Protein AF-B7KMG5-F1 (afdb_monomer_lite)

Secondary structure (DSSP, 8-state):
-HHHHHHHHHHHHHHHHHHHHHH--SHHHHHHHHHHHHHHHHHHHHHHSS---------------------PPPEEEEETTEEEEE----SPPPHHHHHHHHHHHHHHHHHHHHHH-SS--GGGGBPPEESS-TTSS---EE--GGGS-TTPBPPSEEEEEEEEEEE-SSSEEE-TT--EEEEE--STTHHHHHHHHHHHTTS---HHHHHHHHHHHHTT--GGGS-HHHHHHHHHH-GGGGGGGSS-HHHHHHHHHHHHHTSS-PPPHHHHHHTTTHHHHHHHHHHHHHHHHHHTTT-HHHHHHHHEEE-----TTTGGGPPEEE-SSSEEEEEE-TT-TTSEEEEEEEE--HHHHHHHHHHHHHHS-S-TTSSTT-PPPSS-------BHHHHHHHHHTEEEEESSS---EEEEEPPPHHHHHHHHHHHHHHHHHT-GGGGGGSPPPPSBHHHHHHHHS--EEETTEEPPHHHHTT-------SS----S--EEE--SEEEEE-TTTGGGTTSTTSTT-SEEEEEEETT---EE-TTS-EE--EEEEEE-TTSBB--SSTT---EESS-GGGGSSS----HHHHHIIIIIHHHHHHTS-SSS-GGG--THHHHHHHSPPP-TTT-SS-----TT--

Radius of gyration: 38.74 Å; chains: 1; bounding box: 99×100×115 Å

Organism: Gloeothece citriformis (strain PCC 7424) (NCBI:txid65393)

pLDDT: mean 71.04, std 21.21, range [26.69, 98.31]

Structure (mmCIF, N/CA/C/O backbone):
data_AF-B7KMG5-F1
#
_entry.id   AF-B7KMG5-F1
#
loop_
_atom_site.group_PDB
_atom_site.id
_atom_site.type_symbol
_atom_site.label_atom_id
_atom_site.label_alt_id
_atom_site.label_comp_id
_atom_site.label_asym_id
_atom_site.label_entity_id
_atom_site.label_seq_id
_atom_site.pdbx_PDB_ins_code
_atom_site.Cartn_x
_atom_site.Cartn_y
_atom_site.Cartn_z
_atom_site.occupancy
_atom_site.B_iso_or_equiv
_atom_site.auth_seq_id
_atom_site.auth_comp_id
_atom_site.auth_asym_id
_atom_site.auth_atom_id
_atom_site.pdbx_PDB_model_num
ATOM 1 N N . MET A 1 1 ? -62.036 -27.873 27.043 1.00 44.75 1 MET A N 1
ATOM 2 C CA . MET A 1 1 ? -61.006 -27.221 26.193 1.00 44.75 1 MET A CA 1
ATOM 3 C C . MET A 1 1 ? -59.947 -26.422 26.970 1.00 44.75 1 MET A C 1
ATOM 5 O O . MET A 1 1 ? -58.773 -26.605 26.673 1.00 44.75 1 MET A O 1
ATOM 9 N N . LYS A 1 2 ? -60.281 -25.628 28.005 1.00 36.50 2 LYS A N 1
ATOM 10 C CA . LYS A 1 2 ? -59.281 -24.861 28.798 1.00 36.50 2 LYS A CA 1
ATOM 11 C C . LYS A 1 2 ? -58.192 -25.714 29.486 1.00 36.50 2 LYS A C 1
ATOM 13 O O . LYS A 1 2 ? -57.027 -25.328 29.493 1.00 36.50 2 LYS A O 1
ATOM 18 N N . ASN A 1 3 ? -58.525 -26.916 29.962 1.00 40.38 3 ASN A N 1
ATOM 19 C CA . ASN A 1 3 ? -57.542 -27.808 30.602 1.00 40.38 3 ASN A CA 1
ATOM 20 C C . ASN A 1 3 ? -56.588 -28.504 29.612 1.00 40.38 3 ASN A C 1
ATOM 22 O O . ASN A 1 3 ? -55.477 -28.873 29.987 1.00 40.38 3 ASN A O 1
ATOM 26 N N . PHE A 1 4 ? -56.970 -28.625 28.337 1.00 40.47 4 PHE A N 1
ATOM 27 C CA . PHE A 1 4 ? -56.125 -29.229 27.301 1.00 40.47 4 PHE A CA 1
ATOM 28 C C . PHE A 1 4 ? -55.037 -28.252 26.819 1.00 40.47 4 PHE A C 1
ATOM 30 O O . PHE A 1 4 ? -53.878 -28.636 26.660 1.00 40.47 4 PHE A O 1
ATOM 37 N N . ALA A 1 5 ? -55.382 -26.965 26.692 1.00 49.84 5 ALA A N 1
ATOM 38 C CA . ALA A 1 5 ? -54.435 -25.903 26.346 1.00 49.84 5 ALA A CA 1
ATOM 39 C C . ALA A 1 5 ? -53.387 -25.671 27.451 1.00 49.84 5 ALA A C 1
ATOM 41 O O . ALA A 1 5 ? -52.196 -25.570 27.160 1.00 49.84 5 ALA A O 1
ATOM 42 N N . LYS A 1 6 ? -53.801 -25.703 28.728 1.00 50.38 6 LYS A N 1
ATOM 43 C CA . LYS A 1 6 ? -52.894 -25.547 29.881 1.00 50.38 6 LYS A CA 1
ATOM 44 C C . LYS A 1 6 ? -51.836 -26.656 29.947 1.00 50.38 6 LYS A C 1
ATOM 46 O O . LYS A 1 6 ? -50.677 -26.389 30.255 1.00 50.38 6 LYS A O 1
ATOM 51 N N . ASN A 1 7 ? -52.209 -27.889 29.594 1.00 58.06 7 ASN A N 1
ATOM 52 C CA . ASN A 1 7 ? -51.287 -29.027 29.619 1.00 58.06 7 ASN A CA 1
ATOM 53 C C . ASN A 1 7 ? -50.317 -29.044 28.423 1.00 58.06 7 ASN A C 1
ATOM 55 O O . ASN A 1 7 ? -49.159 -29.430 28.583 1.00 58.06 7 ASN A O 1
ATOM 59 N N . LYS A 1 8 ? -50.745 -28.575 27.240 1.00 62.81 8 LYS A N 1
ATOM 60 C CA . LYS A 1 8 ? -49.843 -28.377 26.090 1.00 62.81 8 LYS A CA 1
ATOM 61 C C . LYS A 1 8 ? -48.849 -27.239 26.329 1.00 62.81 8 LYS A C 1
ATOM 63 O O . LYS A 1 8 ? -47.671 -27.413 26.036 1.00 62.81 8 LYS A O 1
ATOM 68 N N . PHE A 1 9 ? -49.293 -26.130 26.922 1.00 58.91 9 PHE A N 1
ATOM 69 C CA . PHE A 1 9 ? -48.421 -25.002 27.255 1.00 58.91 9 PHE A CA 1
ATOM 70 C C . PHE A 1 9 ? -47.357 -25.392 28.289 1.00 58.91 9 PHE A C 1
ATOM 72 O O . PHE A 1 9 ? -46.173 -25.154 28.078 1.00 58.91 9 PHE A O 1
ATOM 79 N N . ARG A 1 10 ? -47.744 -26.114 29.350 1.00 66.19 10 ARG A N 1
ATOM 80 C CA . ARG A 1 10 ? -46.794 -26.600 30.362 1.00 66.19 10 ARG A CA 1
ATOM 81 C C . ARG A 1 10 ? -45.748 -27.555 29.770 1.00 66.19 10 ARG A C 1
ATOM 83 O O . ARG A 1 10 ? -44.574 -27.450 30.105 1.00 66.19 10 ARG A O 1
ATOM 90 N N . LYS A 1 11 ? -46.145 -28.441 28.847 1.00 67.62 11 LYS A N 1
ATOM 91 C CA . LYS A 1 11 ? -45.209 -29.334 28.135 1.00 67.62 11 LYS A CA 1
ATOM 92 C C . LYS A 1 11 ? -44.280 -28.585 27.172 1.00 67.62 11 LYS A C 1
ATOM 94 O O . LYS A 1 11 ? -43.137 -29.002 27.011 1.00 67.62 11 LYS A O 1
ATOM 99 N N . LEU A 1 12 ? -44.745 -27.499 26.555 1.00 66.81 12 LEU A N 1
ATOM 100 C CA . LEU A 1 12 ? -43.925 -26.652 25.686 1.00 66.81 12 LEU A CA 1
ATOM 101 C C . LEU A 1 12 ? -42.877 -25.878 26.495 1.00 66.81 12 LEU A C 1
ATOM 103 O O . LEU A 1 12 ? -41.705 -25.904 26.139 1.00 66.81 12 LEU A O 1
ATOM 107 N N . VAL A 1 13 ? -43.274 -25.287 27.626 1.00 64.94 13 VAL A N 1
ATOM 108 C CA . VAL A 1 13 ? -42.364 -24.569 28.536 1.00 64.94 13 VAL A CA 1
ATOM 109 C C . VAL A 1 13 ? -41.279 -25.498 29.081 1.00 64.94 13 VAL A C 1
ATOM 111 O O . VAL A 1 13 ? -40.109 -25.137 29.061 1.00 64.94 13 VAL A O 1
ATOM 114 N N . VAL A 1 14 ? -41.627 -26.727 29.479 1.00 74.81 14 VAL A N 1
ATOM 115 C CA . VAL A 1 14 ? -40.640 -27.715 29.956 1.00 74.81 14 VAL A CA 1
ATOM 116 C C . VAL A 1 14 ? -39.663 -28.132 28.848 1.00 74.81 14 VAL A C 1
ATOM 118 O O . VAL A 1 14 ? -38.475 -28.277 29.115 1.00 74.81 14 VAL A O 1
ATOM 121 N N . ARG A 1 15 ? -40.121 -28.275 27.596 1.00 64.50 15 ARG A N 1
ATOM 122 C CA . ARG A 1 15 ? -39.240 -28.599 26.458 1.00 64.50 15 ARG A CA 1
ATOM 123 C C . ARG A 1 15 ? -38.313 -27.451 26.076 1.00 64.50 15 ARG A C 1
ATOM 125 O O . ARG A 1 15 ? -37.167 -27.706 25.737 1.00 64.50 15 ARG A O 1
ATOM 132 N N . ILE A 1 16 ? -38.791 -26.211 26.160 1.00 55.12 16 ILE A N 1
ATOM 133 C CA . ILE A 1 16 ? -37.960 -25.017 25.969 1.00 55.12 16 ILE A CA 1
ATOM 134 C C . ILE A 1 16 ? -36.898 -24.949 27.076 1.00 55.12 16 ILE A C 1
ATOM 136 O O . ILE A 1 16 ? -35.727 -24.724 26.789 1.00 55.12 16 ILE A O 1
ATOM 140 N N . PHE A 1 17 ? -37.276 -25.238 28.323 1.00 60.53 17 PHE A N 1
ATOM 141 C CA . PHE A 1 17 ? -36.350 -25.249 29.457 1.00 60.53 17 PHE A CA 1
ATOM 142 C C . PHE A 1 17 ? -35.263 -26.328 29.323 1.00 60.53 17 PHE A C 1
ATOM 144 O O . PHE A 1 17 ? -34.087 -26.049 29.532 1.00 60.53 17 PHE A O 1
ATOM 151 N N . GLU A 1 18 ? -35.629 -27.545 28.912 1.00 58.47 18 GLU A N 1
ATOM 152 C CA . GLU A 1 18 ? -34.679 -28.635 28.639 1.00 58.47 18 GLU A CA 1
ATOM 153 C C . GLU A 1 18 ? -33.797 -28.355 27.405 1.00 58.47 18 GLU A C 1
ATOM 155 O O . GLU A 1 18 ? -32.617 -28.698 27.404 1.00 58.47 18 GLU A O 1
ATOM 160 N N . PHE A 1 19 ? -34.320 -27.667 26.382 1.00 56.25 19 PHE A N 1
ATOM 161 C CA . PHE A 1 19 ? -33.540 -27.230 25.219 1.00 56.25 19 PHE A CA 1
ATOM 162 C C . PHE A 1 19 ? -32.459 -26.211 25.611 1.00 56.25 19 PHE A C 1
ATOM 164 O O . PHE A 1 19 ? -31.295 -26.391 25.260 1.00 56.25 19 PHE A O 1
ATOM 171 N N . PHE A 1 20 ? -32.801 -25.196 26.412 1.00 50.31 20 PHE A N 1
ATOM 172 C CA . PHE A 1 20 ? -31.824 -24.214 26.899 1.00 50.31 20 PHE A CA 1
ATOM 173 C C . PHE A 1 20 ? -30.840 -24.802 27.915 1.00 50.31 20 PHE A C 1
ATOM 175 O O . PHE A 1 20 ? -29.663 -24.453 27.891 1.00 50.31 20 PHE A O 1
ATOM 182 N N . LYS A 1 21 ? -31.281 -25.743 28.753 1.00 51.09 21 LYS A N 1
ATOM 183 C CA . LYS A 1 21 ? -30.414 -26.481 29.683 1.00 51.09 21 LYS A CA 1
ATOM 184 C C . LYS A 1 21 ? -29.334 -27.292 28.953 1.00 51.09 21 LYS A C 1
ATOM 186 O O . LYS A 1 21 ? -28.211 -27.360 29.440 1.00 51.09 21 LYS A O 1
ATOM 191 N N . ASN A 1 22 ? -29.650 -27.851 27.783 1.00 49.62 22 ASN A N 1
ATOM 192 C CA . ASN A 1 22 ? -28.704 -28.639 26.985 1.00 49.62 22 ASN A CA 1
ATOM 193 C C . ASN A 1 22 ? -27.854 -27.791 26.016 1.00 49.62 22 ASN A C 1
ATOM 195 O O . ASN A 1 22 ? -26.765 -28.220 25.643 1.00 49.62 22 ASN A O 1
ATOM 199 N N . LEU A 1 23 ? -28.300 -26.585 25.640 1.00 42.12 23 LEU A N 1
ATOM 200 C CA . LEU A 1 23 ? -27.557 -25.667 24.760 1.00 42.12 23 LEU A CA 1
ATOM 201 C C . LEU A 1 23 ? -26.494 -24.828 25.510 1.00 42.12 23 LEU A C 1
ATOM 203 O O . LEU A 1 23 ? -25.620 -24.239 24.880 1.00 42.12 23 LEU A O 1
ATOM 207 N N . LEU A 1 24 ? -26.552 -24.754 26.847 1.00 47.97 24 LEU A N 1
ATOM 208 C CA . LEU A 1 24 ? -25.801 -23.777 27.653 1.00 47.97 24 LEU A CA 1
ATOM 209 C C . LEU A 1 24 ? -24.920 -24.417 28.740 1.00 47.97 24 LEU A C 1
ATOM 211 O O . LEU A 1 24 ? -24.998 -24.072 29.920 1.00 47.97 24 LEU A O 1
ATOM 215 N N . ILE A 1 25 ? -24.016 -25.315 28.344 1.00 45.50 25 ILE A N 1
ATOM 216 C CA . ILE A 1 25 ? -22.926 -25.787 29.213 1.00 45.50 25 ILE A CA 1
ATOM 217 C C . ILE A 1 25 ? -21.776 -24.770 29.137 1.00 45.50 25 ILE A C 1
ATOM 219 O O . ILE A 1 25 ? -20.818 -24.927 28.388 1.00 45.50 25 ILE A O 1
ATOM 223 N N . GLY A 1 26 ? -21.881 -23.680 29.897 1.00 44.59 26 GLY A N 1
ATOM 224 C CA . GLY A 1 26 ? -20.829 -22.669 29.987 1.00 44.59 26 GLY A CA 1
ATOM 225 C C . GLY A 1 26 ? -20.966 -21.797 31.231 1.00 44.59 26 GLY A C 1
ATOM 226 O O . GLY A 1 26 ? -22.057 -21.335 31.562 1.00 44.59 26 GLY A O 1
ATOM 227 N N . LYS A 1 27 ? -19.836 -21.532 31.905 1.00 44.84 27 LYS A N 1
ATOM 228 C CA . LYS A 1 27 ? -19.691 -20.756 33.161 1.00 44.84 27 LYS A CA 1
ATOM 229 C C . LYS A 1 27 ? -20.367 -19.366 33.157 1.00 44.84 27 LYS A C 1
ATOM 231 O O . LYS A 1 27 ? -20.538 -18.771 34.219 1.00 44.84 27 LYS A O 1
ATOM 236 N N . PHE A 1 28 ? -20.768 -18.869 31.989 1.00 47.53 28 PHE A N 1
ATOM 237 C CA . PHE A 1 28 ? -21.506 -17.623 31.792 1.00 47.53 28 PHE A CA 1
ATOM 238 C C . PHE A 1 28 ? -22.921 -17.667 32.393 1.00 47.53 28 PHE A C 1
ATOM 240 O O . PHE A 1 28 ? -23.323 -16.729 33.076 1.00 47.53 28 PHE A O 1
ATOM 247 N N . ALA A 1 29 ? -23.644 -18.783 32.242 1.00 50.44 29 ALA A N 1
ATOM 248 C CA . ALA A 1 29 ? -25.024 -18.893 32.718 1.00 50.44 29 ALA A CA 1
ATOM 249 C C . ALA A 1 29 ? -25.117 -18.912 34.250 1.00 50.44 29 ALA A C 1
ATOM 251 O O . ALA A 1 29 ? -26.024 -18.311 34.806 1.00 50.44 29 ALA A O 1
ATOM 252 N N . LEU A 1 30 ? -24.157 -19.521 34.953 1.00 47.06 30 LEU A N 1
ATOM 253 C CA . LEU A 1 30 ? -24.172 -19.557 36.421 1.00 47.06 30 LEU A CA 1
ATOM 254 C C . LEU A 1 30 ? -23.950 -18.161 37.031 1.00 47.06 30 LEU A C 1
ATOM 256 O O . LEU A 1 30 ? -24.561 -17.820 38.040 1.00 47.06 30 LEU A O 1
ATOM 260 N N . ARG A 1 31 ? -23.112 -17.333 36.391 1.00 53.31 31 ARG A N 1
ATOM 261 C CA . ARG A 1 31 ? -22.866 -15.945 36.813 1.00 53.31 31 ARG A CA 1
ATOM 262 C C . ARG A 1 31 ? -24.015 -15.017 36.425 1.00 53.31 31 ARG A C 1
ATOM 264 O O . ARG A 1 31 ? -24.404 -14.180 37.230 1.00 53.31 31 ARG A O 1
ATOM 271 N N . PHE A 1 32 ? -24.590 -15.203 35.238 1.00 57.38 32 PHE A N 1
ATOM 272 C CA . PHE A 1 32 ? -25.720 -14.404 34.770 1.00 57.38 32 PHE A CA 1
ATOM 273 C C . PHE A 1 32 ? -27.010 -14.729 35.535 1.00 57.38 32 PHE A C 1
ATOM 275 O O . PHE A 1 32 ? -27.694 -13.822 35.992 1.00 57.38 32 PHE A O 1
ATOM 282 N N . LEU A 1 33 ? -27.307 -16.013 35.762 1.00 52.41 33 LEU A N 1
ATOM 283 C CA . LEU A 1 33 ? -28.458 -16.453 36.555 1.00 52.41 33 LEU A CA 1
ATOM 284 C C . LEU A 1 33 ? -28.279 -16.105 38.039 1.00 52.41 33 LEU A C 1
ATOM 286 O O . LEU A 1 33 ? -29.249 -15.732 38.687 1.00 52.41 33 LEU A O 1
ATOM 290 N N . GLY A 1 34 ? -27.047 -16.164 38.559 1.00 64.62 34 GLY A N 1
ATOM 291 C CA . GLY A 1 34 ? -26.714 -15.705 39.910 1.00 64.62 34 GLY A CA 1
ATOM 292 C C . GLY A 1 34 ? -26.924 -14.199 40.094 1.00 64.62 34 GLY A C 1
ATOM 293 O O . GLY A 1 34 ? -27.540 -13.793 41.075 1.00 64.62 34 GLY A O 1
ATOM 294 N N . GLY A 1 35 ? -26.494 -13.378 39.129 1.00 63.41 35 GLY A N 1
ATOM 295 C CA . GLY A 1 35 ? -26.752 -11.934 39.130 1.00 63.41 35 GLY A CA 1
ATOM 296 C C . GLY A 1 35 ? -28.238 -11.604 38.973 1.00 63.41 35 GLY A C 1
ATOM 297 O O . GLY A 1 35 ? -28.780 -10.800 39.724 1.00 63.41 35 GLY A O 1
ATOM 298 N N . PHE A 1 36 ? -28.930 -12.294 38.064 1.00 61.03 36 PHE A N 1
ATOM 299 C CA . PHE A 1 36 ? -30.363 -12.108 37.841 1.00 61.03 36 PHE A CA 1
ATOM 300 C C . PHE A 1 36 ? -31.196 -12.493 39.074 1.00 61.03 36 PHE A C 1
ATOM 302 O O . PHE A 1 36 ? -32.112 -11.757 39.439 1.00 61.03 36 PHE A O 1
ATOM 309 N N . LEU A 1 37 ? -30.850 -13.598 39.753 1.00 59.47 37 LEU A N 1
ATOM 310 C CA . LEU A 1 37 ? -31.475 -14.028 41.011 1.00 59.47 37 LEU A CA 1
ATOM 311 C C . LEU A 1 37 ? -31.171 -13.074 42.167 1.00 59.47 37 LEU A C 1
ATOM 313 O O . LEU A 1 37 ? -32.064 -12.812 42.961 1.00 59.47 37 LEU A O 1
ATOM 317 N N . ALA A 1 38 ? -29.960 -12.520 42.256 1.00 57.53 38 ALA A N 1
ATOM 318 C CA . ALA A 1 38 ? -29.628 -11.525 43.276 1.00 57.53 38 ALA A CA 1
ATOM 319 C C . ALA A 1 38 ? -30.455 -10.238 43.107 1.00 57.53 38 ALA A C 1
ATOM 321 O O . ALA A 1 38 ? -31.002 -9.730 44.083 1.00 57.53 38 ALA A O 1
ATOM 322 N N . ILE A 1 39 ? -30.623 -9.766 41.866 1.00 58.19 39 ILE A N 1
ATOM 323 C CA . ILE A 1 39 ? -31.425 -8.574 41.546 1.00 58.19 39 ILE A CA 1
ATOM 324 C C . ILE A 1 39 ? -32.916 -8.821 41.824 1.00 58.19 39 ILE A C 1
ATOM 326 O O . ILE A 1 39 ? -33.580 -7.979 42.426 1.00 58.19 39 ILE A O 1
ATOM 330 N N . THR A 1 40 ? -33.451 -9.992 41.454 1.00 54.12 40 THR A N 1
ATOM 331 C CA . THR A 1 40 ? -34.854 -10.333 41.763 1.00 54.12 40 THR A CA 1
ATOM 332 C C . THR A 1 40 ? -35.093 -10.566 43.256 1.00 54.12 40 THR A C 1
ATOM 334 O O . THR A 1 40 ? -36.167 -10.224 43.748 1.00 54.12 40 THR A O 1
ATOM 337 N N . LEU A 1 41 ? -34.114 -11.096 43.998 1.00 48.00 41 LEU A N 1
ATOM 338 C CA . LEU A 1 41 ? -34.223 -11.289 45.446 1.00 48.00 41 LEU A CA 1
ATOM 339 C C . LEU A 1 41 ? -34.174 -9.951 46.203 1.00 48.00 41 LEU A C 1
ATOM 341 O O . LEU A 1 41 ? -34.962 -9.758 47.123 1.00 48.00 41 LEU A O 1
ATOM 345 N N . LEU A 1 42 ? -33.318 -9.011 45.785 1.00 50.25 42 LEU A N 1
ATOM 346 C CA . LEU A 1 42 ? -33.261 -7.652 46.343 1.00 50.25 42 LEU A CA 1
ATOM 347 C C . LEU A 1 42 ? -34.570 -6.886 46.104 1.00 50.25 42 LEU A C 1
ATOM 349 O O . LEU A 1 42 ? -35.117 -6.312 47.044 1.00 50.25 42 LEU A O 1
ATOM 353 N N . ALA A 1 43 ? -35.136 -6.982 44.897 1.00 48.91 43 ALA A N 1
ATOM 354 C CA . ALA A 1 43 ? -36.435 -6.386 44.581 1.00 48.91 43 ALA A CA 1
ATOM 355 C C . ALA A 1 43 ? -37.594 -6.995 45.403 1.00 48.91 43 ALA A C 1
ATOM 357 O O . ALA A 1 43 ? -38.533 -6.289 45.769 1.00 48.91 43 ALA A O 1
ATOM 358 N N . LEU A 1 44 ? -37.541 -8.293 45.743 1.00 42.06 44 LEU A N 1
ATOM 359 C CA . LEU A 1 44 ? -38.549 -8.929 46.608 1.00 42.06 44 LEU A CA 1
ATOM 360 C C . LEU A 1 44 ? -38.417 -8.542 48.091 1.00 42.06 44 LEU A C 1
ATOM 362 O O . LEU A 1 44 ? -39.429 -8.481 48.796 1.00 42.06 44 LEU A O 1
ATOM 366 N N . ILE A 1 45 ? -37.195 -8.294 48.571 1.00 45.09 45 ILE A N 1
ATOM 367 C CA . ILE A 1 45 ? -36.927 -7.900 49.963 1.00 45.09 45 ILE A CA 1
ATOM 368 C C . ILE A 1 45 ? -37.429 -6.470 50.234 1.00 45.09 45 ILE A C 1
ATOM 370 O O . ILE A 1 45 ? -38.022 -6.225 51.284 1.00 45.09 45 ILE A O 1
ATOM 374 N N . GLU A 1 46 ? -37.304 -5.544 49.278 1.00 40.16 46 GLU A N 1
ATOM 375 C CA . GLU A 1 46 ? -37.862 -4.187 49.421 1.00 40.16 46 GLU A CA 1
ATOM 376 C C . GLU A 1 46 ? -39.396 -4.170 49.451 1.00 40.16 46 GLU A C 1
ATOM 378 O O . GLU A 1 46 ? -39.999 -3.431 50.230 1.00 40.16 46 GLU A O 1
ATOM 383 N N . VAL A 1 47 ? -40.047 -5.037 48.669 1.00 43.06 47 VAL A N 1
ATOM 384 C CA . VAL A 1 47 ? -41.517 -5.144 48.649 1.00 43.06 47 VAL A CA 1
ATOM 385 C C . VAL A 1 47 ? -42.072 -5.771 49.938 1.00 43.06 47 VAL A C 1
ATOM 387 O O . VAL A 1 47 ? -43.202 -5.476 50.325 1.00 43.06 47 VAL A O 1
ATOM 390 N N . THR A 1 48 ? -41.291 -6.589 50.651 1.00 38.66 48 THR A N 1
ATOM 391 C CA . THR A 1 48 ? -41.740 -7.253 51.892 1.00 38.66 48 THR A CA 1
ATOM 392 C C . THR A 1 48 ? -41.475 -6.458 53.177 1.00 38.66 48 THR A C 1
ATOM 394 O O . THR A 1 48 ? -42.122 -6.730 54.187 1.00 38.66 48 THR A O 1
ATOM 397 N N . LEU A 1 49 ? -40.618 -5.429 53.160 1.00 35.12 49 LEU A N 1
ATOM 398 C CA . LEU A 1 49 ? -40.306 -4.607 54.345 1.00 35.12 49 LEU A CA 1
ATOM 399 C C . LEU A 1 49 ? -41.179 -3.345 54.507 1.00 35.12 49 LEU A C 1
ATOM 401 O O . LEU A 1 49 ? -41.070 -2.656 55.519 1.00 35.12 49 LEU A O 1
ATOM 405 N N . SER A 1 50 ? -42.088 -3.054 53.568 1.00 34.72 50 SER A N 1
ATOM 406 C CA . SER A 1 50 ? -42.912 -1.829 53.574 1.00 34.72 50 SER A CA 1
ATOM 407 C C . SER A 1 50 ? -44.329 -1.977 54.166 1.00 34.72 50 SER A C 1
ATOM 409 O O . SER A 1 50 ? -45.136 -1.053 54.048 1.00 34.72 50 SER A O 1
ATOM 411 N N . THR A 1 51 ? -44.676 -3.085 54.826 1.00 36.53 51 THR A N 1
ATOM 412 C CA . THR A 1 51 ? -45.994 -3.234 55.477 1.00 36.53 51 THR A CA 1
ATOM 413 C C . THR A 1 51 ? -45.871 -3.368 56.994 1.00 36.53 51 THR A C 1
ATOM 415 O O . THR A 1 51 ? -45.923 -4.469 57.538 1.00 36.53 51 THR A O 1
ATOM 418 N N . ALA A 1 52 ? -45.739 -2.235 57.687 1.00 33.50 52 ALA A N 1
ATOM 419 C CA . ALA A 1 52 ? -46.009 -2.141 59.121 1.00 33.50 52 ALA A CA 1
ATOM 420 C C . ALA A 1 52 ? -47.460 -1.655 59.337 1.00 33.50 52 ALA A C 1
ATOM 422 O O . ALA A 1 52 ? -47.858 -0.664 58.720 1.00 33.50 52 ALA A O 1
ATOM 423 N N . PRO A 1 53 ? -48.271 -2.310 60.189 1.00 36.91 53 PRO A N 1
ATOM 424 C CA . PRO A 1 53 ? -49.626 -1.858 60.472 1.00 36.91 53 PRO A CA 1
ATOM 425 C C . PRO A 1 53 ? -49.597 -0.729 61.511 1.00 36.91 53 PRO A C 1
ATOM 427 O O . PRO A 1 53 ? -49.228 -0.938 62.664 1.00 36.91 53 PRO A O 1
ATOM 430 N N . VAL A 1 54 ? -50.017 0.473 61.114 1.00 32.72 54 VAL A N 1
ATOM 431 C CA . VAL A 1 54 ? -50.313 1.570 62.044 1.00 32.72 54 VAL A CA 1
ATOM 432 C C . VAL A 1 54 ? -51.767 1.430 62.494 1.00 32.72 54 VAL A C 1
ATOM 434 O O . VAL A 1 54 ? -52.693 1.733 61.746 1.00 32.72 54 VAL A O 1
ATOM 437 N N . THR A 1 55 ? -51.981 0.960 63.721 1.00 36.91 55 THR A N 1
ATOM 438 C CA . THR A 1 55 ? -53.278 1.044 64.406 1.00 36.91 55 THR A CA 1
ATOM 439 C C . THR A 1 55 ? -53.393 2.398 65.098 1.00 36.91 55 THR A C 1
ATOM 441 O O . THR A 1 55 ? -52.764 2.624 66.129 1.00 36.91 55 THR A O 1
ATOM 444 N N . GLY A 1 56 ? -54.208 3.291 64.539 1.00 32.44 56 GLY A N 1
ATOM 445 C CA . GLY A 1 56 ? -54.598 4.553 65.163 1.00 32.44 56 GLY A CA 1
ATOM 446 C C . GLY A 1 56 ? -56.081 4.814 64.934 1.00 32.44 56 GLY A C 1
ATOM 447 O O . GLY A 1 56 ? -56.493 5.164 63.833 1.00 32.44 56 GLY A O 1
ATOM 448 N N . THR A 1 57 ? -56.892 4.617 65.970 1.00 38.72 57 THR A N 1
ATOM 449 C CA . THR A 1 57 ? -58.301 5.020 66.021 1.00 38.72 57 THR A CA 1
ATOM 450 C C . THR A 1 57 ? -58.401 6.514 66.309 1.00 38.72 57 THR A C 1
ATOM 452 O O . THR A 1 57 ? -58.075 6.935 67.418 1.00 38.72 57 THR A O 1
ATOM 455 N N . VAL A 1 58 ? -58.900 7.301 65.352 1.00 33.16 58 VAL A N 1
ATOM 456 C CA . VAL A 1 58 ? -59.419 8.656 65.590 1.00 33.16 58 VAL A CA 1
ATOM 457 C C . VAL A 1 58 ? -60.695 8.847 64.767 1.00 33.16 58 VAL A C 1
ATOM 459 O O . VAL A 1 58 ? -60.738 8.580 63.570 1.00 33.16 58 VAL A O 1
ATOM 462 N N . THR A 1 59 ? -61.747 9.265 65.460 1.00 41.41 59 THR A N 1
ATOM 463 C CA . THR A 1 59 ? -63.064 9.678 64.970 1.00 41.41 59 THR A CA 1
ATOM 464 C C . THR A 1 59 ? -62.999 11.017 64.225 1.00 41.41 59 THR A C 1
ATOM 466 O O . THR A 1 59 ? -62.252 11.892 64.654 1.00 41.41 59 THR A O 1
ATOM 469 N N . ARG A 1 60 ? -63.822 11.211 63.174 1.00 29.80 60 ARG A N 1
ATOM 470 C CA . ARG A 1 60 ? -64.748 12.359 62.973 1.00 29.80 60 ARG A CA 1
ATOM 471 C C . ARG A 1 60 ? -65.293 12.447 61.532 1.00 29.80 60 ARG A C 1
ATOM 473 O O . ARG A 1 60 ? -64.700 11.957 60.581 1.00 29.80 60 ARG A O 1
ATOM 480 N N . GLU A 1 61 ? -66.478 13.044 61.476 1.00 35.00 61 GLU A N 1
ATOM 481 C CA . GLU A 1 61 ? -67.456 13.279 60.412 1.00 35.00 61 GLU A CA 1
ATOM 482 C C . GLU A 1 61 ? -66.994 13.937 59.099 1.00 35.00 61 GLU A C 1
ATOM 484 O O . GLU A 1 61 ? -66.143 14.817 59.081 1.00 35.00 61 GLU A O 1
ATOM 489 N N . GLN A 1 62 ? -67.710 13.516 58.047 1.00 37.03 62 GLN A N 1
ATOM 490 C CA . GLN A 1 62 ? -68.307 14.249 56.917 1.00 37.03 62 GLN A CA 1
ATOM 491 C C . GLN A 1 62 ? -67.559 15.382 56.185 1.00 37.03 62 GLN A C 1
ATOM 493 O O . GLN A 1 62 ? -67.267 16.438 56.731 1.00 37.03 62 GLN A O 1
ATOM 498 N N . ASN A 1 63 ? -67.542 15.166 54.862 1.00 34.69 63 ASN A N 1
ATOM 499 C CA . ASN A 1 63 ? -67.856 16.066 53.744 1.00 34.69 63 ASN A CA 1
ATOM 500 C C . ASN A 1 63 ? -66.753 16.304 52.697 1.00 34.69 63 ASN A C 1
ATOM 502 O O . ASN A 1 63 ? -65.652 16.752 52.982 1.00 34.69 63 ASN A O 1
ATOM 506 N N . GLU A 1 64 ? -67.202 16.060 51.459 1.00 36.00 64 GLU A N 1
ATOM 507 C CA . GLU A 1 64 ? -66.903 16.758 50.205 1.00 36.00 64 GLU A CA 1
ATOM 508 C C . GLU A 1 64 ? -65.939 16.185 49.147 1.00 36.00 64 GLU A C 1
ATOM 510 O O . GLU A 1 64 ? -64.728 16.073 49.295 1.00 36.00 64 GLU A O 1
ATOM 515 N N . THR A 1 65 ? -66.569 16.024 47.973 1.00 32.97 65 THR A N 1
ATOM 516 C CA . THR A 1 65 ? -66.093 16.240 46.596 1.00 32.97 65 THR A CA 1
ATOM 517 C C . THR A 1 65 ? -65.235 15.174 45.907 1.00 32.97 65 THR A C 1
ATOM 519 O O . THR A 1 65 ? -64.051 14.983 46.159 1.00 32.97 65 THR A O 1
ATOM 522 N N . MET A 1 66 ? -65.876 14.529 44.922 1.00 40.03 66 MET A N 1
ATOM 523 C CA . MET A 1 66 ? -65.241 13.821 43.813 1.00 40.03 66 MET A CA 1
ATOM 524 C C . MET A 1 66 ? -64.360 14.781 43.003 1.00 40.03 66 MET A C 1
ATOM 526 O O . MET A 1 66 ? -64.848 15.790 42.501 1.00 40.03 66 MET A O 1
ATOM 530 N N . ASN A 1 67 ? -63.099 14.403 42.799 1.00 35.22 67 ASN A N 1
ATOM 531 C CA . ASN A 1 67 ? -62.241 14.928 41.738 1.00 35.22 67 ASN A CA 1
ATOM 532 C C . ASN A 1 67 ? -61.627 13.731 40.977 1.00 35.22 67 ASN A C 1
ATOM 534 O O . ASN A 1 67 ? -61.452 12.659 41.568 1.00 35.22 67 ASN A O 1
ATOM 538 N N . PRO A 1 68 ? -61.382 13.847 39.661 1.00 41.19 68 PRO A N 1
ATOM 539 C CA . PRO A 1 68 ? -61.262 12.708 38.767 1.00 41.19 68 PRO A CA 1
ATOM 540 C C . PRO A 1 68 ? -59.960 11.938 38.984 1.00 41.19 68 PRO A C 1
ATOM 542 O O . PRO A 1 68 ? -58.886 12.495 39.200 1.00 41.19 68 PRO A O 1
ATOM 545 N N . LYS A 1 69 ? -60.088 10.615 38.889 1.00 33.97 69 LYS A N 1
ATOM 546 C CA . LYS A 1 69 ? -59.014 9.630 38.984 1.00 33.97 69 LYS A CA 1
ATOM 547 C C . LYS A 1 69 ? -57.984 9.899 37.879 1.00 33.97 69 LYS A C 1
ATOM 549 O O . LYS A 1 69 ? -58.232 9.588 36.717 1.00 33.97 69 LYS A O 1
ATOM 554 N N . VAL A 1 70 ? -56.842 10.483 38.239 1.00 40.47 70 VAL A N 1
ATOM 555 C CA . VAL A 1 70 ? -55.667 10.574 37.364 1.00 40.47 70 VAL A CA 1
ATOM 556 C C . VAL A 1 70 ? -55.167 9.149 37.130 1.00 40.47 70 VAL A C 1
ATOM 558 O O . VAL A 1 70 ? -54.683 8.489 38.048 1.00 40.47 70 VAL A O 1
ATOM 561 N N . ILE A 1 71 ? -55.359 8.644 35.912 1.00 37.69 71 ILE A N 1
ATOM 562 C CA . ILE A 1 71 ? -54.820 7.357 35.473 1.00 37.69 71 ILE A CA 1
ATOM 563 C C . ILE A 1 71 ? -53.374 7.623 35.048 1.00 37.69 71 ILE A C 1
ATOM 565 O O . ILE A 1 71 ? -53.138 8.215 33.997 1.00 37.69 71 ILE A O 1
ATOM 569 N N . ASN A 1 72 ? -52.411 7.229 35.882 1.00 39.56 72 ASN A N 1
ATOM 570 C CA . ASN A 1 72 ? -51.004 7.214 35.489 1.00 39.56 72 ASN A CA 1
ATOM 571 C C . ASN A 1 72 ? -50.807 6.124 34.420 1.00 39.56 72 ASN A C 1
ATOM 573 O O . ASN A 1 72 ? -51.218 4.988 34.666 1.00 39.56 72 ASN A O 1
ATOM 577 N N . PRO A 1 73 ? -50.215 6.427 33.251 1.00 40.81 73 PRO A N 1
ATOM 578 C CA . PRO A 1 73 ? -49.934 5.407 32.250 1.00 40.81 73 PRO A CA 1
ATOM 579 C C . PRO A 1 73 ? -48.851 4.452 32.770 1.00 40.81 73 PRO A C 1
ATOM 581 O O . PRO A 1 73 ? -47.756 4.880 33.136 1.00 40.81 73 PRO A O 1
ATOM 584 N N . GLU A 1 74 ? -49.167 3.159 32.814 1.00 37.41 74 GLU A N 1
ATOM 585 C CA . GLU A 1 74 ? -48.187 2.088 33.003 1.00 37.41 74 GLU A CA 1
ATOM 586 C C . GLU A 1 74 ? -47.238 2.070 31.795 1.00 37.41 74 GLU A C 1
ATOM 588 O O . GLU A 1 74 ? -47.678 2.104 30.643 1.00 37.41 74 GLU A O 1
ATOM 593 N N . VAL A 1 75 ? -45.927 2.063 32.048 1.00 43.22 75 VAL A N 1
ATOM 594 C CA . VAL A 1 75 ? -44.902 1.981 31.001 1.00 43.22 75 VAL A CA 1
ATOM 595 C C . VAL A 1 75 ? -44.355 0.559 30.996 1.00 43.22 75 VAL A C 1
ATOM 597 O O . VAL A 1 75 ? -43.675 0.139 31.930 1.00 43.22 75 VAL A O 1
ATOM 600 N N . ALA A 1 76 ? -44.647 -0.187 29.933 1.00 38.22 76 ALA A N 1
ATOM 601 C CA . ALA A 1 76 ? -44.094 -1.519 29.726 1.00 38.22 76 ALA A CA 1
ATOM 602 C C . ALA A 1 76 ? -42.668 -1.409 29.166 1.00 38.22 76 ALA A C 1
ATOM 604 O O . ALA A 1 76 ? -42.460 -0.883 28.070 1.00 38.22 76 ALA A O 1
ATOM 605 N N . ILE A 1 77 ? -41.681 -1.930 29.899 1.00 43.41 77 ILE A N 1
ATOM 606 C CA . ILE A 1 77 ? -40.317 -2.107 29.384 1.00 43.41 77 ILE A CA 1
ATOM 607 C C . ILE A 1 77 ? -40.205 -3.540 28.869 1.00 43.41 77 ILE A C 1
ATOM 609 O O . ILE A 1 77 ? -40.440 -4.497 29.609 1.00 43.41 77 ILE A O 1
ATOM 613 N N . CYS A 1 78 ? -39.844 -3.688 27.593 1.00 41.22 78 CYS A N 1
ATOM 614 C CA . CYS A 1 78 ? -39.686 -4.987 26.951 1.00 41.22 78 CYS A CA 1
ATOM 615 C C . CYS A 1 78 ? -38.212 -5.239 26.609 1.00 41.22 78 CYS A C 1
ATOM 617 O O . CYS A 1 78 ? -37.625 -4.528 25.795 1.00 41.22 78 CYS A O 1
ATOM 619 N N . LEU A 1 79 ? -37.626 -6.285 27.191 1.00 32.78 79 LEU A N 1
ATOM 620 C CA . LEU A 1 79 ? -36.282 -6.774 26.873 1.00 32.78 79 LEU A CA 1
ATOM 621 C C . LEU A 1 79 ? -36.394 -8.227 26.401 1.00 32.78 79 LEU A C 1
ATOM 623 O O . LEU A 1 79 ? -36.981 -9.068 27.079 1.00 32.78 79 LEU A O 1
ATOM 627 N N . LEU A 1 80 ? -35.851 -8.521 25.214 1.00 35.72 80 LEU A N 1
ATOM 628 C CA . LEU A 1 80 ? -35.831 -9.868 24.614 1.00 35.72 80 LEU A CA 1
ATOM 629 C C . LEU A 1 80 ? -37.220 -10.538 24.490 1.00 35.72 80 LEU A C 1
ATOM 631 O O . LEU A 1 80 ? -37.345 -11.753 24.617 1.00 35.72 80 LEU A O 1
ATOM 635 N N . GLY A 1 81 ? -38.272 -9.754 24.230 1.00 38.69 81 GLY A N 1
ATOM 636 C CA . GLY A 1 81 ? -39.634 -10.265 24.016 1.00 38.69 81 GLY A CA 1
ATOM 637 C C . GLY A 1 81 ? -40.433 -10.558 25.291 1.00 38.69 81 GLY A C 1
ATOM 638 O O . GLY A 1 81 ? -41.568 -11.021 25.195 1.00 38.69 81 GLY A O 1
ATOM 639 N N . PHE A 1 82 ? -39.882 -10.255 26.468 1.00 36.91 82 PHE A N 1
ATOM 640 C CA . PHE A 1 82 ? -40.605 -10.265 27.737 1.00 36.91 82 PHE A CA 1
ATOM 641 C C . PHE A 1 82 ? -40.874 -8.825 28.163 1.00 36.91 82 PHE A C 1
ATOM 643 O O . PHE A 1 82 ? -39.941 -8.031 28.279 1.00 36.91 82 PHE A O 1
ATOM 650 N N . CYS A 1 83 ? -42.145 -8.496 28.373 1.00 48.75 83 CYS A N 1
ATOM 651 C CA . CYS A 1 83 ? -42.567 -7.198 28.877 1.00 48.75 83 CYS A CA 1
ATOM 652 C C . CYS A 1 83 ? -42.938 -7.346 30.349 1.00 48.75 83 CYS A C 1
ATOM 654 O O . CYS A 1 83 ? -43.647 -8.285 30.720 1.00 48.75 83 CYS A O 1
ATOM 656 N N . VAL A 1 84 ? -42.433 -6.438 31.175 1.00 44.50 84 VAL A N 1
ATOM 657 C CA . VAL A 1 84 ? -42.804 -6.337 32.586 1.00 44.50 84 VAL A CA 1
ATOM 658 C C . VAL A 1 84 ? -43.447 -4.971 32.775 1.00 44.50 84 VAL A C 1
ATOM 660 O O . VAL A 1 84 ? -42.876 -3.964 32.348 1.00 44.50 84 VAL A O 1
ATOM 663 N N . ASP A 1 85 ? -44.631 -4.947 33.384 1.00 40.34 85 ASP A N 1
ATOM 664 C CA . ASP A 1 85 ? -45.278 -3.705 33.798 1.00 40.34 85 ASP A CA 1
ATOM 665 C C . ASP A 1 85 ? -44.479 -3.142 34.971 1.00 40.34 85 ASP A C 1
ATOM 667 O O . ASP A 1 85 ? -44.485 -3.694 36.075 1.00 40.34 85 ASP A O 1
ATOM 671 N N . VAL A 1 86 ? -43.711 -2.086 34.706 1.00 42.94 86 VAL A N 1
ATOM 672 C CA . VAL A 1 86 ? -42.909 -1.426 35.733 1.00 42.94 86 VAL A CA 1
ATOM 673 C C . VAL A 1 86 ? -43.704 -0.215 36.213 1.00 42.94 86 VAL A C 1
ATOM 675 O O . VAL A 1 86 ? -44.086 0.619 35.384 1.00 42.94 86 VAL A O 1
ATOM 678 N N . PRO A 1 87 ? -43.982 -0.077 37.524 1.00 44.34 87 PRO A N 1
ATOM 679 C CA . PRO A 1 87 ? -44.561 1.157 38.031 1.00 44.34 87 PRO A CA 1
ATOM 680 C C . PRO A 1 87 ? -43.650 2.334 37.643 1.00 44.34 87 PRO A C 1
ATOM 682 O O . PRO A 1 87 ? -42.428 2.162 37.604 1.00 44.34 87 PRO A O 1
ATOM 685 N N . PRO A 1 88 ? -44.209 3.522 37.338 1.00 45.19 88 PRO A N 1
ATOM 686 C CA . PRO A 1 88 ? -43.416 4.672 36.929 1.00 45.19 88 PRO A CA 1
ATOM 687 C C . PRO A 1 88 ? -42.343 4.947 37.984 1.00 45.19 88 PRO A C 1
ATOM 689 O O . PRO A 1 88 ? -42.645 5.252 39.140 1.00 45.19 88 PRO A O 1
ATOM 692 N N . ILE A 1 89 ? -41.083 4.791 37.576 1.00 44.91 89 ILE A N 1
ATOM 693 C CA . ILE A 1 89 ? -39.910 5.023 38.413 1.00 44.91 89 ILE A CA 1
ATOM 694 C C . ILE A 1 89 ? -39.844 6.535 38.666 1.00 44.91 89 ILE A C 1
ATOM 696 O O . ILE A 1 89 ? -39.281 7.300 37.891 1.00 44.91 89 ILE A O 1
ATOM 700 N N . LEU A 1 90 ? -40.500 6.981 39.738 1.00 39.50 90 LEU A N 1
ATOM 701 C CA . LEU A 1 90 ? -40.605 8.392 40.130 1.00 39.50 90 LEU A CA 1
ATOM 702 C C . LEU A 1 90 ? -39.366 8.903 40.886 1.00 39.50 90 LEU A C 1
ATOM 704 O O . LEU A 1 90 ? -39.358 10.040 41.353 1.00 39.50 90 LEU A O 1
ATOM 708 N N . LYS A 1 91 ? -38.315 8.087 41.022 1.00 47.69 91 LYS A N 1
ATOM 709 C CA . LYS A 1 91 ? -37.058 8.475 41.671 1.00 47.69 91 LYS A CA 1
ATOM 710 C C . LYS A 1 91 ? -35.864 8.077 40.801 1.00 47.69 91 LYS A C 1
ATOM 712 O O . LYS A 1 91 ? -35.889 6.982 40.249 1.00 47.69 91 LYS A O 1
ATOM 717 N N . PRO A 1 92 ? -34.825 8.924 40.686 1.00 53.22 92 PRO A N 1
ATOM 718 C CA . PRO A 1 92 ? -33.565 8.525 40.070 1.00 53.22 92 PRO A CA 1
ATOM 719 C C . PRO A 1 92 ? -33.090 7.207 40.687 1.00 53.22 92 PRO A C 1
ATOM 721 O O . PRO A 1 92 ? -33.181 7.046 41.907 1.00 53.22 92 PRO A O 1
ATOM 724 N N . LEU A 1 93 ? -32.618 6.281 39.850 1.00 53.59 93 LEU A N 1
ATOM 725 C CA . LEU A 1 93 ? -31.950 5.060 40.301 1.00 53.59 93 LEU A CA 1
ATOM 726 C C . LEU A 1 93 ? -30.915 5.413 41.374 1.00 53.59 93 LEU A C 1
ATOM 728 O O . LEU A 1 93 ? -30.197 6.408 41.252 1.00 53.59 93 LEU A O 1
ATOM 732 N N . GLU A 1 94 ? -30.844 4.615 42.438 1.00 58.62 94 GLU A N 1
ATOM 733 C CA . GLU A 1 94 ? -29.804 4.809 43.439 1.00 58.62 94 GLU A CA 1
ATOM 734 C C . GLU A 1 94 ? -28.425 4.710 42.766 1.00 58.62 94 GLU A C 1
ATOM 736 O O . GLU A 1 94 ? -28.169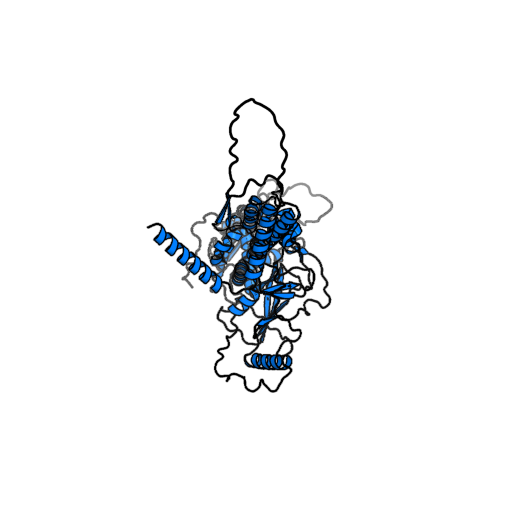 3.805 41.967 1.00 58.62 94 GLU A O 1
ATOM 741 N N . LYS A 1 95 ? -27.520 5.639 43.105 1.00 62.91 95 LYS A N 1
ATOM 742 C CA . LYS A 1 95 ? -26.173 5.765 42.511 1.00 62.91 95 LYS A CA 1
ATOM 743 C C . LYS A 1 95 ? -25.388 4.443 42.356 1.00 62.91 95 LYS A C 1
ATOM 745 O O . LYS A 1 95 ? -24.659 4.324 41.372 1.00 62.91 95 LYS A O 1
ATOM 750 N N . PRO A 1 96 ? -25.477 3.452 43.270 1.00 67.62 96 PRO A N 1
ATOM 751 C CA . PRO A 1 96 ? -24.794 2.169 43.092 1.00 67.62 96 PRO A CA 1
ATOM 752 C C . PRO A 1 96 ? -25.278 1.391 41.860 1.00 67.62 96 PRO A C 1
ATOM 754 O O . PRO A 1 96 ? -24.459 0.848 41.124 1.00 67.62 96 PRO A O 1
ATOM 757 N N . ILE A 1 97 ? -26.587 1.402 41.591 1.00 69.88 97 ILE A N 1
ATOM 758 C CA . ILE A 1 97 ? -27.194 0.687 40.460 1.00 69.88 97 ILE A CA 1
ATOM 759 C C . ILE A 1 97 ? -26.833 1.382 39.141 1.00 69.88 97 ILE A C 1
ATOM 761 O O . ILE A 1 97 ? -26.528 0.728 38.145 1.00 69.88 97 ILE A O 1
ATOM 765 N N . GLU A 1 98 ? -26.791 2.716 39.140 1.00 71.75 98 GLU A N 1
ATOM 766 C CA . GLU A 1 98 ? -26.353 3.507 37.986 1.00 71.75 98 GLU A CA 1
ATOM 767 C C . GLU A 1 98 ? -24.897 3.192 37.595 1.00 71.75 98 GLU A C 1
ATOM 769 O O . GLU A 1 98 ? -24.585 3.037 36.413 1.00 71.75 98 GLU A O 1
ATOM 774 N N . ASN A 1 99 ? -24.009 3.015 38.579 1.00 76.06 99 ASN A N 1
ATOM 775 C CA . ASN A 1 99 ? -22.613 2.644 38.335 1.00 76.06 99 ASN A CA 1
ATOM 776 C C . ASN A 1 99 ? -22.470 1.241 37.727 1.00 76.06 99 ASN A C 1
ATOM 778 O O . ASN A 1 99 ? -21.698 1.063 36.785 1.00 76.06 99 ASN A O 1
ATOM 782 N N . GLU A 1 100 ? -23.221 0.254 38.220 1.00 80.25 100 GLU A N 1
ATOM 783 C CA . GLU A 1 100 ? -23.192 -1.106 37.667 1.00 80.25 100 GLU A CA 1
ATOM 784 C C . GLU A 1 100 ? -23.726 -1.153 36.231 1.00 80.25 100 GLU A C 1
ATOM 786 O O . GLU A 1 100 ? -23.103 -1.756 35.352 1.00 80.25 100 GLU A O 1
ATOM 791 N N . ILE A 1 101 ? -24.836 -0.458 35.963 1.00 79.94 101 ILE A N 1
ATOM 792 C CA . ILE A 1 101 ? -25.407 -0.324 34.617 1.00 79.94 101 ILE A CA 1
ATOM 793 C C . ILE A 1 101 ? -24.397 0.336 33.668 1.00 79.94 101 ILE A C 1
ATOM 795 O O . ILE A 1 101 ? -24.180 -0.152 32.555 1.00 79.94 101 ILE A O 1
ATOM 799 N N . ASN A 1 102 ? -23.732 1.404 34.118 1.00 82.31 102 ASN A N 1
ATOM 800 C CA . ASN A 1 102 ? -22.709 2.095 33.337 1.00 82.31 102 ASN A CA 1
ATOM 801 C C . ASN A 1 102 ? -21.533 1.176 32.976 1.00 82.31 102 ASN A C 1
ATOM 803 O O . ASN A 1 102 ? -21.054 1.221 31.843 1.00 82.31 102 ASN A O 1
ATOM 807 N N . GLU A 1 103 ? -21.078 0.312 33.886 1.00 86.38 103 GLU A N 1
ATOM 808 C CA . GLU A 1 103 ? -19.997 -0.634 33.586 1.00 86.38 103 GLU A CA 1
ATOM 809 C C . GLU A 1 103 ? -20.424 -1.743 32.618 1.00 86.38 103 GLU A C 1
ATOM 811 O O . GLU A 1 103 ? -19.667 -2.091 31.706 1.00 86.38 103 GLU A O 1
ATOM 816 N N . VAL A 1 104 ? -21.650 -2.263 32.736 1.00 88.50 104 VAL A N 1
ATOM 817 C CA . VAL A 1 104 ? -22.195 -3.228 31.763 1.00 88.50 104 VAL A CA 1
ATOM 818 C C . VAL A 1 104 ? -22.247 -2.610 30.366 1.00 88.50 104 VAL A C 1
ATOM 820 O O . VAL A 1 104 ? -21.799 -3.229 29.399 1.00 88.50 104 VAL A O 1
ATOM 823 N N . ILE A 1 105 ? -22.723 -1.372 30.258 1.00 87.94 105 ILE A N 1
ATOM 824 C CA . ILE A 1 105 ? -22.838 -0.656 28.986 1.00 87.94 105 ILE A CA 1
ATOM 825 C C . ILE A 1 105 ? -21.464 -0.338 28.394 1.00 87.94 105 ILE A C 1
ATOM 827 O O . ILE A 1 105 ? -21.246 -0.555 27.201 1.00 87.94 105 ILE A O 1
ATOM 831 N N . LYS A 1 106 ? -20.495 0.093 29.211 1.00 89.19 106 LYS A N 1
ATOM 832 C CA . LYS A 1 106 ? -19.105 0.261 28.760 1.00 89.19 106 LYS A CA 1
ATOM 833 C C . LYS A 1 106 ? -18.527 -1.044 28.223 1.00 89.19 106 LYS A C 1
ATOM 835 O O . LYS A 1 106 ? -17.860 -1.025 27.193 1.00 89.19 106 LYS A O 1
ATOM 840 N N . ASN A 1 107 ? -18.792 -2.176 28.875 1.00 89.50 107 ASN A N 1
ATOM 841 C CA . ASN A 1 107 ? -18.323 -3.480 28.406 1.00 89.50 107 ASN A CA 1
ATOM 842 C C . ASN A 1 107 ? -18.996 -3.908 27.096 1.00 89.50 107 ASN A C 1
ATOM 844 O O . ASN A 1 107 ? -18.315 -4.417 26.207 1.00 89.50 107 ASN A O 1
ATOM 848 N N . GLN A 1 108 ? -20.294 -3.647 26.934 1.00 91.62 108 GLN A N 1
ATOM 849 C CA . GLN A 1 108 ? -20.990 -3.873 25.664 1.00 91.62 108 GLN A CA 1
ATOM 850 C C . GLN A 1 108 ? -20.427 -2.997 24.543 1.00 91.62 108 GLN A C 1
ATOM 852 O O . GLN A 1 108 ? -20.206 -3.490 23.440 1.00 91.62 108 GLN A O 1
ATOM 857 N N . LEU A 1 109 ? -20.147 -1.720 24.821 1.00 92.56 109 LEU A N 1
ATOM 858 C CA . LEU A 1 109 ? -19.512 -0.826 23.858 1.00 92.56 109 LEU A CA 1
ATOM 859 C C . LEU A 1 109 ? -18.095 -1.296 23.508 1.00 92.56 109 LEU A C 1
ATOM 861 O O . LEU A 1 109 ? -17.762 -1.342 22.331 1.00 92.56 109 LEU A O 1
ATOM 865 N N . ARG A 1 110 ? -17.273 -1.706 24.484 1.00 92.12 110 ARG A N 1
ATOM 866 C CA . ARG A 1 110 ? -15.941 -2.284 24.219 1.00 92.12 110 ARG A CA 1
ATOM 867 C C . ARG A 1 110 ? -16.024 -3.504 23.302 1.00 92.12 110 ARG A C 1
ATOM 869 O O . ARG A 1 110 ? -15.242 -3.586 22.362 1.00 92.12 110 ARG A O 1
ATOM 876 N N . SER A 1 111 ? -16.967 -4.414 23.559 1.00 91.94 111 SER A N 1
ATOM 877 C CA . SER A 1 111 ? -17.178 -5.600 22.720 1.00 91.94 111 SER A CA 1
ATOM 878 C C . SER A 1 111 ? -17.563 -5.209 21.297 1.00 91.94 111 SER A C 1
ATOM 880 O O . SER A 1 111 ? -16.921 -5.649 20.353 1.00 91.94 111 SER A O 1
ATOM 882 N N . PHE A 1 112 ? -18.550 -4.321 21.148 1.00 94.81 112 PHE A N 1
ATOM 883 C CA . PHE A 1 112 ? -18.963 -3.809 19.844 1.00 94.81 112 PHE A CA 1
ATOM 884 C C . PHE A 1 112 ? -17.789 -3.173 19.089 1.00 94.81 112 PHE A C 1
ATOM 886 O O . PHE A 1 112 ? -17.553 -3.493 17.930 1.00 94.81 112 PHE A O 1
ATOM 893 N N . LEU A 1 113 ? -17.019 -2.303 19.750 1.00 93.88 113 LEU A N 1
ATOM 894 C CA . LEU A 1 113 ? -15.867 -1.640 19.144 1.00 93.88 113 LEU A CA 1
ATOM 895 C C . LEU A 1 113 ? -14.803 -2.653 18.707 1.00 93.88 113 LEU A C 1
ATOM 897 O O . LEU A 1 113 ? -14.268 -2.517 17.613 1.00 93.88 113 LEU A O 1
ATOM 901 N N . ALA A 1 114 ? -14.515 -3.674 19.517 1.00 89.25 114 ALA A N 1
ATOM 902 C CA . ALA A 1 114 ? -13.550 -4.714 19.163 1.00 89.25 114 ALA A CA 1
ATOM 903 C C . ALA A 1 114 ? -13.938 -5.470 17.877 1.00 89.25 114 ALA A C 1
ATOM 905 O O . ALA A 1 114 ? -13.059 -5.771 17.071 1.00 89.25 114 ALA A O 1
ATOM 906 N N . ASP A 1 115 ? -15.235 -5.709 17.663 1.00 90.88 115 ASP A N 1
ATOM 907 C CA . ASP A 1 115 ? -15.760 -6.409 16.482 1.00 90.88 115 ASP A CA 1
ATOM 908 C C . ASP A 1 115 ? -15.844 -5.507 15.235 1.00 90.88 115 ASP A C 1
ATOM 910 O O . ASP A 1 115 ? -15.795 -5.978 14.096 1.00 90.88 115 ASP A O 1
ATOM 914 N N . GLU A 1 116 ? -15.986 -4.197 15.438 1.00 93.50 116 GLU A N 1
ATOM 915 C CA . GLU A 1 116 ? -16.318 -3.236 14.383 1.00 93.50 116 GLU A CA 1
ATOM 916 C C . GLU A 1 116 ? -15.141 -2.386 13.905 1.00 93.50 116 GLU A C 1
ATOM 918 O O . GLU A 1 116 ? -15.183 -1.835 12.800 1.00 93.50 116 GLU A O 1
ATOM 923 N N . ILE A 1 117 ? -14.080 -2.290 14.706 1.00 92.31 117 ILE A N 1
ATOM 924 C CA . ILE A 1 117 ? -12.875 -1.534 14.373 1.00 92.31 117 ILE A CA 1
ATOM 925 C C . ILE A 1 117 ? -12.277 -2.035 13.033 1.00 92.31 117 ILE A C 1
ATOM 927 O O . ILE A 1 117 ? -11.998 -3.231 12.888 1.00 92.31 117 ILE A O 1
ATOM 931 N N . PRO A 1 118 ? -12.023 -1.138 12.052 1.00 92.44 118 PRO A N 1
ATOM 932 C CA . PRO A 1 118 ? -11.464 -1.509 10.749 1.00 92.44 118 PRO A CA 1
ATOM 933 C C . PRO A 1 118 ? -10.133 -2.265 10.823 1.00 92.44 118 PRO A C 1
ATOM 935 O O . PRO A 1 118 ? -10.007 -3.338 10.234 1.00 92.44 118 PRO A O 1
ATOM 938 N N . ILE A 1 119 ? -9.169 -1.721 11.574 1.00 88.81 119 ILE A N 1
ATOM 939 C CA . ILE A 1 119 ? -7.917 -2.385 11.952 1.00 88.81 119 ILE A CA 1
ATOM 940 C C . ILE A 1 119 ? -7.763 -2.289 13.467 1.00 88.81 119 ILE A C 1
ATOM 942 O O . ILE A 1 119 ? -7.748 -1.192 14.019 1.00 88.81 119 ILE A O 1
ATOM 946 N N . SER A 1 120 ? -7.620 -3.427 14.137 1.00 81.69 120 SER A N 1
ATOM 947 C CA . SER A 1 120 ? -7.323 -3.496 15.574 1.00 81.69 120 SER A CA 1
ATOM 948 C C . SER A 1 120 ? -5.816 -3.419 15.842 1.00 81.69 120 SER A C 1
ATOM 950 O O . SER A 1 120 ? -5.027 -3.760 14.963 1.00 81.69 120 SER A O 1
ATOM 952 N N . GLY A 1 121 ? -5.400 -3.073 17.065 1.00 67.12 121 GLY A N 1
ATOM 953 C CA . GLY A 1 121 ? -3.999 -3.207 17.480 1.00 67.12 121 GLY A CA 1
ATOM 954 C C . GLY A 1 121 ? -3.509 -4.650 17.311 1.00 67.12 121 GLY A C 1
ATOM 955 O O . GLY A 1 121 ? -3.927 -5.550 18.036 1.00 67.12 121 GLY A O 1
ATOM 956 N N . THR A 1 122 ? -2.637 -4.885 16.332 1.00 63.22 122 THR A N 1
ATOM 957 C CA . THR A 1 122 ? -2.142 -6.220 15.948 1.00 63.22 122 THR A CA 1
ATOM 958 C C . THR A 1 122 ? -1.038 -6.739 16.871 1.00 63.22 122 THR A C 1
ATOM 960 O O . THR A 1 122 ? -0.547 -7.850 16.690 1.00 63.22 122 THR A O 1
ATOM 963 N N . GLU A 1 123 ? -0.682 -5.973 17.904 1.00 62.19 123 GLU A N 1
ATOM 964 C CA . GLU A 1 123 ? 0.359 -6.298 18.886 1.00 62.19 123 GLU A CA 1
ATOM 965 C C . GLU A 1 123 ? 0.079 -7.617 19.631 1.00 62.19 123 GLU A C 1
ATOM 967 O O . GLU A 1 123 ? 0.997 -8.277 20.110 1.00 62.19 123 GLU A O 1
ATOM 972 N N . HIS A 1 124 ? -1.180 -8.061 19.669 1.00 64.94 124 HIS A N 1
ATOM 973 C CA . HIS A 1 124 ? -1.578 -9.345 20.255 1.00 64.94 124 HIS A CA 1
ATOM 974 C C . HIS A 1 124 ? -1.459 -10.545 19.296 1.00 64.94 124 HIS A C 1
ATOM 976 O O . HIS A 1 124 ? -1.678 -11.678 19.714 1.00 64.94 124 HIS A O 1
ATOM 982 N N . GLN A 1 125 ? -1.114 -10.320 18.025 1.00 81.50 125 GLN A N 1
ATOM 983 C CA . GLN A 1 125 ? -0.945 -11.352 16.992 1.00 81.50 125 GLN A CA 1
ATOM 984 C C . GLN A 1 125 ? 0.461 -11.320 16.379 1.00 81.50 125 GLN A C 1
ATOM 986 O O . GLN A 1 125 ? 0.642 -11.529 15.177 1.00 81.50 125 GLN A O 1
ATOM 991 N N . LEU A 1 126 ? 1.463 -11.029 17.209 1.00 92.00 126 LEU A N 1
ATOM 992 C CA . LEU A 1 126 ? 2.862 -11.064 16.805 1.00 92.00 126 LEU A CA 1
ATOM 993 C C . LEU A 1 126 ? 3.269 -12.484 16.408 1.00 92.00 126 LEU A C 1
ATOM 995 O O . LEU A 1 126 ? 3.039 -13.445 17.147 1.00 92.00 126 LEU A O 1
ATOM 999 N N . TYR A 1 127 ? 3.921 -12.602 15.256 1.00 95.06 127 TYR A N 1
ATOM 1000 C CA . TYR A 1 127 ? 4.554 -13.845 14.851 1.00 95.06 127 TYR A CA 1
ATOM 1001 C C . TYR A 1 127 ? 5.705 -14.186 15.815 1.00 95.06 127 TYR A C 1
ATOM 1003 O O . TYR A 1 127 ? 6.381 -13.280 16.323 1.00 95.06 127 TYR A O 1
ATOM 1011 N N . PRO A 1 128 ? 5.974 -15.481 16.067 1.00 95.00 128 PRO A N 1
ATOM 1012 C CA . PRO A 1 128 ? 7.147 -15.898 16.825 1.00 95.00 128 PRO A CA 1
ATOM 1013 C C . PRO A 1 128 ? 8.430 -15.366 16.183 1.00 95.00 128 PRO A C 1
ATOM 1015 O O . PRO A 1 128 ? 8.581 -15.423 14.963 1.00 95.00 128 PRO A O 1
ATOM 1018 N N . THR A 1 129 ? 9.367 -14.875 16.992 1.00 94.50 129 THR A N 1
ATOM 1019 C CA . THR A 1 129 ? 10.624 -14.299 16.497 1.00 94.50 129 THR A CA 1
ATOM 1020 C C . THR A 1 129 ? 11.835 -15.172 16.806 1.00 94.50 129 THR A C 1
ATOM 1022 O O . THR A 1 129 ? 11.881 -15.811 17.854 1.00 94.50 129 THR A O 1
ATOM 1025 N N . THR A 1 130 ? 12.850 -15.141 15.943 1.00 92.19 130 THR A N 1
ATOM 1026 C CA . THR A 1 130 ? 14.174 -15.727 16.193 1.00 92.19 130 THR A CA 1
ATOM 1027 C C . THR A 1 130 ? 15.289 -14.735 15.856 1.00 92.19 130 THR A C 1
ATOM 1029 O O . THR A 1 130 ? 15.167 -13.924 14.936 1.00 92.19 130 THR A O 1
ATOM 1032 N N . SER A 1 131 ? 16.391 -14.798 16.604 1.00 84.62 131 SER A N 1
ATOM 1033 C CA . SER A 1 131 ? 17.633 -14.075 16.304 1.00 84.62 131 SER A CA 1
ATOM 1034 C C . SER A 1 131 ? 18.571 -14.874 15.394 1.00 84.62 131 SER A C 1
ATOM 1036 O O . SER A 1 131 ? 19.409 -14.285 14.716 1.00 84.62 131 SER A O 1
ATOM 1038 N N . GLN A 1 132 ? 18.420 -16.202 15.347 1.00 86.50 132 GLN A N 1
ATOM 1039 C CA . GLN A 1 132 ? 19.209 -17.102 14.508 1.00 86.50 132 GLN A CA 1
ATOM 1040 C C . GLN A 1 132 ? 18.294 -17.830 13.528 1.00 86.50 132 GLN A C 1
ATOM 1042 O O . GLN A 1 132 ? 17.334 -18.497 13.924 1.00 86.50 132 GLN A O 1
ATOM 1047 N N . LEU A 1 133 ? 18.579 -17.691 12.236 1.00 91.12 133 LEU A N 1
ATOM 1048 C CA . LEU A 1 133 ? 17.812 -18.370 11.205 1.00 91.12 133 LEU A CA 1
ATOM 1049 C C . LEU A 1 133 ? 18.258 -19.835 11.041 1.00 91.12 133 LEU A C 1
ATOM 1051 O O . LEU A 1 133 ? 19.460 -20.115 11.047 1.00 91.12 133 LEU A O 1
ATOM 1055 N N . PRO A 1 134 ? 17.322 -20.771 10.802 1.00 89.88 134 PRO A N 1
ATOM 1056 C CA . PRO A 1 134 ? 17.669 -22.142 10.433 1.00 89.88 134 PRO A CA 1
ATOM 1057 C C . PRO A 1 134 ? 18.457 -22.172 9.119 1.00 89.88 134 PRO A C 1
ATOM 1059 O O . PRO A 1 134 ? 18.106 -21.452 8.189 1.00 89.88 134 PRO A O 1
ATOM 1062 N N . GLY A 1 135 ? 19.502 -22.997 9.024 1.00 86.69 135 GLY A N 1
ATOM 1063 C CA . GLY A 1 135 ? 20.304 -23.132 7.799 1.00 86.69 135 GLY A CA 1
ATOM 1064 C C . GLY A 1 135 ? 21.473 -22.147 7.645 1.00 86.69 135 GLY A C 1
ATOM 1065 O O . GLY A 1 135 ? 22.077 -22.111 6.581 1.00 86.69 135 GLY A O 1
ATOM 1066 N N . GLY A 1 136 ? 21.827 -21.379 8.686 1.00 89.94 136 GLY A N 1
ATOM 1067 C CA . GLY A 1 136 ? 23.050 -20.558 8.716 1.00 89.94 136 GLY A CA 1
ATOM 1068 C C . GLY A 1 136 ? 22.819 -19.058 8.500 1.00 89.94 136 GLY A C 1
ATOM 1069 O O . GLY A 1 136 ? 21.724 -18.551 8.735 1.00 89.94 136 GLY A O 1
ATOM 1070 N N . GLN A 1 137 ? 23.858 -18.325 8.090 1.00 92.88 137 GLN A N 1
ATOM 1071 C CA . GLN A 1 137 ? 23.772 -16.877 7.840 1.00 92.88 137 GLN A CA 1
ATOM 1072 C C . GLN A 1 137 ? 22.886 -16.554 6.627 1.00 92.88 137 GLN A C 1
ATOM 1074 O O . GLN A 1 137 ? 22.747 -17.379 5.727 1.00 92.88 137 GLN A O 1
ATOM 1079 N N . PHE A 1 138 ? 22.259 -15.375 6.627 1.00 95.25 138 PHE A N 1
ATOM 1080 C CA . PHE A 1 138 ? 21.420 -14.902 5.522 1.00 95.25 138 PHE A CA 1
ATOM 1081 C C . PHE A 1 138 ? 22.274 -14.456 4.335 1.00 95.25 138 PHE A C 1
ATOM 1083 O O . PHE A 1 138 ? 23.140 -13.601 4.502 1.00 95.25 138 PHE A O 1
ATOM 1090 N N . THR A 1 139 ? 22.027 -15.031 3.157 1.00 94.62 139 THR A N 1
ATOM 1091 C CA . THR A 1 139 ? 22.762 -14.737 1.918 1.00 94.62 139 THR A CA 1
ATOM 1092 C C . THR A 1 139 ? 21.788 -14.268 0.843 1.00 94.62 139 THR A C 1
ATOM 1094 O O . THR A 1 139 ? 21.164 -15.085 0.176 1.00 94.62 139 THR A O 1
ATOM 1097 N N . SER A 1 140 ? 21.620 -12.956 0.689 1.00 92.25 140 SER A N 1
ATOM 1098 C CA . SER A 1 140 ? 20.551 -12.402 -0.143 1.00 92.25 140 SER A CA 1
ATOM 1099 C C . SER A 1 140 ? 20.731 -12.646 -1.645 1.00 92.25 140 SER A C 1
ATOM 1101 O O . SER A 1 140 ? 21.811 -12.485 -2.210 1.00 92.25 140 SER A O 1
ATOM 1103 N N . GLN A 1 141 ? 19.614 -12.950 -2.306 1.00 92.62 141 GLN A N 1
ATOM 1104 C CA . GLN A 1 141 ? 19.413 -12.770 -3.745 1.00 92.62 141 GLN A CA 1
ATOM 1105 C C . GLN A 1 141 ? 18.146 -11.944 -3.981 1.00 92.62 141 GLN A C 1
ATOM 1107 O O . GLN A 1 141 ? 17.116 -12.164 -3.341 1.00 92.62 141 GLN A O 1
ATOM 1112 N N . THR A 1 142 ? 18.199 -10.987 -4.902 1.00 92.56 142 THR A N 1
ATOM 1113 C CA . THR A 1 142 ? 17.033 -10.152 -5.206 1.00 92.56 142 THR A CA 1
ATOM 1114 C C . THR A 1 142 ? 15.949 -10.970 -5.906 1.00 92.56 142 THR A C 1
ATOM 1116 O O . THR A 1 142 ? 16.220 -11.657 -6.889 1.00 92.56 142 THR A O 1
ATOM 1119 N N . LEU A 1 143 ? 14.707 -10.859 -5.433 1.00 92.50 143 LEU A N 1
ATOM 1120 C CA . LEU A 1 143 ? 13.537 -11.505 -6.021 1.00 92.50 143 LEU A CA 1
ATOM 1121 C C . LEU A 1 143 ? 12.458 -10.474 -6.351 1.00 92.50 143 LEU A C 1
ATOM 1123 O O . LEU A 1 143 ? 11.814 -9.914 -5.464 1.00 92.50 143 LEU A O 1
ATOM 1127 N N . TYR A 1 144 ? 12.205 -10.277 -7.642 1.00 90.69 144 TYR A N 1
ATOM 1128 C CA . TYR A 1 144 ? 11.100 -9.449 -8.121 1.00 90.69 144 TYR A CA 1
ATOM 1129 C C . TYR A 1 144 ? 9.819 -10.273 -8.173 1.00 90.69 144 TYR A C 1
ATOM 1131 O O . TYR A 1 144 ? 9.487 -10.887 -9.184 1.00 90.69 144 TYR A O 1
ATOM 1139 N N . LEU A 1 145 ? 9.113 -10.320 -7.044 1.00 89.50 145 LEU A N 1
ATOM 1140 C CA . LEU A 1 145 ? 7.980 -11.225 -6.857 1.00 89.50 145 LEU A CA 1
ATOM 1141 C C . LEU A 1 145 ? 6.840 -10.997 -7.864 1.00 89.50 145 LEU A C 1
ATOM 1143 O O . LEU A 1 145 ? 6.174 -11.948 -8.256 1.00 89.50 145 LEU A O 1
ATOM 1147 N N . ASN A 1 146 ? 6.639 -9.759 -8.319 1.00 85.12 146 ASN A N 1
ATOM 1148 C CA . ASN A 1 146 ? 5.618 -9.425 -9.314 1.00 85.12 146 ASN A CA 1
ATOM 1149 C C . ASN A 1 146 ? 6.005 -9.754 -10.765 1.00 85.12 146 ASN A C 1
ATOM 1151 O O . ASN A 1 146 ? 5.150 -9.664 -11.640 1.00 85.12 146 ASN A O 1
ATOM 1155 N N . ALA A 1 147 ? 7.252 -10.155 -11.026 1.00 82.75 147 ALA A N 1
ATOM 1156 C CA . ALA A 1 147 ? 7.665 -10.691 -12.322 1.00 82.75 147 ALA A CA 1
ATOM 1157 C C . ALA A 1 147 ? 7.366 -12.196 -12.459 1.00 82.75 147 ALA A C 1
ATOM 1159 O O . ALA A 1 147 ? 7.571 -12.773 -13.526 1.00 82.75 147 ALA A O 1
ATOM 1160 N N . LEU A 1 148 ? 6.911 -12.847 -11.382 1.00 84.69 148 LEU A N 1
ATOM 1161 C CA . LEU A 1 148 ? 6.613 -14.274 -11.363 1.00 84.69 148 LEU A CA 1
ATOM 1162 C C . LEU A 1 148 ? 5.128 -14.541 -11.604 1.00 84.69 148 LEU A C 1
ATOM 1164 O O . LEU A 1 148 ? 4.257 -13.786 -11.171 1.00 84.69 148 LEU A O 1
ATOM 1168 N N . ASN A 1 149 ? 4.830 -15.688 -12.214 1.00 86.44 149 ASN A N 1
ATOM 1169 C CA . ASN A 1 149 ? 3.459 -16.188 -12.258 1.00 86.44 149 ASN A CA 1
ATOM 1170 C C . ASN A 1 149 ? 2.984 -16.542 -10.841 1.00 86.44 149 ASN A C 1
ATOM 1172 O O . ASN A 1 149 ? 3.739 -17.119 -10.063 1.00 86.44 149 ASN A O 1
ATOM 1176 N N . ALA A 1 150 ? 1.712 -16.282 -10.525 1.00 89.12 150 ALA A N 1
ATOM 1177 C CA . ALA A 1 150 ? 1.125 -16.532 -9.202 1.00 89.12 150 ALA A CA 1
ATOM 1178 C C . ALA A 1 150 ? 1.381 -17.961 -8.668 1.00 89.12 150 ALA A C 1
ATOM 1180 O O . ALA A 1 150 ? 1.737 -18.151 -7.503 1.00 89.12 150 ALA A O 1
ATOM 1181 N N . SER A 1 151 ? 1.271 -18.964 -9.544 1.00 92.06 151 SER A N 1
ATOM 1182 C CA . SER A 1 151 ? 1.485 -20.382 -9.231 1.00 92.06 151 SER A CA 1
ATOM 1183 C C . SER A 1 151 ? 2.951 -20.824 -9.250 1.00 92.06 151 SER A C 1
ATOM 1185 O O . SER A 1 151 ? 3.240 -21.973 -8.914 1.00 92.06 151 SER A O 1
ATOM 1187 N N . GLN A 1 152 ? 3.883 -19.950 -9.641 1.00 90.31 152 GLN A N 1
ATOM 1188 C CA . GLN A 1 152 ? 5.297 -20.291 -9.712 1.00 90.31 152 GLN A CA 1
ATOM 1189 C C . GLN A 1 152 ? 5.825 -20.617 -8.318 1.00 90.31 152 GLN A C 1
ATOM 1191 O O . GLN A 1 152 ? 5.713 -19.818 -7.390 1.00 90.31 152 GLN A O 1
ATOM 1196 N N . VAL A 1 153 ? 6.414 -21.802 -8.184 1.00 92.50 153 VAL A N 1
ATOM 1197 C CA . VAL A 1 153 ? 7.073 -22.234 -6.953 1.00 92.50 153 VAL A CA 1
ATOM 1198 C C . VAL A 1 153 ? 8.384 -21.477 -6.789 1.00 92.50 153 VAL A C 1
ATOM 1200 O O . VAL A 1 153 ? 9.202 -21.437 -7.708 1.00 92.50 153 VAL A O 1
ATOM 1203 N N . ILE A 1 154 ? 8.588 -20.908 -5.605 1.00 92.88 154 ILE A N 1
ATOM 1204 C CA . ILE A 1 154 ? 9.837 -20.260 -5.224 1.00 92.88 154 ILE A CA 1
ATOM 1205 C C . ILE A 1 154 ? 10.730 -21.313 -4.555 1.00 92.88 154 ILE A C 1
ATOM 1207 O O . ILE A 1 154 ? 10.306 -21.933 -3.573 1.00 92.88 154 ILE A O 1
ATOM 1211 N N . PRO A 1 155 ? 11.955 -21.545 -5.060 1.00 92.19 155 PRO A N 1
ATOM 1212 C CA . PRO A 1 155 ? 12.894 -22.471 -4.437 1.00 92.19 155 PRO A CA 1
ATOM 1213 C C . PRO A 1 155 ? 13.243 -22.073 -2.999 1.00 92.19 155 PRO A C 1
ATOM 1215 O O . PRO A 1 155 ? 13.174 -20.900 -2.626 1.00 92.19 155 PRO A O 1
ATOM 1218 N N . SER A 1 156 ? 13.691 -23.037 -2.195 1.00 94.12 156 SER A N 1
ATOM 1219 C CA . SER A 1 156 ? 14.299 -22.728 -0.898 1.00 94.12 156 SER A CA 1
ATOM 1220 C C . SER A 1 156 ? 15.516 -21.822 -1.077 1.00 94.12 156 SER A C 1
ATOM 1222 O O . SER A 1 156 ? 16.309 -22.035 -1.994 1.00 94.12 156 SER A O 1
ATOM 1224 N N . GLY A 1 157 ? 15.682 -20.849 -0.191 1.00 94.62 157 GLY A N 1
ATOM 1225 C CA . GLY A 1 157 ? 16.749 -19.864 -0.279 1.00 94.62 157 GLY A CA 1
ATOM 1226 C C . GLY A 1 157 ? 16.421 -18.582 0.472 1.00 94.62 157 GLY A C 1
ATOM 1227 O O . GLY A 1 157 ? 15.405 -18.485 1.164 1.00 94.62 157 GLY A O 1
ATOM 1228 N N . ASP A 1 158 ? 17.299 -17.606 0.302 1.00 97.75 158 ASP A N 1
ATOM 1229 C CA . ASP A 1 158 ? 17.288 -16.319 0.985 1.00 97.75 158 ASP A CA 1
ATOM 1230 C C . ASP A 1 158 ? 17.042 -15.202 -0.017 1.00 97.75 158 ASP A C 1
ATOM 1232 O O . ASP A 1 158 ? 17.820 -15.026 -0.943 1.00 97.75 158 ASP A O 1
ATOM 1236 N N . TYR A 1 159 ? 15.974 -14.437 0.151 1.00 97.69 159 TYR A N 1
ATOM 1237 C CA . TYR A 1 159 ? 15.527 -13.472 -0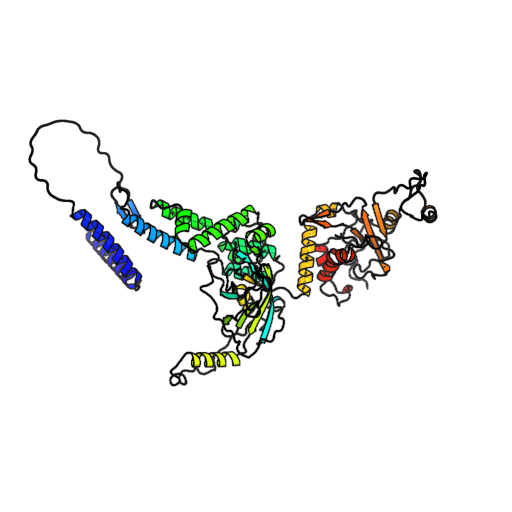.841 1.00 97.69 159 TYR A CA 1
ATOM 1238 C C . TYR A 1 159 ? 15.391 -12.073 -0.260 1.00 97.69 159 TYR A C 1
ATOM 1240 O O . TYR A 1 159 ? 14.854 -11.892 0.832 1.00 97.69 159 TYR A O 1
ATOM 1248 N N . GLU A 1 160 ? 15.816 -11.079 -1.030 1.00 97.81 160 GLU A N 1
ATOM 1249 C CA . GLU A 1 160 ? 15.470 -9.676 -0.831 1.00 97.81 160 GLU A CA 1
ATOM 1250 C C . GLU A 1 160 ? 14.413 -9.275 -1.850 1.00 97.81 160 GLU A C 1
ATOM 1252 O O . GLU A 1 160 ? 14.646 -9.303 -3.056 1.00 97.81 160 GLU A O 1
ATOM 1257 N N . ILE A 1 161 ? 13.231 -8.918 -1.363 1.00 97.50 161 ILE A N 1
ATOM 1258 C CA . ILE A 1 161 ? 12.102 -8.507 -2.191 1.00 97.50 161 ILE A CA 1
ATOM 1259 C C . ILE A 1 161 ? 11.955 -6.996 -2.045 1.00 97.50 161 ILE A C 1
ATOM 1261 O O . ILE A 1 161 ? 11.640 -6.526 -0.947 1.00 97.50 161 ILE A O 1
ATOM 1265 N N . PRO A 1 162 ? 12.183 -6.219 -3.114 1.00 95.81 162 PRO A N 1
ATOM 1266 C CA . PRO A 1 162 ? 11.937 -4.786 -3.105 1.00 95.81 162 PRO A CA 1
ATOM 1267 C C . PRO A 1 162 ? 10.464 -4.488 -2.815 1.00 95.81 162 PRO A C 1
ATOM 1269 O O . PRO A 1 162 ? 9.564 -5.119 -3.376 1.00 95.81 162 PRO A O 1
ATOM 1272 N N . VAL A 1 163 ? 10.214 -3.538 -1.915 1.00 96.81 163 VAL A N 1
ATOM 1273 C CA . VAL A 1 163 ? 8.859 -3.146 -1.518 1.00 96.81 163 VAL A CA 1
ATOM 1274 C C . VAL A 1 163 ? 8.725 -1.641 -1.327 1.00 96.81 163 VAL A C 1
ATOM 1276 O O . VAL A 1 163 ? 9.705 -0.940 -1.074 1.00 96.81 163 VAL A O 1
ATOM 1279 N N . HIS A 1 164 ? 7.483 -1.169 -1.372 1.00 95.50 164 HIS A N 1
ATOM 1280 C CA . HIS A 1 164 ? 7.082 0.122 -0.839 1.00 95.50 164 HIS A CA 1
ATOM 1281 C C . HIS A 1 164 ? 6.329 -0.086 0.475 1.00 95.50 164 HIS A C 1
ATOM 1283 O O . HIS A 1 164 ? 5.393 -0.891 0.533 1.00 95.50 164 HIS A O 1
ATOM 1289 N N . PHE A 1 165 ? 6.719 0.640 1.524 1.00 95.50 165 PHE A N 1
ATOM 1290 C CA . PHE A 1 165 ? 6.078 0.537 2.829 1.00 95.50 165 PHE A CA 1
ATOM 1291 C C . PHE A 1 165 ? 4.957 1.560 3.011 1.00 95.50 165 PHE A C 1
ATOM 1293 O O . PHE A 1 165 ? 5.177 2.763 2.914 1.00 95.50 165 PHE A O 1
ATOM 1300 N N . TYR A 1 166 ? 3.772 1.091 3.390 1.00 94.56 166 TYR A N 1
ATOM 1301 C CA . TYR A 1 166 ? 2.602 1.917 3.677 1.00 94.56 166 TYR A CA 1
ATOM 1302 C C . TYR A 1 166 ? 2.423 2.119 5.171 1.00 94.56 166 TYR A C 1
ATOM 1304 O O . TYR A 1 166 ? 2.641 1.218 5.977 1.00 94.56 166 TYR A O 1
ATOM 1312 N N . CYS A 1 167 ? 1.941 3.298 5.526 1.00 91.81 167 CYS A N 1
ATOM 1313 C CA . CYS A 1 167 ? 1.532 3.671 6.867 1.00 91.81 167 CYS A CA 1
ATOM 1314 C C . CYS A 1 167 ? 0.197 2.983 7.228 1.00 91.81 167 CYS A C 1
ATOM 1316 O O . CYS A 1 167 ? -0.818 3.178 6.551 1.00 91.81 167 CYS A O 1
ATOM 1318 N N . THR A 1 168 ? 0.192 2.199 8.313 1.00 87.94 168 THR A N 1
ATOM 1319 C CA . THR A 1 168 ? -0.999 1.488 8.845 1.00 87.94 168 THR A CA 1
ATOM 1320 C C . THR A 1 168 ? -1.480 2.039 10.192 1.00 87.94 168 THR A C 1
ATOM 1322 O O . THR A 1 168 ? -2.257 1.405 10.903 1.00 87.94 168 THR A O 1
ATOM 1325 N N . LYS A 1 169 ? -0.991 3.226 10.569 1.00 86.44 169 LYS A N 1
ATOM 1326 C CA . LYS A 1 169 ? -1.377 3.929 11.796 1.00 86.44 169 LYS A CA 1
ATOM 1327 C C . LYS A 1 169 ? -1.299 5.435 11.581 1.00 86.44 169 LYS A C 1
ATOM 1329 O O . LYS A 1 169 ? -0.264 5.939 11.168 1.00 86.44 169 LYS A O 1
ATOM 1334 N N . VAL A 1 170 ? -2.378 6.147 11.872 1.00 85.81 170 VAL A N 1
ATOM 1335 C CA . VAL A 1 170 ? -2.462 7.613 11.763 1.00 85.81 170 VAL A CA 1
ATOM 1336 C C . VAL A 1 170 ? -1.931 8.305 13.023 1.00 85.81 170 VAL A C 1
ATOM 1338 O O . VAL A 1 170 ? -1.934 7.713 14.103 1.00 85.81 170 VAL A O 1
ATOM 1341 N N . TYR A 1 171 ? -1.509 9.565 12.888 1.00 85.25 171 TYR A N 1
ATOM 1342 C CA . TYR A 1 171 ? -0.967 10.408 13.968 1.00 85.25 171 TYR A CA 1
ATOM 1343 C C . TYR A 1 171 ? 0.207 9.774 14.715 1.00 85.25 171 TYR A C 1
ATOM 1345 O O . TYR A 1 171 ? 0.191 9.646 15.939 1.00 85.25 171 TYR A O 1
ATOM 1353 N N . THR A 1 172 ? 1.229 9.356 13.977 1.00 80.56 172 THR A N 1
ATOM 1354 C CA . THR A 1 172 ? 2.393 8.702 14.571 1.00 80.56 172 THR A CA 1
ATOM 1355 C C . THR A 1 172 ? 3.699 9.237 14.005 1.00 80.56 172 THR A C 1
ATOM 1357 O O . THR A 1 172 ? 3.739 9.958 13.007 1.00 80.56 172 THR A O 1
ATOM 1360 N N . LEU A 1 173 ? 4.771 8.898 14.709 1.00 80.81 173 LEU A N 1
ATOM 1361 C CA . LEU A 1 173 ? 6.130 9.298 14.398 1.00 80.81 173 LEU A CA 1
ATOM 1362 C C . LEU A 1 173 ? 6.706 8.333 13.369 1.00 80.81 173 LEU A C 1
ATOM 1364 O O . LEU A 1 173 ? 6.654 7.115 13.559 1.00 80.81 173 LEU A O 1
ATOM 1368 N N . ASN A 1 174 ? 7.252 8.877 12.289 1.00 78.31 174 ASN A N 1
ATOM 1369 C CA . ASN A 1 174 ? 7.945 8.115 11.265 1.00 78.31 174 ASN A CA 1
ATOM 1370 C C . ASN A 1 174 ? 9.422 8.461 11.296 1.00 78.31 174 ASN A C 1
ATOM 1372 O O . ASN A 1 174 ? 9.796 9.608 11.055 1.00 78.31 174 ASN A O 1
ATOM 1376 N N . GLY A 1 175 ? 10.235 7.457 11.592 1.00 69.12 175 GLY A N 1
ATOM 1377 C CA . GLY A 1 175 ? 11.672 7.608 11.684 1.00 69.12 175 GLY A CA 1
ATOM 1378 C C . GLY A 1 175 ? 12.414 6.505 10.973 1.00 69.12 175 GLY A C 1
ATOM 1379 O O . GLY A 1 175 ? 11.946 5.364 10.889 1.00 69.12 175 GLY A O 1
ATOM 1380 N N . GLY A 1 176 ? 13.584 6.870 10.455 1.00 72.81 176 GLY A N 1
ATOM 1381 C CA . GLY A 1 176 ? 14.556 5.892 10.003 1.00 72.81 176 GLY A CA 1
ATOM 1382 C C . GLY A 1 176 ? 15.093 5.072 11.175 1.00 72.81 176 GLY A C 1
ATOM 1383 O O . GLY A 1 176 ? 15.004 5.493 12.321 1.00 72.81 176 GLY A O 1
ATOM 1384 N N . GLY A 1 177 ? 15.620 3.879 10.903 1.00 73.94 177 GLY A N 1
ATOM 1385 C CA . GLY A 1 177 ? 16.247 3.049 11.943 1.00 73.94 177 GLY A CA 1
ATOM 1386 C C . GLY A 1 177 ? 15.304 2.161 12.765 1.00 73.94 177 GLY A C 1
ATOM 1387 O O . GLY A 1 177 ? 15.787 1.389 13.591 1.00 73.94 177 GLY A O 1
ATOM 1388 N N . ASN A 1 178 ? 13.988 2.217 12.534 1.00 82.62 178 ASN A N 1
ATOM 1389 C CA . ASN A 1 178 ? 13.017 1.385 13.246 1.00 82.62 178 ASN A CA 1
ATOM 1390 C C . ASN A 1 178 ? 13.237 -0.121 13.018 1.00 82.62 178 ASN A C 1
ATOM 1392 O O . ASN A 1 178 ? 13.458 -0.569 11.892 1.00 82.62 178 ASN A O 1
ATOM 1396 N N . ARG A 1 179 ? 13.107 -0.901 14.098 1.00 89.19 179 ARG A N 1
ATOM 1397 C CA . ARG A 1 179 ? 13.083 -2.370 14.067 1.00 89.19 179 ARG A CA 1
ATOM 1398 C C . ARG A 1 179 ? 11.650 -2.852 14.173 1.00 89.19 179 ARG A C 1
ATOM 1400 O O . ARG A 1 179 ? 10.925 -2.404 15.062 1.00 89.19 179 ARG A O 1
ATOM 1407 N N . TYR A 1 180 ? 11.264 -3.768 13.295 1.00 90.56 180 TYR A N 1
ATOM 1408 C CA . TYR A 1 180 ? 9.883 -4.222 13.174 1.00 90.56 180 TYR A CA 1
ATOM 1409 C C . TYR A 1 180 ? 9.725 -5.687 13.552 1.00 90.56 180 TYR A C 1
ATOM 1411 O O . TYR A 1 180 ? 10.301 -6.575 12.925 1.00 90.56 180 TYR A O 1
ATOM 1419 N N . ARG A 1 181 ? 8.864 -5.948 14.532 1.00 93.38 181 ARG A N 1
ATOM 1420 C CA . ARG A 1 181 ? 8.315 -7.285 14.755 1.00 93.38 181 ARG A CA 1
ATOM 1421 C C . ARG A 1 181 ? 7.076 -7.433 13.894 1.00 93.38 181 ARG A C 1
ATOM 1423 O O . ARG A 1 181 ? 6.275 -6.507 13.814 1.00 93.38 181 ARG A O 1
ATOM 1430 N N . LEU A 1 182 ? 6.912 -8.572 13.238 1.00 95.25 182 LEU A N 1
ATOM 1431 C CA . LEU A 1 182 ? 5.765 -8.750 12.361 1.00 95.25 182 LEU A CA 1
ATOM 1432 C C . LEU A 1 182 ? 4.581 -9.312 13.138 1.00 95.25 182 LEU A C 1
ATOM 1434 O O . LEU A 1 182 ? 4.736 -10.192 13.982 1.00 95.25 182 LEU A O 1
ATOM 1438 N N . ALA A 1 183 ? 3.397 -8.827 12.805 1.00 94.81 183 ALA A N 1
ATOM 1439 C CA . ALA A 1 183 ? 2.121 -9.382 13.219 1.00 94.81 183 ALA A CA 1
ATOM 1440 C C . ALA A 1 183 ? 1.235 -9.605 11.995 1.00 94.81 183 ALA A C 1
ATOM 1442 O O . ALA A 1 183 ? 1.484 -9.047 10.921 1.00 94.81 183 ALA A O 1
ATOM 1443 N N . ARG A 1 184 ? 0.175 -10.396 12.157 1.00 92.62 184 ARG A N 1
ATOM 1444 C CA . ARG A 1 184 ? -0.873 -10.487 11.139 1.00 92.62 184 ARG A CA 1
ATOM 1445 C C . ARG A 1 184 ? -1.778 -9.257 11.202 1.00 92.62 184 ARG A C 1
ATOM 1447 O O . ARG A 1 184 ? -2.132 -8.795 12.286 1.00 92.62 184 ARG A O 1
ATOM 1454 N N . LEU A 1 185 ? -2.161 -8.731 10.042 1.00 91.06 185 LEU A N 1
ATOM 1455 C CA . LEU A 1 185 ? -3.166 -7.680 9.938 1.00 91.06 185 LEU A CA 1
ATOM 1456 C C . LEU A 1 185 ? -4.500 -8.192 10.500 1.00 91.06 185 LEU A C 1
ATOM 1458 O O . LEU A 1 185 ? -4.959 -9.270 10.125 1.00 91.06 185 LEU A O 1
ATOM 1462 N N . ASN A 1 186 ? -5.126 -7.421 11.389 1.00 90.81 186 ASN A N 1
ATOM 1463 C CA . ASN A 1 186 ? -6.319 -7.849 12.121 1.00 90.81 186 ASN A CA 1
ATOM 1464 C C . ASN A 1 186 ? -7.346 -6.719 12.250 1.00 90.81 186 ASN A C 1
ATOM 1466 O O . ASN A 1 186 ? -6.979 -5.545 12.251 1.00 90.81 186 ASN A O 1
ATOM 1470 N N . GLY A 1 187 ? -8.619 -7.075 12.402 1.00 91.81 187 GLY A N 1
ATOM 1471 C CA . GLY A 1 187 ? -9.755 -6.151 12.459 1.00 91.81 187 GLY A CA 1
ATOM 1472 C C . GLY A 1 187 ? -10.806 -6.473 11.398 1.00 91.81 187 GLY A C 1
ATOM 1473 O O . GLY A 1 187 ? -10.615 -7.352 10.560 1.00 91.81 187 GLY A O 1
ATOM 1474 N N . ARG A 1 188 ? -11.928 -5.750 11.410 1.00 94.25 188 ARG A N 1
ATOM 1475 C CA . ARG A 1 188 ? -13.071 -6.026 10.525 1.00 94.25 188 ARG A CA 1
ATOM 1476 C C . ARG A 1 188 ? -12.726 -5.921 9.033 1.00 94.25 188 ARG A C 1
ATOM 1478 O O . ARG A 1 188 ? -13.316 -6.622 8.208 1.00 94.25 188 ARG A O 1
ATOM 1485 N N . LEU A 1 189 ? -11.811 -5.017 8.678 1.00 95.44 189 LEU A N 1
ATOM 1486 C CA . LEU A 1 189 ? -11.434 -4.701 7.298 1.00 95.44 189 LEU A CA 1
ATOM 1487 C C . LEU A 1 189 ? -9.991 -5.116 6.965 1.00 95.44 189 LEU A C 1
ATOM 1489 O O . LEU A 1 189 ? -9.465 -4.687 5.937 1.00 95.44 189 LEU A O 1
ATOM 1493 N N . SER A 1 190 ? -9.360 -5.972 7.779 1.00 93.88 190 SER A N 1
ATOM 1494 C CA . SER A 1 190 ? -7.999 -6.457 7.513 1.00 93.88 190 SER A CA 1
ATOM 1495 C C . SER A 1 190 ? -7.902 -7.188 6.174 1.00 93.88 190 SER A C 1
ATOM 1497 O O . SER A 1 190 ? -7.040 -6.852 5.371 1.00 93.88 190 SER A O 1
ATOM 1499 N N . ASP A 1 191 ? -8.831 -8.096 5.867 1.00 95.12 191 ASP A N 1
ATOM 1500 C CA . ASP A 1 191 ? -8.833 -8.820 4.588 1.00 95.12 191 ASP A CA 1
ATOM 1501 C C . ASP A 1 191 ? -8.946 -7.875 3.381 1.00 95.12 191 ASP A C 1
ATOM 1503 O O . ASP A 1 191 ? -8.294 -8.086 2.359 1.00 95.12 191 ASP A O 1
ATOM 1507 N N . ALA A 1 192 ? -9.740 -6.802 3.503 1.00 97.06 192 ALA A N 1
ATOM 1508 C CA . ALA A 1 192 ? -9.900 -5.809 2.440 1.00 97.06 192 ALA A CA 1
ATOM 1509 C C . ALA A 1 192 ? -8.588 -5.061 2.176 1.00 97.06 192 ALA A C 1
ATOM 1511 O O . ALA A 1 192 ? -8.219 -4.831 1.027 1.00 97.06 192 ALA A O 1
ATOM 1512 N N . LEU A 1 193 ? -7.868 -4.707 3.240 1.00 96.69 193 LEU A N 1
ATOM 1513 C CA . LEU A 1 193 ? -6.570 -4.046 3.148 1.00 96.69 193 LEU A CA 1
ATOM 1514 C C . LEU A 1 193 ? -5.479 -4.985 2.644 1.00 96.69 193 LEU A C 1
ATOM 1516 O O . LEU A 1 193 ? -4.719 -4.604 1.761 1.00 96.69 193 LEU A O 1
ATOM 1520 N N . SER A 1 194 ? -5.422 -6.220 3.139 1.00 96.06 194 SER A N 1
ATOM 1521 C CA . SER A 1 194 ? -4.485 -7.220 2.630 1.00 96.06 194 SER A CA 1
ATOM 1522 C C . SER A 1 194 ? -4.708 -7.489 1.146 1.00 96.06 194 SER A C 1
ATOM 1524 O O . SER A 1 194 ? -3.741 -7.515 0.390 1.00 96.06 194 SER A O 1
ATOM 1526 N N . ALA A 1 195 ? -5.966 -7.597 0.706 1.00 97.69 195 ALA A N 1
ATOM 1527 C CA . ALA A 1 195 ? -6.300 -7.711 -0.710 1.00 97.69 195 ALA A CA 1
ATOM 1528 C C . ALA A 1 195 ? -5.918 -6.448 -1.500 1.00 97.69 195 ALA A C 1
ATOM 1530 O O . ALA A 1 195 ? -5.394 -6.570 -2.606 1.00 97.69 195 ALA A O 1
ATOM 1531 N N . LEU A 1 196 ? -6.131 -5.249 -0.940 1.00 98.12 196 LEU A N 1
ATOM 1532 C CA . LEU A 1 196 ? -5.712 -3.988 -1.558 1.00 98.12 196 LEU A CA 1
ATOM 1533 C C . LEU A 1 196 ? -4.202 -3.980 -1.802 1.00 98.12 196 LEU A C 1
ATOM 1535 O O . LEU A 1 196 ? -3.785 -3.744 -2.928 1.00 98.12 196 LEU A O 1
ATOM 1539 N N . TYR A 1 197 ? -3.389 -4.279 -0.788 1.00 97.38 197 TYR A N 1
ATOM 1540 C CA . TYR A 1 197 ? -1.931 -4.293 -0.921 1.00 97.38 197 TYR A CA 1
ATOM 1541 C C . TYR A 1 197 ? -1.440 -5.408 -1.851 1.00 97.38 197 TYR A C 1
ATOM 1543 O O . TYR A 1 197 ? -0.598 -5.177 -2.722 1.00 97.38 197 TYR A O 1
ATOM 1551 N N . GLN A 1 198 ? -2.004 -6.608 -1.733 1.00 95.75 198 GLN A N 1
ATOM 1552 C CA . GLN A 1 198 ? -1.648 -7.729 -2.600 1.00 95.75 198 GLN A CA 1
ATOM 1553 C C . GLN A 1 198 ? -1.919 -7.397 -4.070 1.00 95.75 198 GLN A C 1
ATOM 1555 O O . GLN A 1 198 ? -1.056 -7.592 -4.920 1.00 95.75 198 GLN A O 1
ATOM 1560 N N . ARG A 1 199 ? -3.102 -6.862 -4.381 1.00 95.62 199 ARG A N 1
ATOM 1561 C CA . ARG A 1 199 ? -3.497 -6.555 -5.761 1.00 95.62 199 ARG A CA 1
ATOM 1562 C C . ARG A 1 199 ? -2.831 -5.271 -6.270 1.00 95.62 199 ARG A C 1
ATOM 1564 O O . ARG A 1 199 ? -2.494 -5.204 -7.446 1.00 95.62 199 ARG A O 1
ATOM 1571 N N . ALA A 1 200 ? -2.545 -4.305 -5.393 1.00 95.00 200 ALA A N 1
ATOM 1572 C CA . ALA A 1 200 ? -1.743 -3.128 -5.728 1.00 95.00 200 ALA A CA 1
ATOM 1573 C C . ALA A 1 200 ? -0.317 -3.505 -6.170 1.00 95.00 200 ALA A C 1
ATOM 1575 O O . ALA A 1 200 ? 0.186 -2.929 -7.128 1.00 95.00 200 ALA A O 1
ATOM 1576 N N . SER A 1 201 ? 0.287 -4.520 -5.536 1.00 92.75 201 SER A N 1
ATOM 1577 C CA . SER A 1 201 ? 1.643 -5.032 -5.826 1.00 92.75 201 SER A CA 1
ATOM 1578 C C . SER A 1 201 ? 1.857 -5.515 -7.270 1.00 92.75 201 SER A C 1
ATOM 1580 O O . SER A 1 201 ? 2.992 -5.604 -7.738 1.00 92.75 201 SER A O 1
ATOM 1582 N N . VAL A 1 202 ? 0.772 -5.857 -7.967 1.00 87.50 202 VAL A N 1
ATOM 1583 C CA . VAL A 1 202 ? 0.776 -6.358 -9.353 1.00 87.50 202 VAL A CA 1
ATOM 1584 C C . VAL A 1 202 ? -0.010 -5.443 -10.299 1.00 87.50 202 VAL A C 1
ATOM 1586 O O . VAL A 1 202 ? -0.388 -5.851 -11.392 1.00 87.50 202 VAL A O 1
ATOM 1589 N N . SER A 1 203 ? -0.285 -4.210 -9.874 1.00 87.38 203 SER A N 1
ATOM 1590 C CA . SER A 1 203 ? -1.021 -3.211 -10.650 1.00 87.38 203 SER A CA 1
ATOM 1591 C C . SER A 1 203 ? -0.186 -1.950 -10.867 1.00 87.38 203 SER A C 1
ATOM 1593 O O . SER A 1 203 ? 0.811 -1.733 -10.184 1.00 87.38 203 SER A O 1
ATOM 1595 N N . ASP A 1 204 ? -0.657 -1.073 -11.749 1.00 81.00 204 ASP A N 1
ATOM 1596 C CA . ASP A 1 204 ? -0.095 0.268 -11.949 1.00 81.00 204 ASP A CA 1
ATOM 1597 C C . ASP A 1 204 ? -0.771 1.335 -11.062 1.00 81.00 204 ASP A C 1
ATOM 1599 O O . ASP A 1 204 ? -0.805 2.517 -11.405 1.00 81.00 204 ASP A O 1
ATOM 1603 N N . ALA A 1 205 ? -1.379 0.934 -9.939 1.00 86.69 205 ALA A N 1
ATOM 1604 C CA . ALA A 1 205 ? -2.026 1.874 -9.031 1.00 86.69 205 ALA A CA 1
ATOM 1605 C C . ALA A 1 205 ? -0.988 2.823 -8.397 1.00 86.69 205 ALA A C 1
ATOM 1607 O O . ALA A 1 205 ? -0.018 2.344 -7.802 1.00 86.69 205 ALA A O 1
ATOM 1608 N N . PRO A 1 206 ? -1.188 4.156 -8.454 1.00 86.38 206 PRO A N 1
ATOM 1609 C CA . PRO A 1 206 ? -0.269 5.098 -7.828 1.00 86.38 206 PRO A CA 1
ATOM 1610 C C . PRO A 1 206 ? -0.154 4.848 -6.323 1.00 86.38 206 PRO A C 1
ATOM 1612 O O . PRO A 1 206 ? -1.161 4.784 -5.613 1.00 86.38 206 PRO A O 1
ATOM 1615 N N . ILE A 1 207 ? 1.080 4.762 -5.824 1.00 88.62 207 ILE A N 1
ATOM 1616 C CA . ILE A 1 207 ? 1.392 4.511 -4.407 1.00 88.62 207 ILE A CA 1
ATOM 1617 C C . ILE A 1 207 ? 0.645 5.487 -3.486 1.00 88.62 207 ILE A C 1
ATOM 1619 O O . ILE A 1 207 ? 0.095 5.097 -2.455 1.00 88.62 207 ILE A O 1
ATOM 1623 N N . GLN A 1 208 ? 0.590 6.765 -3.866 1.00 90.06 208 GLN A N 1
ATOM 1624 C CA . GLN A 1 208 ? -0.069 7.810 -3.085 1.00 90.06 208 GLN A CA 1
ATOM 1625 C C . GLN A 1 208 ? -1.575 7.555 -2.972 1.00 90.06 208 GLN A C 1
ATOM 1627 O O . GLN A 1 208 ? -2.144 7.691 -1.888 1.00 90.06 208 GLN A O 1
ATOM 1632 N N . ASP A 1 209 ? -2.209 7.130 -4.064 1.00 93.62 209 ASP A N 1
ATOM 1633 C CA . ASP A 1 209 ? -3.642 6.850 -4.098 1.00 93.62 209 ASP A CA 1
ATOM 1634 C C . ASP A 1 209 ? -3.969 5.578 -3.296 1.00 93.62 209 ASP A C 1
ATOM 1636 O O . ASP A 1 209 ? -4.952 5.557 -2.549 1.00 93.62 209 ASP A O 1
ATOM 1640 N N . VAL A 1 210 ? -3.104 4.554 -3.352 1.00 96.69 210 VAL A N 1
ATOM 1641 C CA . VAL A 1 210 ? -3.207 3.352 -2.503 1.00 96.69 210 VAL A CA 1
ATOM 1642 C C . VAL A 1 210 ? -3.077 3.716 -1.020 1.00 96.69 210 VAL A C 1
ATOM 1644 O O . VAL A 1 210 ? -3.860 3.234 -0.199 1.00 96.69 210 VAL A O 1
ATOM 1647 N N . GLN A 1 211 ? -2.147 4.606 -0.656 1.00 96.50 211 GLN A N 1
ATOM 1648 C CA . GLN A 1 211 ? -1.984 5.063 0.727 1.00 96.50 211 GLN A CA 1
ATOM 1649 C C . GLN A 1 211 ? -3.202 5.852 1.229 1.00 96.50 211 GLN A C 1
ATOM 1651 O O . GLN A 1 211 ? -3.655 5.622 2.354 1.00 96.50 211 GLN A O 1
ATOM 1656 N N . VAL A 1 212 ? -3.756 6.757 0.413 1.00 96.75 212 VAL A N 1
ATOM 16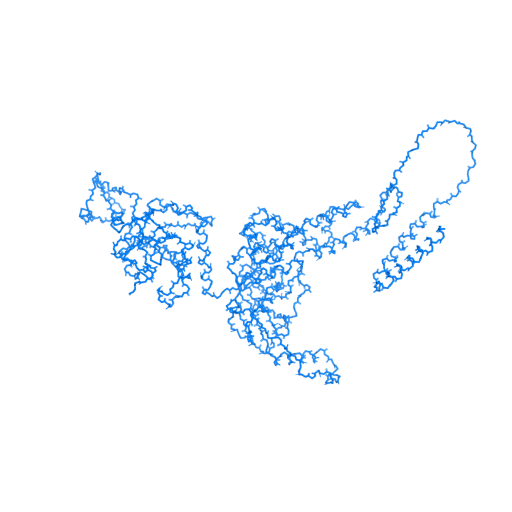57 C CA . VAL A 1 212 ? -4.963 7.522 0.773 1.00 96.75 212 VAL A CA 1
ATOM 1658 C C . VAL A 1 212 ? -6.171 6.601 0.935 1.00 96.75 212 VAL A C 1
ATOM 1660 O O . VAL A 1 212 ? -6.902 6.725 1.923 1.00 96.75 212 VAL A O 1
ATOM 1663 N N . LEU A 1 213 ? -6.371 5.648 0.018 1.00 98.19 213 LEU A N 1
ATOM 1664 C CA . LEU A 1 213 ? -7.439 4.658 0.150 1.00 98.19 213 LEU A CA 1
ATOM 1665 C C . LEU A 1 213 ? -7.244 3.811 1.413 1.00 98.19 213 LEU A C 1
ATOM 1667 O O . LEU A 1 213 ? -8.196 3.605 2.163 1.00 98.19 213 LEU A O 1
ATOM 1671 N N . SER A 1 214 ? -6.016 3.376 1.694 1.00 97.31 214 SER A N 1
ATOM 1672 C CA . SER A 1 214 ? -5.724 2.604 2.898 1.00 97.31 214 SER A CA 1
ATOM 1673 C C . SER A 1 214 ? -6.070 3.372 4.180 1.00 97.31 214 SER A C 1
ATOM 1675 O O . SER A 1 214 ? -6.777 2.836 5.034 1.00 97.31 214 SER A O 1
ATOM 1677 N N . TRP A 1 215 ? -5.672 4.644 4.309 1.00 96.81 215 TRP A N 1
ATOM 1678 C CA . TRP A 1 215 ? -6.074 5.479 5.452 1.00 96.81 215 TRP A CA 1
ATOM 1679 C C . TRP A 1 215 ? -7.589 5.690 5.533 1.00 96.81 215 TRP A C 1
ATOM 1681 O O . TRP A 1 215 ? -8.156 5.732 6.627 1.00 96.81 215 TRP A O 1
ATOM 1691 N N . SER A 1 216 ? -8.260 5.789 4.386 1.00 97.19 216 SER A N 1
ATOM 1692 C CA . SER A 1 216 ? -9.718 5.926 4.320 1.00 97.19 216 SER A CA 1
ATOM 1693 C C . SER A 1 216 ? -10.422 4.674 4.852 1.00 97.19 216 SER A C 1
ATOM 1695 O O . SER A 1 216 ? -11.328 4.784 5.674 1.00 97.19 216 SER A O 1
ATOM 1697 N N . ILE A 1 217 ? -9.958 3.481 4.468 1.00 96.56 217 ILE A N 1
ATOM 1698 C CA . ILE A 1 217 ? -10.471 2.206 4.991 1.00 96.56 217 ILE A CA 1
ATOM 1699 C C . ILE A 1 217 ? -10.184 2.084 6.497 1.00 96.56 217 ILE A C 1
ATOM 1701 O O . ILE A 1 217 ? -11.084 1.773 7.273 1.00 96.56 217 ILE A O 1
ATOM 1705 N N . GLN A 1 218 ? -8.955 2.394 6.923 1.00 94.00 218 GLN A N 1
ATOM 1706 C CA . GLN A 1 218 ? -8.516 2.353 8.326 1.00 94.00 218 GLN A CA 1
ATOM 1707 C C . GLN A 1 218 ? -9.351 3.233 9.258 1.00 94.00 218 GLN A C 1
ATOM 1709 O O . GLN A 1 218 ? -9.698 2.825 10.362 1.00 94.00 218 GLN A O 1
ATOM 1714 N N . SER A 1 219 ? -9.681 4.441 8.806 1.00 94.12 219 SER A N 1
ATOM 1715 C CA . SER A 1 219 ? -10.498 5.406 9.550 1.00 94.12 219 SER A CA 1
ATOM 1716 C C . SER A 1 219 ? -12.008 5.182 9.386 1.00 94.12 219 SER A C 1
ATOM 1718 O O . SER A 1 219 ? -12.815 5.890 9.988 1.00 94.12 219 SER A O 1
ATOM 1720 N N . GLY A 1 220 ? -12.412 4.183 8.595 1.00 94.44 220 GLY A N 1
ATOM 1721 C CA . GLY A 1 220 ? -13.809 3.814 8.405 1.00 94.44 220 GLY A CA 1
ATOM 1722 C C . GLY A 1 220 ? -14.607 4.791 7.543 1.00 94.44 220 GLY A C 1
ATOM 1723 O O . GLY A 1 220 ? -15.805 4.965 7.779 1.00 94.44 220 GLY A O 1
ATOM 1724 N N . VAL A 1 221 ? -13.983 5.447 6.561 1.00 96.00 221 VAL A N 1
ATOM 1725 C CA . VAL A 1 221 ? -14.698 6.188 5.510 1.00 96.00 221 VAL A CA 1
ATOM 1726 C C . VAL A 1 221 ? -15.530 5.196 4.694 1.00 96.00 221 VAL A C 1
ATOM 1728 O O . VAL A 1 221 ? -15.010 4.194 4.208 1.00 96.00 221 VAL A O 1
ATOM 1731 N N . SER A 1 222 ? -16.830 5.461 4.555 1.00 95.88 222 SER A N 1
ATOM 1732 C CA . SER A 1 222 ? -17.715 4.606 3.760 1.00 95.88 222 SER A CA 1
ATOM 1733 C C . SER A 1 222 ? -17.453 4.761 2.264 1.00 95.88 222 SER A C 1
ATOM 1735 O O . SER A 1 222 ? -17.022 5.827 1.821 1.00 95.88 222 SER A O 1
ATOM 1737 N N . TYR A 1 223 ? -17.791 3.735 1.478 1.00 96.94 223 TYR A N 1
ATOM 1738 C CA . TYR A 1 223 ? -17.623 3.755 0.022 1.00 96.94 223 TYR A CA 1
ATOM 1739 C C . TYR A 1 223 ? -18.211 5.018 -0.628 1.00 96.94 223 TYR A C 1
ATOM 1741 O O . TYR A 1 223 ? -17.541 5.670 -1.428 1.00 96.94 223 TYR A O 1
ATOM 1749 N N . ASP A 1 224 ? -19.426 5.416 -0.245 1.00 96.00 224 ASP A N 1
ATOM 1750 C CA . ASP A 1 224 ? -20.107 6.584 -0.819 1.00 96.00 224 ASP A CA 1
ATOM 1751 C C . ASP A 1 224 ? -19.375 7.904 -0.572 1.00 96.00 224 ASP A C 1
ATOM 1753 O O . ASP A 1 224 ? -19.440 8.806 -1.411 1.00 96.00 224 ASP A O 1
ATOM 1757 N N . ASN A 1 225 ? -18.620 7.988 0.522 1.00 96.19 225 ASN A N 1
ATOM 1758 C CA . ASN A 1 225 ? -17.864 9.173 0.906 1.00 96.19 225 ASN A CA 1
ATOM 1759 C C . ASN A 1 225 ? -16.423 9.171 0.380 1.00 96.19 225 ASN A C 1
ATOM 1761 O O . ASN A 1 225 ? -15.729 10.164 0.560 1.00 96.19 225 ASN A O 1
ATOM 1765 N N . LEU A 1 226 ? -15.959 8.099 -0.272 1.00 96.69 226 LEU A N 1
ATOM 1766 C CA . LEU A 1 226 ? -14.635 8.063 -0.899 1.00 96.69 226 LEU A CA 1
ATOM 1767 C C . LEU A 1 226 ? -14.533 9.047 -2.079 1.00 96.69 226 LEU A C 1
ATOM 1769 O O . LEU A 1 226 ? -15.510 9.285 -2.801 1.00 96.69 226 LEU A O 1
ATOM 1773 N N . SER A 1 227 ? -13.319 9.549 -2.331 1.00 95.19 227 SER A N 1
ATOM 1774 C CA . SER A 1 227 ? -13.000 10.307 -3.548 1.00 95.19 227 SER A CA 1
ATOM 1775 C C . SER A 1 227 ? -13.186 9.463 -4.813 1.00 95.19 227 SER A C 1
ATOM 1777 O O . SER A 1 227 ? -13.173 8.231 -4.766 1.00 95.19 227 SER A O 1
ATOM 1779 N N . SER A 1 228 ? -13.307 10.111 -5.975 1.00 91.69 228 SER A N 1
ATOM 1780 C CA . SER A 1 228 ? -13.447 9.406 -7.257 1.00 91.69 228 SER A CA 1
ATOM 1781 C C . SER A 1 228 ? -12.274 8.459 -7.548 1.00 91.69 228 SER A C 1
ATOM 1783 O O . SER A 1 228 ? -12.520 7.325 -7.955 1.00 91.69 228 SER A O 1
ATOM 1785 N N . SER A 1 229 ? -11.025 8.871 -7.271 1.00 88.81 229 SER A N 1
ATOM 1786 C CA . SER A 1 229 ? -9.845 7.995 -7.425 1.00 88.81 229 SER A CA 1
ATOM 1787 C C . SER A 1 229 ? -9.915 6.795 -6.470 1.00 88.81 229 SER A C 1
ATOM 1789 O O . SER A 1 229 ? -9.774 5.648 -6.887 1.00 88.81 229 SER A O 1
ATOM 1791 N N . SER A 1 230 ? -10.260 7.019 -5.197 1.00 97.50 230 SER A N 1
ATOM 1792 C CA . SER A 1 230 ? -10.416 5.928 -4.226 1.00 97.50 230 SER A CA 1
ATOM 1793 C C . SER A 1 230 ? -11.542 4.954 -4.601 1.00 97.50 230 SER A C 1
ATOM 1795 O O . SER A 1 230 ? -11.365 3.745 -4.477 1.00 97.50 230 SER A O 1
ATOM 1797 N N . LYS A 1 231 ? -12.676 5.442 -5.124 1.00 97.69 231 LYS A N 1
ATOM 1798 C CA . LYS A 1 231 ? -13.754 4.586 -5.654 1.00 97.69 231 LYS A CA 1
ATOM 1799 C C . LYS A 1 231 ? -13.281 3.765 -6.851 1.00 97.69 231 LYS A C 1
ATOM 1801 O O . LYS A 1 231 ? -13.606 2.582 -6.930 1.00 97.69 231 LYS A O 1
ATOM 1806 N N . GLN A 1 232 ? -12.517 4.367 -7.763 1.00 95.25 232 GLN A N 1
ATOM 1807 C CA . GLN A 1 232 ? -11.928 3.658 -8.899 1.00 95.25 232 GLN A CA 1
ATOM 1808 C C . GLN A 1 232 ? -11.007 2.532 -8.422 1.00 95.25 232 GLN A C 1
ATOM 1810 O O . GLN A 1 232 ? -11.186 1.396 -8.855 1.00 95.25 232 GLN A O 1
ATOM 1815 N N . LEU A 1 233 ? -10.106 2.811 -7.476 1.00 97.25 233 LEU A N 1
ATOM 1816 C CA . LEU A 1 233 ? -9.230 1.796 -6.891 1.00 97.25 233 LEU A CA 1
ATOM 1817 C C . LEU A 1 233 ? -10.008 0.686 -6.179 1.00 97.25 233 LEU A C 1
ATOM 1819 O O . LEU A 1 233 ? -9.662 -0.479 -6.340 1.00 97.25 233 LEU A O 1
ATOM 1823 N N . VAL A 1 234 ? -11.081 0.997 -5.444 1.00 98.31 234 VAL A N 1
ATOM 1824 C CA . VAL A 1 234 ? -11.936 -0.042 -4.842 1.00 98.31 234 VAL A CA 1
ATOM 1825 C C . VAL A 1 234 ? -12.552 -0.930 -5.917 1.00 98.31 234 VAL A C 1
ATOM 1827 O O . VAL A 1 234 ? -12.463 -2.148 -5.816 1.00 98.31 234 VAL A O 1
ATOM 1830 N N . ASN A 1 235 ? -13.150 -0.345 -6.956 1.00 97.25 235 ASN A N 1
ATOM 1831 C CA . ASN A 1 235 ? -13.805 -1.121 -8.010 1.00 97.25 235 ASN A CA 1
ATOM 1832 C C . ASN A 1 235 ? -12.803 -1.934 -8.847 1.00 97.25 235 ASN A C 1
ATOM 1834 O O . ASN A 1 235 ? -13.154 -3.001 -9.340 1.00 97.25 235 ASN A O 1
ATOM 1838 N N . GLN A 1 236 ? -11.575 -1.439 -9.009 1.00 95.62 236 GLN A N 1
ATOM 1839 C CA . GLN A 1 236 ? -10.524 -2.106 -9.773 1.00 95.62 236 GLN A CA 1
ATOM 1840 C C . GLN A 1 236 ? -9.821 -3.193 -8.959 1.00 95.62 236 GLN A C 1
ATOM 1842 O O . GLN A 1 236 ? -9.660 -4.315 -9.430 1.00 95.62 236 GLN A O 1
ATOM 1847 N N . LEU A 1 237 ? -9.366 -2.854 -7.753 1.00 97.44 237 LEU A N 1
ATOM 1848 C CA . LEU A 1 237 ? -8.496 -3.714 -6.961 1.00 97.44 237 LEU A CA 1
ATOM 1849 C C . LEU A 1 237 ? -9.285 -4.561 -5.977 1.00 97.44 237 LEU A C 1
ATOM 1851 O O . LEU A 1 237 ? -8.960 -5.722 -5.820 1.00 97.44 237 LEU A O 1
ATOM 1855 N N . ILE A 1 238 ? -10.326 -4.059 -5.319 1.00 98.25 238 ILE A N 1
ATOM 1856 C CA . ILE A 1 238 ? -11.040 -4.810 -4.269 1.00 98.25 238 ILE A CA 1
ATOM 1857 C C . ILE A 1 238 ? -12.570 -4.794 -4.436 1.00 98.25 238 ILE A C 1
ATOM 1859 O O . ILE A 1 238 ? -13.284 -4.542 -3.460 1.00 98.25 238 ILE A O 1
ATOM 1863 N N . PRO A 1 239 ? -13.110 -5.105 -5.635 1.00 97.75 239 PRO A N 1
ATOM 1864 C CA . PRO A 1 239 ? -14.552 -5.028 -5.885 1.00 97.75 239 PRO A CA 1
ATOM 1865 C C . PRO A 1 239 ? -15.356 -5.935 -4.945 1.00 97.75 239 PRO A C 1
ATOM 1867 O O . PRO A 1 239 ? -16.411 -5.535 -4.454 1.00 97.75 239 PRO A O 1
ATOM 1870 N N . ASP A 1 240 ? -14.808 -7.105 -4.610 1.00 97.81 240 ASP A N 1
ATOM 1871 C CA . ASP A 1 240 ? -15.418 -8.095 -3.711 1.00 97.81 240 ASP A CA 1
ATOM 1872 C C . ASP A 1 240 ? -15.604 -7.568 -2.276 1.00 97.81 240 ASP A C 1
ATOM 1874 O O . ASP A 1 240 ? -16.431 -8.069 -1.516 1.00 97.81 240 ASP A O 1
ATOM 1878 N N . TYR A 1 241 ? -14.843 -6.538 -1.892 1.00 97.44 241 TYR A N 1
ATOM 1879 C CA . TYR A 1 241 ? -14.879 -5.936 -0.559 1.00 97.44 241 TYR A CA 1
ATOM 1880 C C . TYR A 1 241 ? -15.727 -4.668 -0.496 1.00 97.44 241 TYR A C 1
ATOM 1882 O O . TYR A 1 241 ? -15.937 -4.142 0.596 1.00 97.44 241 TYR A O 1
ATOM 1890 N N . LYS A 1 242 ? -16.256 -4.191 -1.627 1.00 96.56 242 LYS A N 1
ATOM 1891 C CA . LYS A 1 242 ? -17.028 -2.947 -1.706 1.00 96.56 242 LYS A CA 1
ATOM 1892 C C . LYS A 1 242 ? -18.166 -2.891 -0.687 1.00 96.56 242 LYS A C 1
ATOM 1894 O O . LYS A 1 242 ? -18.248 -1.929 0.062 1.00 96.56 242 LYS A O 1
ATOM 1899 N N . GLN A 1 243 ? -18.960 -3.957 -0.580 1.00 94.94 243 GLN A N 1
ATOM 1900 C CA . GLN A 1 243 ? -20.072 -4.023 0.379 1.00 94.94 243 GLN A CA 1
ATOM 1901 C C . GLN A 1 243 ? -19.615 -3.942 1.842 1.00 94.94 243 GLN A C 1
ATOM 1903 O O . GLN A 1 243 ? -20.332 -3.436 2.700 1.00 94.94 243 GLN A O 1
ATOM 1908 N N . LYS A 1 244 ? -18.404 -4.417 2.164 1.00 93.69 244 LYS A N 1
ATOM 1909 C CA . LYS A 1 244 ? -17.859 -4.299 3.526 1.00 93.69 244 LYS A CA 1
ATOM 1910 C C . LYS A 1 244 ? -17.479 -2.856 3.873 1.00 93.69 244 LYS A C 1
ATOM 1912 O O . LYS A 1 244 ? -17.398 -2.532 5.056 1.00 93.69 244 LYS A O 1
ATOM 1917 N N . LEU A 1 245 ? -17.273 -2.009 2.864 1.00 94.19 245 LEU A N 1
ATOM 1918 C CA . LEU A 1 245 ? -17.035 -0.573 3.010 1.00 94.19 245 LEU A CA 1
ATOM 1919 C C . LEU A 1 245 ? -18.346 0.230 3.099 1.00 94.19 245 LEU A C 1
ATOM 1921 O O . LEU A 1 245 ? -18.301 1.453 3.254 1.00 94.19 245 LEU A O 1
ATOM 1925 N N . ASP A 1 246 ? -19.508 -0.426 3.031 1.00 88.44 246 ASP A N 1
ATOM 1926 C CA . ASP A 1 246 ? -20.796 0.238 3.201 1.00 88.44 246 ASP A CA 1
ATOM 1927 C C . ASP A 1 246 ? -21.070 0.528 4.687 1.00 88.44 246 ASP A C 1
ATOM 1929 O O . ASP A 1 246 ? -20.963 -0.328 5.580 1.00 88.44 246 ASP A O 1
ATOM 1933 N N . GLY A 1 247 ? -21.453 1.778 4.949 1.00 82.25 247 GLY A N 1
ATOM 1934 C CA . GLY A 1 247 ? -21.687 2.313 6.289 1.00 82.25 247 GLY A CA 1
ATOM 1935 C C . GLY A 1 247 ? -20.392 2.554 7.072 1.00 82.25 247 GLY A C 1
ATOM 1936 O O . GLY A 1 247 ? -19.626 1.627 7.347 1.00 82.25 247 GLY A O 1
ATOM 1937 N N . SER A 1 248 ? -20.171 3.805 7.481 1.00 86.75 248 SER A N 1
ATOM 1938 C CA . SER A 1 248 ? -18.975 4.183 8.235 1.00 86.75 248 SER A CA 1
ATOM 1939 C C . SER A 1 248 ? -18.938 3.484 9.595 1.00 86.75 248 SER A C 1
ATOM 1941 O O . SER A 1 248 ? -19.956 3.393 10.282 1.00 86.75 248 SER A O 1
ATOM 1943 N N . PHE A 1 249 ? -17.750 3.038 10.013 1.00 92.44 249 PHE A N 1
ATOM 1944 C CA . PHE A 1 249 ? -17.497 2.582 11.387 1.00 92.44 249 PHE A CA 1
ATOM 1945 C C . PHE A 1 249 ? -17.964 3.619 12.424 1.00 92.44 249 PHE A C 1
ATOM 1947 O O . PHE A 1 249 ? -18.563 3.268 13.442 1.00 92.44 249 PHE A O 1
ATOM 1954 N N . ILE A 1 250 ? -17.752 4.906 12.132 1.00 92.06 250 ILE A N 1
ATOM 1955 C CA . ILE A 1 250 ? -18.177 6.012 12.994 1.00 92.06 250 ILE A CA 1
ATOM 1956 C C . ILE A 1 250 ? -19.697 6.058 13.097 1.00 92.06 250 ILE A C 1
ATOM 1958 O O . ILE A 1 250 ? -20.232 6.065 14.202 1.00 92.06 250 ILE A O 1
ATOM 1962 N N . ASP A 1 251 ? -20.398 6.029 11.962 1.00 92.06 251 ASP A N 1
ATOM 1963 C CA . ASP A 1 251 ? -21.863 6.097 11.934 1.00 92.06 251 ASP A CA 1
ATOM 1964 C C . ASP A 1 251 ? -22.480 4.907 12.682 1.00 92.06 251 ASP A C 1
ATOM 1966 O O . ASP A 1 251 ? -23.426 5.075 13.452 1.00 92.06 251 ASP A O 1
ATOM 1970 N N . LYS A 1 252 ? -21.903 3.708 12.515 1.00 93.62 252 LYS A N 1
ATOM 1971 C CA . LYS A 1 252 ? -22.300 2.500 13.253 1.00 93.62 252 LYS A CA 1
ATOM 1972 C C . LYS A 1 252 ? -22.083 2.667 14.758 1.00 93.62 252 LYS A C 1
ATOM 1974 O O . LYS A 1 252 ? -22.982 2.344 15.529 1.00 93.62 252 LYS A O 1
ATOM 1979 N N . THR A 1 253 ? -20.946 3.226 15.172 1.00 95.12 253 THR A N 1
ATOM 1980 C CA . THR A 1 253 ? -20.627 3.484 16.587 1.00 95.12 253 THR A CA 1
ATOM 1981 C C . THR A 1 253 ? -21.564 4.517 17.210 1.00 95.12 253 THR A C 1
ATOM 1983 O O . THR A 1 253 ? -22.102 4.286 18.291 1.00 95.12 253 THR A O 1
ATOM 1986 N N . ILE A 1 254 ? -21.806 5.636 16.523 1.00 94.38 254 ILE A N 1
ATOM 1987 C CA . ILE A 1 254 ? -22.725 6.686 16.980 1.00 94.38 254 ILE A CA 1
ATOM 1988 C C . ILE A 1 254 ? -24.142 6.131 17.094 1.00 94.38 254 ILE A C 1
ATOM 1990 O O . ILE A 1 254 ? -24.808 6.354 18.102 1.00 94.38 254 ILE A O 1
ATOM 1994 N N . LYS A 1 255 ? -24.602 5.386 16.083 1.00 94.44 255 LYS A N 1
ATOM 1995 C CA . LYS A 1 255 ? -25.922 4.755 16.106 1.00 94.44 255 LYS A CA 1
ATOM 1996 C C . LYS A 1 255 ? -26.052 3.784 17.278 1.00 94.44 255 LYS A C 1
ATOM 1998 O O . LYS A 1 255 ? -26.993 3.914 18.050 1.00 94.44 255 LYS A O 1
ATOM 2003 N N . TYR A 1 256 ? -25.088 2.879 17.442 1.00 94.25 256 TYR A N 1
ATOM 2004 C CA . TYR A 1 256 ? -25.080 1.910 18.537 1.00 94.25 256 TYR A CA 1
ATOM 2005 C C . TYR A 1 256 ? -25.120 2.598 19.908 1.00 94.25 256 TYR A C 1
ATOM 2007 O O . TYR A 1 256 ? -25.915 2.226 20.769 1.00 94.25 256 TYR A O 1
ATOM 2015 N N . TRP A 1 257 ? -24.328 3.659 20.095 1.00 94.25 257 TRP A N 1
ATOM 2016 C CA . TRP A 1 257 ? -24.358 4.441 21.330 1.00 94.25 257 TRP A CA 1
ATOM 2017 C C . TRP A 1 257 ? -25.696 5.140 21.564 1.00 94.25 257 TRP A C 1
ATOM 2019 O O . TRP A 1 257 ? -26.214 5.105 22.675 1.00 94.25 257 TRP A O 1
ATOM 2029 N N . ASN A 1 258 ? -26.267 5.758 20.529 1.00 92.12 258 ASN A N 1
ATOM 2030 C CA . ASN A 1 258 ? -27.558 6.437 20.623 1.00 92.12 258 ASN A CA 1
ATOM 2031 C C . ASN A 1 258 ? -28.702 5.469 20.943 1.00 92.12 258 ASN A C 1
ATOM 2033 O O . ASN A 1 258 ? -29.648 5.843 21.631 1.00 92.12 258 ASN A O 1
ATOM 2037 N N . ASP A 1 259 ? -28.626 4.231 20.457 1.00 91.06 259 ASP A N 1
ATOM 2038 C CA . ASP A 1 259 ? -29.607 3.198 20.779 1.00 91.06 259 ASP A CA 1
ATOM 2039 C C . ASP A 1 259 ? -29.489 2.768 22.255 1.00 91.06 259 ASP A C 1
ATOM 2041 O O . ASP A 1 259 ? -30.509 2.610 22.926 1.00 91.06 259 ASP A O 1
ATOM 2045 N N . LEU A 1 260 ? -28.267 2.673 22.796 1.00 86.62 260 LEU A N 1
ATOM 2046 C CA . LEU A 1 260 ? -28.028 2.391 24.219 1.00 86.62 260 LEU A CA 1
ATOM 2047 C C . LEU A 1 260 ? -28.430 3.559 25.134 1.00 86.62 260 LEU A C 1
ATOM 2049 O O . LEU A 1 260 ? -29.069 3.343 26.162 1.00 86.62 260 LEU A O 1
ATOM 2053 N N . SER A 1 261 ? -28.098 4.797 24.760 1.00 84.62 261 SER A N 1
ATOM 2054 C CA . SER A 1 261 ? -28.349 5.994 25.577 1.00 84.62 261 SER A CA 1
ATOM 2055 C C . SER A 1 261 ? -29.813 6.416 25.633 1.00 84.62 261 SER A C 1
ATOM 2057 O O . SER A 1 261 ? -30.192 7.205 26.488 1.00 84.62 261 SER A O 1
ATOM 2059 N N . ARG A 1 262 ? -30.676 5.878 24.767 1.00 83.56 262 ARG A N 1
ATOM 2060 C CA . ARG A 1 262 ? -32.131 6.075 24.880 1.00 83.56 262 ARG A CA 1
ATOM 2061 C C . ARG A 1 262 ? -32.751 5.305 26.041 1.00 83.56 262 ARG A C 1
ATOM 2063 O O . ARG A 1 262 ? -33.849 5.651 26.466 1.00 83.56 262 ARG A O 1
ATOM 2070 N N . LEU A 1 263 ? -32.085 4.256 26.521 1.00 73.44 263 LEU A N 1
ATOM 2071 C CA . LEU A 1 263 ? -32.614 3.376 27.562 1.00 73.44 263 LEU A CA 1
ATOM 2072 C C . LEU A 1 263 ? -32.260 3.856 28.976 1.00 73.44 263 LEU A C 1
ATOM 2074 O O . LEU A 1 263 ? -32.899 3.426 29.934 1.00 73.44 263 LEU A O 1
ATOM 2078 N N . THR A 1 264 ? -31.257 4.728 29.122 1.00 71.81 264 THR A N 1
ATOM 2079 C CA . THR A 1 264 ? -30.715 5.174 30.415 1.00 71.81 264 THR A CA 1
ATOM 2080 C C . THR A 1 264 ? -30.090 6.572 30.307 1.00 71.81 264 THR A C 1
ATOM 2082 O O . THR A 1 264 ? -29.762 7.032 29.219 1.00 71.81 264 THR A O 1
ATOM 2085 N N . SER A 1 265 ? -29.881 7.269 31.428 1.00 80.62 265 SER A N 1
ATOM 2086 C CA . SER A 1 265 ? -29.224 8.590 31.463 1.00 80.62 265 SER A CA 1
ATOM 2087 C C . SER A 1 265 ? -27.700 8.495 31.278 1.00 80.62 265 SER A C 1
ATOM 2089 O O . SER A 1 265 ? -26.935 8.859 32.169 1.00 80.62 265 SER A O 1
ATOM 2091 N N . LEU A 1 266 ? -27.237 7.967 30.143 1.00 83.12 266 LEU A N 1
ATOM 2092 C CA . LEU A 1 266 ? -25.804 7.792 29.894 1.00 83.12 266 LEU A CA 1
ATOM 2093 C C . LEU A 1 266 ? -25.074 9.118 29.652 1.00 83.12 266 LEU A C 1
ATOM 2095 O O . LEU A 1 266 ? -25.660 10.062 29.113 1.00 83.12 266 LEU A O 1
ATOM 2099 N N . PRO A 1 267 ? -23.760 9.171 29.949 1.00 88.12 267 PRO A N 1
ATOM 2100 C CA . PRO A 1 267 ? -22.888 10.236 29.469 1.00 88.12 267 PRO A CA 1
ATOM 2101 C C . PRO A 1 267 ? -22.908 10.373 27.936 1.00 88.12 267 PRO A C 1
ATOM 2103 O O . PRO A 1 267 ? -23.412 9.524 27.199 1.00 88.12 267 PRO A O 1
ATOM 2106 N N . SER A 1 268 ? -22.310 11.445 27.416 1.00 92.56 268 SER A N 1
ATOM 2107 C CA . SER A 1 268 ? -22.083 11.555 25.972 1.00 92.56 268 SER A CA 1
ATOM 2108 C C . SER A 1 268 ? -21.120 10.466 25.479 1.00 92.56 268 SER A C 1
ATOM 2110 O O . SER A 1 268 ? -20.267 10.002 26.237 1.00 92.56 268 SER A O 1
ATOM 2112 N N . LEU A 1 269 ? -21.195 10.111 24.187 1.00 94.19 269 LEU A N 1
ATOM 2113 C CA . LEU A 1 269 ? -20.266 9.145 23.584 1.00 94.19 269 LEU A CA 1
ATOM 2114 C C . LEU A 1 269 ? -18.807 9.547 23.828 1.00 94.19 269 LEU A C 1
ATOM 2116 O O . LEU A 1 269 ? -18.000 8.705 24.200 1.00 94.19 269 LEU A O 1
ATOM 2120 N N . ASP A 1 270 ? -18.472 10.831 23.670 1.00 94.81 270 ASP A N 1
ATOM 2121 C CA . ASP A 1 270 ? -17.110 11.318 23.911 1.00 94.81 270 ASP A CA 1
ATOM 2122 C C . ASP A 1 270 ? -16.664 11.089 25.363 1.00 94.81 270 ASP A C 1
ATOM 2124 O O . ASP A 1 270 ? -15.576 10.564 25.600 1.00 94.81 270 ASP A O 1
ATOM 2128 N N . SER A 1 271 ? -17.528 11.412 26.334 1.00 94.00 271 SER A N 1
ATOM 2129 C CA . SER A 1 271 ? -17.251 11.181 27.754 1.00 94.00 271 SER A CA 1
ATOM 2130 C C . SER A 1 271 ? -17.044 9.695 28.046 1.00 94.00 271 SER A C 1
ATOM 2132 O O . SER A 1 271 ? -16.079 9.322 28.718 1.00 94.00 271 SER A O 1
ATOM 2134 N N . THR A 1 272 ? -17.885 8.831 27.477 1.00 93.94 272 THR A N 1
ATOM 2135 C CA . THR A 1 272 ? -17.740 7.385 27.629 1.00 93.94 272 THR A CA 1
ATOM 2136 C C . THR A 1 272 ? -16.460 6.876 26.985 1.00 93.94 272 THR A C 1
ATOM 2138 O O . THR A 1 272 ? -15.739 6.130 27.644 1.00 93.94 272 THR A O 1
ATOM 2141 N N . LEU A 1 273 ? -16.118 7.305 25.766 1.00 95.00 273 LEU A N 1
ATOM 2142 C CA . LEU A 1 273 ? -14.863 6.934 25.106 1.00 95.00 273 LEU A CA 1
ATOM 2143 C C . LEU A 1 273 ? -13.651 7.339 25.955 1.00 95.00 273 LEU A C 1
ATOM 2145 O O . LEU A 1 273 ? -12.760 6.519 26.145 1.00 95.00 273 LEU A O 1
ATOM 2149 N N . ASN A 1 274 ? -13.643 8.527 26.568 1.00 94.31 274 ASN A N 1
ATOM 2150 C CA . ASN A 1 274 ? -12.561 8.936 27.479 1.00 94.31 274 ASN A CA 1
ATOM 2151 C C . ASN A 1 274 ? -12.404 7.985 28.682 1.00 94.31 274 ASN A C 1
ATOM 2153 O O . ASN A 1 274 ? -11.306 7.820 29.206 1.00 94.31 274 ASN A O 1
ATOM 2157 N N . SER A 1 275 ? -13.486 7.321 29.101 1.00 92.94 275 SER A N 1
ATOM 2158 C CA . SER A 1 275 ? -13.465 6.334 30.188 1.00 92.94 275 SER A CA 1
ATOM 2159 C C . SER A 1 275 ? -13.074 4.912 29.752 1.00 92.94 275 SER A C 1
ATOM 2161 O O . SER A 1 275 ? -12.911 4.036 30.602 1.00 92.94 275 SER A O 1
ATOM 2163 N N . LEU A 1 276 ? -12.920 4.649 28.446 1.00 91.88 276 LEU A N 1
ATOM 2164 C CA . LEU A 1 276 ? -12.560 3.321 27.930 1.00 91.88 276 LEU A CA 1
ATOM 2165 C C . LEU A 1 276 ? -11.045 3.062 27.873 1.00 91.88 276 LEU A C 1
ATOM 2167 O O . LEU A 1 276 ? -10.653 1.973 27.458 1.00 91.88 276 LEU A O 1
ATOM 2171 N N . GLY A 1 277 ? -10.204 4.014 28.284 1.00 91.50 277 GLY A N 1
ATOM 2172 C CA . GLY A 1 277 ? -8.746 3.883 28.213 1.00 91.50 277 GLY A CA 1
ATOM 2173 C C . GLY A 1 277 ? -8.245 3.838 26.766 1.00 91.50 277 GLY A C 1
ATOM 2174 O O . GLY A 1 277 ? -8.749 4.566 25.909 1.00 91.50 277 GLY A O 1
ATOM 2175 N N . ASP A 1 278 ? -7.278 2.965 26.481 1.00 87.44 278 ASP A N 1
ATOM 2176 C CA . ASP A 1 278 ? -6.602 2.892 25.177 1.00 87.44 278 ASP A CA 1
ATOM 2177 C C . ASP A 1 278 ? -7.560 2.635 24.011 1.00 87.44 278 ASP A C 1
ATOM 2179 O O . ASP A 1 278 ? -7.425 3.250 22.954 1.00 87.44 278 ASP A O 1
ATOM 2183 N N . THR A 1 279 ? -8.584 1.796 24.209 1.00 89.69 279 THR A N 1
ATOM 2184 C CA . THR A 1 279 ? -9.621 1.554 23.195 1.00 89.69 279 THR A CA 1
ATOM 2185 C C . THR A 1 279 ? -10.350 2.844 22.828 1.00 89.69 279 THR A C 1
ATOM 2187 O O . THR A 1 279 ? -10.554 3.129 21.651 1.00 89.69 279 THR A O 1
ATOM 2190 N N . GLY A 1 280 ? -10.724 3.649 23.823 1.00 92.69 280 GLY A N 1
ATOM 2191 C CA . GLY A 1 280 ? -11.409 4.917 23.594 1.00 92.69 280 GLY A CA 1
ATOM 2192 C C . GLY A 1 280 ? -10.520 5.946 22.906 1.00 92.69 280 GLY A C 1
ATOM 2193 O O . GLY A 1 280 ? -10.943 6.571 21.934 1.00 92.69 280 GLY A O 1
ATOM 2194 N N . THR A 1 281 ? -9.267 6.064 23.353 1.00 91.44 281 THR A N 1
ATOM 2195 C CA . THR A 1 281 ? -8.248 6.912 22.718 1.00 91.44 281 THR A CA 1
ATOM 2196 C C . THR A 1 281 ? -8.034 6.530 21.253 1.00 91.44 281 THR A C 1
ATOM 2198 O O . THR A 1 281 ? -7.991 7.403 20.386 1.00 91.44 281 THR A O 1
ATOM 2201 N N . PHE A 1 282 ? -7.959 5.231 20.958 1.00 89.88 282 PHE A N 1
ATOM 2202 C CA . PHE A 1 282 ? -7.813 4.720 19.599 1.00 89.88 282 PHE A CA 1
ATOM 2203 C C . PHE A 1 282 ? -9.041 5.017 18.728 1.00 89.88 282 PHE A C 1
ATOM 2205 O O . PHE A 1 282 ? -8.906 5.542 17.629 1.00 89.88 282 PHE A O 1
ATOM 2212 N N . VAL A 1 283 ? -10.258 4.777 19.218 1.00 92.81 283 VAL A N 1
ATOM 2213 C CA . VAL A 1 283 ? -11.482 5.086 18.455 1.00 92.81 283 VAL A CA 1
ATOM 2214 C C . VAL A 1 283 ? -11.596 6.583 18.165 1.00 92.81 283 VAL A C 1
ATOM 2216 O O . VAL A 1 283 ? -11.907 6.975 17.040 1.00 92.81 283 VAL A O 1
ATOM 2219 N N . LYS A 1 284 ? -11.264 7.437 19.138 1.00 94.00 284 LYS A N 1
ATOM 2220 C CA . LYS A 1 284 ? -11.224 8.891 18.935 1.00 94.00 284 LYS A CA 1
ATOM 2221 C C . LYS A 1 284 ? -10.180 9.308 17.898 1.00 94.00 284 LYS A C 1
ATOM 2223 O O . LYS A 1 284 ? -10.433 10.238 17.131 1.00 94.00 284 LYS A O 1
ATOM 2228 N N . SER A 1 285 ? -9.026 8.640 17.842 1.00 92.12 285 SER A N 1
ATOM 2229 C CA . SER A 1 285 ? -8.016 8.932 16.820 1.00 92.12 285 SER A CA 1
ATOM 2230 C C . SER A 1 285 ? -8.499 8.543 15.419 1.00 92.12 285 SER A C 1
ATOM 2232 O O . SER A 1 285 ? -8.295 9.318 14.485 1.00 92.12 285 SER A O 1
ATOM 2234 N N . LEU A 1 286 ? -9.231 7.430 15.276 1.00 93.12 286 LEU A N 1
ATOM 2235 C CA . LEU A 1 286 ? -9.889 7.069 14.016 1.00 93.12 286 LEU A CA 1
ATOM 2236 C C . LEU A 1 286 ? -10.940 8.105 13.604 1.00 93.12 286 LEU A C 1
ATOM 2238 O O . LEU A 1 286 ? -11.000 8.470 12.429 1.00 93.12 286 LEU A O 1
ATOM 2242 N N . PHE A 1 287 ? -11.720 8.625 14.560 1.00 94.94 287 PHE A N 1
ATOM 2243 C CA . PHE A 1 287 ? -12.720 9.660 14.279 1.00 94.94 287 PHE A CA 1
ATOM 2244 C C . PHE A 1 287 ? -12.069 10.920 13.719 1.00 94.94 287 PHE A C 1
ATOM 2246 O O . PHE A 1 287 ? -12.420 11.383 12.634 1.00 94.94 287 PHE A O 1
ATOM 2253 N N . ARG A 1 288 ? -11.036 11.405 14.412 1.00 95.44 288 ARG A N 1
ATOM 2254 C CA . ARG A 1 288 ? -10.258 12.564 13.976 1.00 95.44 288 ARG A CA 1
ATOM 2255 C C . ARG A 1 288 ? -9.619 12.340 12.601 1.00 95.44 288 ARG A C 1
ATOM 2257 O O . ARG A 1 288 ? -9.620 13.251 11.778 1.00 95.44 288 ARG A O 1
ATOM 2264 N N . ALA A 1 289 ? -9.101 11.140 12.338 1.00 95.12 289 ALA A N 1
ATOM 2265 C CA . ALA A 1 289 ? -8.472 10.817 11.062 1.00 95.12 289 ALA A CA 1
ATOM 2266 C C . ALA A 1 289 ? -9.466 10.815 9.898 1.00 95.12 289 ALA A C 1
ATOM 2268 O O . ALA A 1 289 ? -9.151 11.353 8.838 1.00 95.12 289 ALA A O 1
ATOM 2269 N N . ARG A 1 290 ? -10.678 10.279 10.086 1.00 95.50 290 ARG A N 1
ATOM 2270 C CA . ARG A 1 290 ? -11.729 10.357 9.062 1.00 95.50 290 ARG A CA 1
ATOM 2271 C C . ARG A 1 290 ? -12.080 11.806 8.745 1.00 95.50 290 ARG A C 1
ATOM 2273 O O . ARG A 1 290 ? -12.154 12.168 7.571 1.00 95.50 290 ARG A O 1
ATOM 2280 N N . ASP A 1 291 ? -12.274 12.627 9.772 1.00 95.38 291 ASP A N 1
ATOM 2281 C CA . ASP A 1 291 ? -12.615 14.036 9.578 1.00 95.38 291 ASP A CA 1
ATOM 2282 C C . ASP A 1 291 ? -11.488 14.781 8.853 1.00 95.38 291 ASP A C 1
ATOM 2284 O O . ASP A 1 291 ? -11.753 15.566 7.946 1.00 95.38 291 ASP A O 1
ATOM 2288 N N . GLU A 1 292 ? -10.227 14.476 9.168 1.00 96.38 292 GLU A N 1
ATOM 2289 C CA . GLU A 1 292 ? -9.058 15.018 8.473 1.00 96.38 292 GLU A CA 1
ATOM 2290 C C . GLU A 1 292 ? -9.006 14.609 6.988 1.00 96.38 292 GLU A C 1
ATOM 2292 O O . GLU A 1 292 ? -8.744 15.448 6.123 1.00 96.38 292 GLU A O 1
ATOM 2297 N N . ILE A 1 293 ? -9.307 13.347 6.665 1.00 95.81 293 ILE A N 1
ATOM 2298 C CA . ILE A 1 293 ? -9.375 12.837 5.282 1.00 95.81 293 ILE A CA 1
ATOM 2299 C C . ILE A 1 293 ? -10.437 13.568 4.468 1.00 95.81 293 ILE A C 1
ATOM 2301 O O . ILE A 1 293 ? -10.153 14.039 3.363 1.00 95.81 293 ILE A O 1
ATOM 2305 N N . ILE A 1 294 ? -11.637 13.716 5.028 1.00 94.38 294 ILE A N 1
ATOM 2306 C CA . ILE A 1 294 ? -12.739 14.419 4.367 1.00 94.38 294 ILE A CA 1
ATOM 2307 C C . ILE A 1 294 ? -12.392 15.907 4.215 1.00 94.38 294 ILE A C 1
ATOM 2309 O O . ILE A 1 294 ? -12.511 16.467 3.126 1.00 94.38 294 ILE A O 1
ATOM 2313 N N . ARG A 1 295 ? -11.895 16.545 5.281 1.00 95.50 295 ARG A N 1
ATOM 2314 C CA . ARG A 1 295 ? -11.557 17.977 5.312 1.00 95.50 295 ARG A CA 1
ATOM 2315 C C . ARG A 1 295 ? -10.458 18.352 4.323 1.00 95.50 295 ARG A C 1
ATOM 2317 O O . ARG A 1 295 ? -10.502 19.427 3.733 1.00 95.50 295 ARG A O 1
ATOM 2324 N N . THR A 1 296 ? -9.464 17.488 4.144 1.00 90.00 296 THR A N 1
ATOM 2325 C CA . THR A 1 296 ? -8.363 17.704 3.191 1.00 90.00 296 THR A CA 1
ATOM 2326 C C . THR A 1 296 ? -8.719 17.295 1.763 1.00 90.00 296 THR A C 1
ATOM 2328 O O . THR A 1 296 ? -7.859 17.373 0.883 1.00 90.00 296 THR A O 1
ATOM 2331 N N . ASN A 1 297 ? -9.967 16.873 1.524 1.00 91.50 297 ASN A N 1
ATOM 2332 C CA . ASN A 1 297 ? -10.444 16.350 0.250 1.00 91.50 297 ASN A CA 1
ATOM 2333 C C . ASN A 1 297 ? -9.508 15.264 -0.306 1.00 91.50 297 ASN A C 1
ATOM 2335 O O . ASN A 1 297 ? -9.118 15.301 -1.474 1.00 91.50 297 ASN A O 1
ATOM 2339 N N . PHE A 1 298 ? -9.110 14.319 0.554 1.00 93.06 298 PHE A N 1
ATOM 2340 C CA . PHE A 1 298 ? -8.284 13.166 0.179 1.00 93.06 298 PHE A CA 1
ATOM 2341 C C . PHE A 1 298 ? -6.899 13.537 -0.390 1.00 93.06 298 PHE A C 1
ATOM 2343 O O . PHE A 1 298 ? -6.281 12.749 -1.104 1.00 93.06 298 PHE A O 1
ATOM 2350 N N . ASN A 1 299 ? -6.384 14.736 -0.095 1.00 90.81 299 ASN A N 1
ATOM 2351 C CA . ASN A 1 299 ? -5.089 15.175 -0.606 1.00 90.81 299 ASN A CA 1
ATOM 2352 C C . ASN A 1 299 ? -3.931 14.458 0.107 1.00 90.81 299 ASN A C 1
ATOM 2354 O O . ASN A 1 299 ? -3.660 14.721 1.279 1.00 90.81 299 ASN A O 1
ATOM 2358 N N . TYR A 1 300 ? -3.195 13.618 -0.628 1.00 89.75 300 TYR A N 1
ATOM 2359 C CA . TYR A 1 300 ? -2.075 12.840 -0.088 1.00 89.75 300 TYR A CA 1
ATOM 2360 C C . TYR A 1 300 ? -1.055 13.684 0.685 1.00 89.75 300 TYR A C 1
ATOM 2362 O O . TYR A 1 300 ? -0.674 13.309 1.786 1.00 89.75 300 TYR A O 1
ATOM 2370 N N . ARG A 1 301 ? -0.619 14.832 0.148 1.00 84.69 301 ARG A N 1
ATOM 2371 C CA . ARG A 1 301 ? 0.440 15.641 0.774 1.00 84.69 301 ARG A CA 1
ATOM 2372 C C . ARG A 1 301 ? -0.003 16.214 2.116 1.00 84.69 301 ARG A C 1
ATOM 2374 O O . ARG A 1 301 ? 0.755 16.173 3.080 1.00 84.69 301 ARG A O 1
ATOM 2381 N N . ASN A 1 302 ? -1.232 16.721 2.177 1.00 86.00 302 ASN A N 1
ATOM 2382 C CA . ASN A 1 302 ? -1.810 17.234 3.415 1.00 86.00 302 ASN A CA 1
ATOM 2383 C C . ASN A 1 302 ? -1.959 16.115 4.452 1.00 86.00 302 ASN A C 1
ATOM 2385 O O . ASN A 1 302 ? -1.597 16.308 5.609 1.00 86.00 302 ASN A O 1
ATOM 2389 N N . LEU A 1 303 ? -2.418 14.936 4.024 1.00 91.12 303 LEU A N 1
ATOM 2390 C CA . LEU A 1 303 ? -2.579 13.777 4.899 1.00 91.12 303 LEU A CA 1
ATOM 2391 C C . LEU A 1 303 ? -1.252 13.211 5.390 1.00 91.12 303 LEU A C 1
ATOM 2393 O O . LEU A 1 303 ? -1.120 12.957 6.581 1.00 91.12 303 LEU A O 1
ATOM 2397 N N . ALA A 1 304 ? -0.253 13.075 4.520 1.00 88.25 304 ALA A N 1
ATOM 2398 C CA . ALA A 1 304 ? 1.083 12.642 4.907 1.00 88.25 304 ALA A CA 1
ATOM 2399 C C . ALA A 1 304 ? 1.668 13.583 5.969 1.00 88.25 304 ALA A C 1
ATOM 2401 O O . ALA A 1 304 ? 2.109 13.114 7.011 1.00 88.25 304 ALA A O 1
ATOM 2402 N N . ASN A 1 305 ? 1.560 14.901 5.775 1.00 85.62 305 ASN A N 1
ATOM 2403 C CA . ASN A 1 305 ? 2.023 15.883 6.760 1.00 85.62 305 ASN A CA 1
ATOM 2404 C C . ASN A 1 305 ? 1.244 15.830 8.088 1.00 85.62 305 ASN A C 1
ATOM 2406 O O . ASN A 1 305 ? 1.807 16.133 9.137 1.00 85.62 305 ASN A O 1
ATOM 2410 N N . ALA A 1 306 ? -0.047 15.487 8.056 1.00 89.00 306 ALA A N 1
ATOM 2411 C CA . ALA A 1 306 ? -0.896 15.439 9.246 1.00 89.00 306 ALA A CA 1
ATOM 2412 C C . ALA A 1 306 ? -0.772 14.121 10.028 1.00 89.00 306 ALA A C 1
ATOM 2414 O O . ALA A 1 306 ? -0.852 14.115 11.257 1.00 89.00 306 ALA A O 1
ATOM 2415 N N . PHE A 1 307 ? -0.625 12.996 9.328 1.00 91.00 307 PHE A N 1
ATOM 2416 C CA . PHE A 1 307 ? -0.640 11.658 9.921 1.00 91.00 307 PHE A CA 1
ATOM 2417 C C . PHE A 1 307 ? 0.744 11.122 10.241 1.00 91.00 307 PHE A C 1
ATOM 2419 O O . PHE A 1 307 ? 0.865 10.291 11.143 1.00 91.00 307 PHE A O 1
ATOM 2426 N N . VAL A 1 308 ? 1.758 11.583 9.514 1.00 85.00 308 VAL A N 1
ATOM 2427 C CA . VAL A 1 308 ? 3.109 11.044 9.560 1.00 85.00 308 VAL A CA 1
ATOM 2428 C C . VAL A 1 308 ? 4.048 12.178 9.936 1.00 85.00 308 VAL A C 1
ATOM 2430 O O . VAL A 1 308 ? 4.447 12.979 9.095 1.00 85.00 308 VAL A O 1
ATOM 2433 N N . ILE A 1 309 ? 4.381 12.263 11.223 1.00 81.75 309 ILE A N 1
ATOM 2434 C CA . ILE A 1 309 ? 5.293 13.285 11.740 1.00 81.75 309 ILE A CA 1
ATOM 2435 C C . ILE A 1 309 ? 6.719 12.753 11.568 1.00 81.75 309 ILE A C 1
ATOM 2437 O O . ILE A 1 309 ? 7.057 11.752 12.208 1.00 81.75 309 ILE A O 1
ATOM 2441 N N . PRO A 1 310 ? 7.563 13.368 10.720 1.00 73.94 310 PRO A N 1
ATOM 2442 C CA . PRO A 1 310 ? 8.939 12.925 10.560 1.00 73.94 310 PRO A CA 1
ATOM 2443 C C . PRO A 1 310 ? 9.710 13.125 11.863 1.00 73.94 310 PRO A C 1
ATOM 2445 O O . PRO A 1 310 ? 9.669 14.204 12.456 1.00 73.94 310 PRO A O 1
ATOM 2448 N N . GLN A 1 311 ? 10.434 12.102 12.294 1.00 71.75 311 GLN A N 1
ATOM 2449 C CA . GLN A 1 311 ? 11.346 12.188 13.423 1.00 71.75 311 GLN A CA 1
ATOM 2450 C C . GLN A 1 311 ? 12.543 11.279 13.177 1.00 71.75 311 GLN A C 1
ATOM 2452 O O . GLN A 1 311 ? 12.365 10.103 12.893 1.00 71.75 311 GLN A O 1
ATOM 2457 N N . ASP A 1 312 ? 13.764 11.779 13.347 1.00 63.12 312 ASP A N 1
ATOM 2458 C CA . ASP A 1 312 ? 14.934 10.900 13.364 1.00 63.12 312 ASP A CA 1
ATOM 2459 C C . ASP A 1 312 ? 14.972 10.126 14.681 1.00 63.12 312 ASP A C 1
ATOM 2461 O O . ASP A 1 312 ? 15.356 10.643 15.733 1.00 63.12 312 ASP A O 1
ATOM 2465 N N . VAL A 1 313 ? 14.541 8.868 14.625 1.00 61.03 313 VAL A N 1
ATOM 2466 C CA . VAL A 1 313 ? 14.602 7.943 15.754 1.00 61.03 313 VAL A CA 1
ATOM 2467 C C . VAL A 1 313 ? 15.831 7.055 15.564 1.00 61.03 313 VAL A C 1
ATOM 2469 O O . VAL A 1 313 ? 15.747 5.954 15.035 1.00 61.03 313 VAL A O 1
ATOM 2472 N N . ASN A 1 314 ? 17.004 7.531 15.985 1.00 60.16 314 ASN A N 1
ATOM 2473 C CA . ASN A 1 314 ? 18.225 6.718 15.967 1.00 60.16 314 ASN A CA 1
ATOM 2474 C C . ASN A 1 314 ? 18.130 5.585 17.004 1.00 60.16 314 ASN A C 1
ATOM 2476 O O . ASN A 1 314 ? 18.593 5.725 18.138 1.00 60.16 314 ASN A O 1
ATOM 2480 N N . LEU A 1 315 ? 17.511 4.460 16.632 1.00 62.34 315 LEU A N 1
ATOM 2481 C CA . LEU A 1 315 ? 17.416 3.291 17.502 1.00 62.34 315 LEU A CA 1
ATOM 2482 C C . LEU A 1 315 ? 18.773 2.576 17.636 1.00 62.34 315 LEU A C 1
ATOM 2484 O O . LEU A 1 315 ? 19.442 2.319 16.628 1.00 62.34 315 LEU A O 1
ATOM 2488 N N . PRO A 1 316 ? 19.168 2.171 18.858 1.00 57.78 316 PRO A N 1
ATOM 2489 C CA . PRO A 1 316 ? 20.361 1.359 19.074 1.00 57.78 316 PRO A CA 1
ATOM 2490 C C . PRO A 1 316 ? 20.298 0.036 18.294 1.00 57.78 316 PRO A C 1
ATOM 2492 O O . PRO A 1 316 ? 19.333 -0.719 18.411 1.00 57.78 316 PRO A O 1
ATOM 2495 N N . GLY A 1 317 ? 21.347 -0.264 17.522 1.00 61.62 317 GLY A N 1
ATOM 2496 C CA . GLY A 1 317 ? 21.482 -1.503 16.741 1.00 61.62 317 GLY A CA 1
ATOM 2497 C C . GLY A 1 317 ? 21.016 -1.417 15.281 1.00 61.62 317 GLY A C 1
ATOM 2498 O O . GLY A 1 317 ? 21.376 -2.285 14.493 1.00 61.62 317 GLY A O 1
ATOM 2499 N N . GLY A 1 318 ? 20.281 -0.371 14.888 1.00 73.75 318 GLY A N 1
ATOM 2500 C CA . GLY A 1 318 ? 19.870 -0.143 13.497 1.00 73.75 318 GLY A CA 1
ATOM 2501 C C . GLY A 1 318 ? 18.928 -1.206 12.908 1.00 73.75 318 GLY A C 1
ATOM 2502 O O . GLY A 1 318 ? 18.631 -2.232 13.527 1.00 73.75 318 GLY A O 1
ATOM 2503 N N . VAL A 1 319 ? 18.463 -0.964 11.675 1.00 79.62 319 VAL A N 1
ATOM 2504 C CA . VAL A 1 319 ? 17.497 -1.836 10.970 1.00 79.62 319 VAL A CA 1
ATOM 2505 C C . VAL A 1 319 ? 18.035 -3.257 10.763 1.00 79.62 319 VAL A C 1
ATOM 2507 O O . VAL A 1 319 ? 17.256 -4.207 10.798 1.00 79.62 319 VAL A O 1
ATOM 2510 N N . GLU A 1 320 ? 19.355 -3.433 10.661 1.00 82.38 320 GLU A N 1
ATOM 2511 C CA . GLU A 1 320 ? 20.022 -4.740 10.512 1.00 82.38 320 GLU A CA 1
ATOM 2512 C C . GLU A 1 320 ? 19.747 -5.717 11.661 1.00 82.38 320 GLU A C 1
ATOM 2514 O O . GLU A 1 320 ? 19.741 -6.937 11.465 1.00 82.38 320 GLU A O 1
ATOM 2519 N N . THR A 1 321 ? 19.446 -5.188 12.850 1.00 87.06 321 THR A N 1
ATOM 2520 C CA . THR A 1 321 ? 19.103 -5.989 14.035 1.00 87.06 321 THR A CA 1
ATOM 2521 C C . THR A 1 321 ? 17.613 -6.319 14.141 1.00 87.06 321 THR A C 1
ATOM 2523 O O . THR A 1 321 ? 17.186 -6.881 15.147 1.00 87.06 321 THR A O 1
ATOM 2526 N N . THR A 1 322 ? 16.810 -6.006 13.117 1.00 90.44 322 THR A N 1
ATOM 2527 C CA . THR A 1 322 ? 15.392 -6.390 13.072 1.00 90.44 322 THR A CA 1
ATOM 2528 C C . THR A 1 322 ? 15.252 -7.915 13.195 1.00 90.44 322 THR A C 1
ATOM 2530 O O . THR A 1 322 ? 15.870 -8.641 12.402 1.00 90.44 322 THR A O 1
ATOM 2533 N N . PRO A 1 323 ? 14.463 -8.424 14.165 1.00 92.56 323 PRO A N 1
ATOM 2534 C CA . PRO A 1 323 ? 14.330 -9.857 14.396 1.00 92.56 323 PRO A CA 1
ATOM 2535 C C . PRO A 1 323 ? 13.590 -10.554 13.249 1.00 92.56 323 PRO A C 1
ATOM 2537 O O . PRO A 1 323 ? 12.715 -9.979 12.600 1.00 92.56 323 PRO A O 1
ATOM 2540 N N . TRP A 1 324 ? 13.901 -11.831 13.029 1.00 96.38 324 TRP A N 1
ATOM 2541 C CA . TRP A 1 324 ? 13.209 -12.652 12.039 1.00 96.38 324 TRP A CA 1
ATOM 2542 C C . TRP A 1 324 ? 11.890 -13.152 12.593 1.00 96.38 324 TRP A C 1
ATOM 2544 O O . TRP A 1 324 ? 11.871 -13.758 13.660 1.00 96.38 324 TRP A O 1
ATOM 2554 N N . SER A 1 325 ? 10.801 -12.953 11.859 1.00 96.88 325 SER A N 1
ATOM 2555 C CA . SER A 1 325 ? 9.480 -13.463 12.223 1.00 96.88 325 SER A CA 1
ATOM 2556 C C . SER A 1 325 ? 9.199 -14.770 11.486 1.00 96.88 325 SER A C 1
ATOM 2558 O O . SER A 1 325 ? 9.298 -14.824 10.261 1.00 96.88 325 SER A O 1
ATOM 2560 N N . LYS A 1 326 ? 8.846 -15.831 12.215 1.00 96.38 326 LYS A N 1
ATOM 2561 C CA . LYS A 1 326 ? 8.410 -17.113 11.653 1.00 96.38 326 LYS A CA 1
ATOM 2562 C C . LYS A 1 326 ? 6.949 -16.985 11.219 1.00 96.38 326 LYS A C 1
ATOM 2564 O O . LYS A 1 326 ? 6.050 -17.054 12.054 1.00 96.38 326 LYS A O 1
ATOM 2569 N N . ILE A 1 327 ? 6.717 -16.788 9.923 1.00 94.94 327 ILE A N 1
ATOM 2570 C CA . ILE A 1 327 ? 5.367 -16.642 9.357 1.00 94.94 327 ILE A CA 1
ATOM 2571 C C . ILE A 1 327 ? 4.644 -17.991 9.350 1.00 94.94 327 ILE A C 1
ATOM 2573 O O . ILE A 1 327 ? 3.472 -18.085 9.704 1.00 94.94 327 ILE A O 1
ATOM 2577 N N . ASN A 1 328 ? 5.364 -19.046 8.968 1.00 92.19 328 ASN A N 1
ATOM 2578 C CA . ASN A 1 328 ? 4.931 -20.438 9.049 1.00 92.19 328 ASN A CA 1
ATOM 2579 C C . ASN A 1 328 ? 6.166 -21.355 9.145 1.00 92.19 328 ASN A C 1
ATOM 2581 O O . ASN A 1 328 ? 7.288 -20.880 9.318 1.00 92.19 328 ASN A O 1
ATOM 2585 N N . ASP A 1 329 ? 5.984 -22.671 9.045 1.00 89.50 329 ASP A N 1
ATOM 2586 C CA . ASP A 1 329 ? 7.083 -23.635 9.189 1.00 89.50 329 ASP A CA 1
ATOM 2587 C C . ASP A 1 329 ? 8.161 -23.555 8.101 1.00 89.50 329 ASP A C 1
ATOM 2589 O O . ASP A 1 329 ? 9.282 -23.999 8.338 1.00 89.50 329 ASP A O 1
ATOM 2593 N N . GLN A 1 330 ? 7.860 -22.965 6.944 1.00 92.06 330 GLN A N 1
ATOM 2594 C CA . GLN A 1 330 ? 8.789 -22.832 5.820 1.00 92.06 330 GLN A CA 1
ATOM 2595 C C . GLN A 1 330 ? 9.299 -21.405 5.610 1.00 92.06 330 GLN A C 1
ATOM 2597 O O . GLN A 1 330 ? 10.345 -21.242 4.991 1.00 92.06 330 GLN A O 1
ATOM 2602 N N . VAL A 1 331 ? 8.585 -20.381 6.085 1.00 95.88 331 VAL A N 1
ATOM 2603 C CA . VAL A 1 331 ? 8.848 -18.979 5.733 1.00 95.88 331 VAL A CA 1
ATOM 2604 C C . VAL A 1 331 ? 9.192 -18.153 6.965 1.00 95.88 331 VAL A C 1
ATOM 2606 O O . VAL A 1 331 ? 8.385 -18.001 7.886 1.00 95.88 331 VAL A O 1
ATOM 2609 N N . TYR A 1 332 ? 10.374 -17.546 6.923 1.00 97.81 332 TYR A N 1
ATOM 2610 C CA . TYR A 1 332 ? 10.820 -16.517 7.855 1.00 97.81 332 TYR A CA 1
ATOM 2611 C C . TYR A 1 332 ? 10.910 -15.187 7.122 1.00 97.81 332 TYR A C 1
ATOM 2613 O O . TYR A 1 332 ? 11.373 -15.145 5.985 1.00 97.81 332 TYR A O 1
ATOM 2621 N N . LEU A 1 333 ? 10.476 -14.108 7.766 1.00 97.69 333 LEU A N 1
ATOM 2622 C CA . LEU A 1 333 ? 10.342 -12.806 7.127 1.00 97.69 333 LEU A CA 1
ATOM 2623 C C . LEU A 1 333 ? 10.720 -11.677 8.087 1.00 97.69 333 LEU A C 1
ATOM 2625 O O . LEU A 1 333 ? 10.436 -11.752 9.285 1.00 97.69 333 LEU A O 1
ATOM 2629 N N . ARG A 1 334 ? 11.336 -10.616 7.566 1.00 96.38 334 ARG A N 1
ATOM 2630 C CA . ARG A 1 334 ? 11.484 -9.340 8.278 1.00 96.38 334 ARG A CA 1
ATOM 2631 C C . ARG A 1 334 ? 11.367 -8.147 7.334 1.00 96.38 334 ARG A C 1
ATOM 2633 O O . ARG A 1 334 ? 11.716 -8.235 6.158 1.00 96.38 334 ARG A O 1
ATOM 2640 N N . PHE A 1 335 ? 10.855 -7.038 7.859 1.00 95.81 335 PHE A N 1
ATOM 2641 C CA . PHE A 1 335 ? 10.704 -5.781 7.128 1.00 95.81 335 PHE A CA 1
ATOM 2642 C C . PHE A 1 335 ? 11.897 -4.867 7.403 1.00 95.81 335 PHE A C 1
ATOM 2644 O O . PHE A 1 335 ? 12.108 -4.439 8.536 1.00 95.81 335 PHE A O 1
ATOM 2651 N N . MET A 1 336 ? 12.654 -4.552 6.354 1.00 94.44 336 MET A N 1
ATOM 2652 C CA . M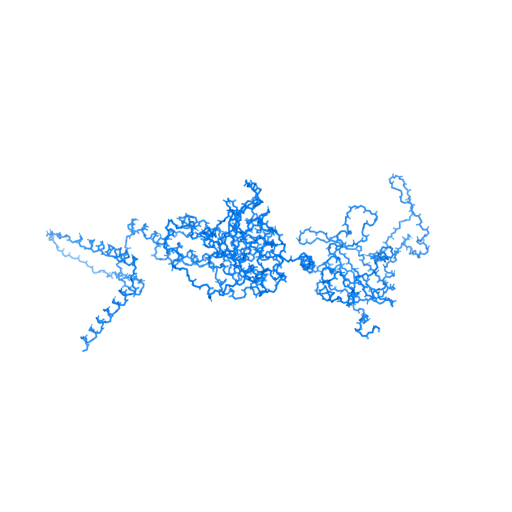ET A 1 336 ? 13.823 -3.680 6.407 1.00 94.44 336 MET A CA 1
ATOM 2653 C C . MET A 1 336 ? 13.450 -2.314 5.822 1.00 94.44 336 MET A C 1
ATOM 2655 O O . MET A 1 336 ? 13.553 -2.084 4.615 1.00 94.44 336 MET A O 1
ATOM 2659 N N . ALA A 1 337 ? 12.985 -1.407 6.684 1.00 91.75 337 ALA A N 1
ATOM 2660 C CA . ALA A 1 337 ? 12.511 -0.074 6.304 1.00 91.75 337 ALA A CA 1
ATOM 2661 C C . ALA A 1 337 ? 13.450 1.027 6.845 1.00 91.75 337 ALA A C 1
ATOM 2663 O O . ALA A 1 337 ? 13.128 1.673 7.847 1.00 91.75 337 ALA A O 1
ATOM 2664 N N . PRO A 1 338 ? 14.616 1.272 6.213 1.00 86.62 338 PRO A N 1
ATOM 2665 C CA . PRO A 1 338 ? 15.631 2.204 6.720 1.00 86.62 338 PRO A CA 1
ATOM 2666 C C . PRO A 1 338 ? 15.135 3.643 6.865 1.00 86.62 338 PRO A C 1
ATOM 2668 O O . PRO A 1 338 ? 15.640 4.361 7.719 1.00 86.62 338 PRO A O 1
ATOM 2671 N N . LYS A 1 339 ? 14.136 4.044 6.069 1.00 85.06 339 LYS A N 1
ATOM 2672 C CA . LYS A 1 339 ? 13.496 5.370 6.100 1.00 85.06 339 LYS A CA 1
ATOM 2673 C C . LYS A 1 339 ? 12.087 5.350 6.718 1.00 85.06 339 LYS A C 1
ATOM 2675 O O . LYS A 1 339 ? 11.367 6.339 6.627 1.00 85.06 339 LYS A O 1
ATOM 2680 N N . GLY A 1 340 ? 11.685 4.230 7.322 1.00 87.44 340 GLY A N 1
ATOM 2681 C CA . GLY A 1 340 ? 10.343 4.044 7.874 1.00 87.44 340 GLY A CA 1
ATOM 2682 C C . GLY A 1 340 ? 9.253 3.895 6.805 1.00 87.44 340 GLY A C 1
ATOM 2683 O O . GLY A 1 340 ? 9.522 3.452 5.688 1.00 87.44 340 GLY A O 1
ATOM 2684 N N . ALA A 1 341 ? 8.007 4.222 7.155 1.00 87.38 341 ALA A N 1
ATOM 2685 C CA . ALA A 1 341 ? 6.876 4.117 6.229 1.00 87.38 341 ALA A CA 1
ATOM 2686 C C . ALA A 1 341 ? 6.893 5.224 5.163 1.00 87.38 341 ALA A C 1
ATOM 2688 O O . ALA A 1 341 ? 7.623 6.210 5.287 1.00 87.38 341 ALA A O 1
ATOM 2689 N N . LEU A 1 342 ? 6.042 5.076 4.144 1.00 88.06 342 LEU A N 1
ATOM 2690 C CA . LEU A 1 342 ? 5.939 5.93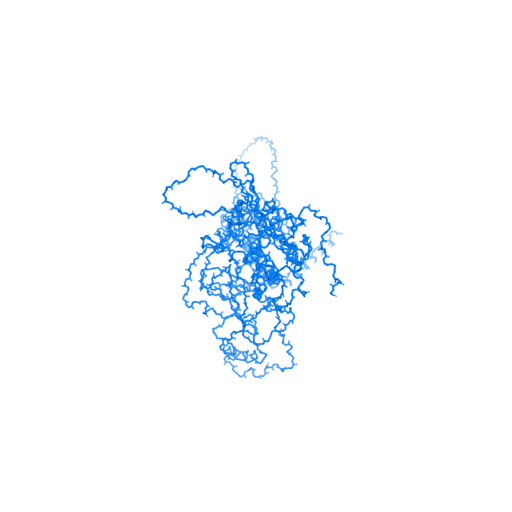8 2.958 1.00 88.06 342 LEU A CA 1
ATOM 2691 C C . LEU A 1 342 ? 7.214 5.979 2.106 1.00 88.06 342 LEU A C 1
ATOM 2693 O O . LEU A 1 342 ? 7.411 6.892 1.306 1.00 88.06 342 LEU A O 1
ATOM 2697 N N . ASN A 1 343 ? 8.097 5.005 2.301 1.00 89.50 343 ASN A N 1
ATOM 2698 C CA . ASN A 1 343 ? 9.378 4.909 1.630 1.00 89.50 343 ASN A CA 1
ATOM 2699 C C . ASN A 1 343 ? 9.597 3.486 1.127 1.00 89.50 343 ASN A C 1
ATOM 2701 O O . ASN A 1 343 ? 9.036 2.518 1.648 1.00 89.50 343 ASN A O 1
ATOM 2705 N N . ASP A 1 344 ? 10.460 3.379 0.127 1.00 92.44 344 ASP A N 1
ATOM 2706 C CA . ASP A 1 344 ? 10.922 2.094 -0.373 1.00 92.44 344 ASP A CA 1
ATOM 2707 C C . ASP A 1 344 ? 11.865 1.431 0.641 1.00 92.44 344 ASP A C 1
ATOM 2709 O O . ASP A 1 344 ? 12.584 2.093 1.401 1.00 92.44 344 ASP A O 1
ATOM 2713 N N . GLY A 1 345 ? 11.895 0.106 0.613 1.00 93.69 345 GLY A N 1
ATOM 2714 C CA . GLY A 1 345 ? 12.874 -0.700 1.327 1.00 93.69 345 GLY A CA 1
ATOM 2715 C C . GLY A 1 345 ? 12.840 -2.138 0.836 1.00 93.69 345 GLY A C 1
ATOM 2716 O O . GLY A 1 345 ? 12.505 -2.391 -0.324 1.00 93.69 345 GLY A O 1
ATOM 2717 N N . VAL A 1 346 ? 13.197 -3.083 1.704 1.00 96.19 346 VAL A N 1
ATOM 2718 C CA . VAL A 1 346 ? 13.221 -4.501 1.332 1.00 96.19 346 VAL A CA 1
ATOM 2719 C C . VAL A 1 346 ? 12.522 -5.367 2.367 1.00 96.19 346 VAL A C 1
ATOM 2721 O O . VAL A 1 346 ? 12.565 -5.120 3.573 1.00 96.19 346 VAL A O 1
ATOM 2724 N N . VAL A 1 347 ? 11.878 -6.417 1.883 1.00 97.88 347 VAL A N 1
ATOM 2725 C CA . VAL A 1 347 ? 11.454 -7.542 2.703 1.00 97.88 347 VAL A CA 1
ATOM 2726 C C . VAL A 1 347 ? 12.478 -8.645 2.527 1.00 97.88 347 VAL A C 1
ATOM 2728 O O . VAL A 1 347 ? 12.695 -9.119 1.416 1.00 97.88 347 VAL A O 1
ATOM 2731 N N . GLN A 1 348 ? 13.100 -9.058 3.625 1.00 97.94 348 GLN A N 1
ATOM 2732 C CA . GLN A 1 348 ? 13.998 -10.203 3.620 1.00 97.94 348 GLN A CA 1
ATOM 2733 C C . GLN A 1 348 ? 13.220 -11.465 3.978 1.00 97.94 348 GLN A C 1
ATOM 2735 O O . GLN A 1 348 ? 12.471 -11.477 4.959 1.00 97.94 348 GLN A O 1
ATOM 2740 N N . VAL A 1 349 ? 13.394 -12.516 3.179 1.00 98.06 349 VAL A N 1
ATOM 2741 C CA . VAL A 1 349 ? 12.658 -13.778 3.283 1.00 98.06 349 VAL A CA 1
ATOM 2742 C C . VAL A 1 349 ? 13.631 -14.946 3.271 1.00 98.06 349 VAL A C 1
ATOM 2744 O O . VAL A 1 349 ? 14.434 -15.052 2.355 1.00 98.06 349 VAL A O 1
ATOM 2747 N N . ARG A 1 350 ? 13.510 -15.873 4.222 1.00 97.62 350 ARG A N 1
ATOM 2748 C CA . ARG A 1 350 ? 14.117 -17.206 4.122 1.00 97.62 350 ARG A CA 1
ATOM 2749 C C . ARG A 1 350 ? 13.031 -18.248 3.900 1.00 97.62 350 ARG A C 1
ATOM 2751 O O . ARG A 1 350 ? 12.100 -18.345 4.701 1.00 97.62 350 ARG A O 1
ATOM 2758 N N . ILE A 1 351 ? 13.180 -19.036 2.838 1.00 95.94 351 ILE A N 1
ATOM 2759 C CA . ILE A 1 351 ? 12.337 -20.190 2.515 1.00 95.94 351 ILE A CA 1
ATOM 2760 C C . ILE A 1 351 ? 13.136 -21.464 2.788 1.00 95.94 351 ILE A C 1
ATOM 2762 O O . ILE A 1 351 ? 14.164 -21.704 2.155 1.00 95.94 351 ILE A O 1
ATOM 2766 N N . LEU A 1 352 ? 12.663 -22.290 3.717 1.00 92.69 352 LEU A N 1
ATOM 2767 C CA . LEU A 1 352 ? 13.307 -23.552 4.076 1.00 92.69 352 LEU A CA 1
ATOM 2768 C C . LEU A 1 352 ? 12.946 -24.677 3.102 1.00 92.69 352 LEU A C 1
ATOM 2770 O O . LEU A 1 352 ? 11.801 -24.809 2.666 1.00 92.69 352 LEU A O 1
ATOM 2774 N N . GLY A 1 353 ? 13.928 -25.532 2.807 1.00 83.38 353 GLY A N 1
ATOM 2775 C CA . GLY A 1 353 ? 13.700 -26.782 2.082 1.00 83.38 353 GLY A CA 1
ATOM 2776 C C . GLY A 1 353 ? 13.035 -27.847 2.963 1.00 83.38 353 GLY A C 1
ATOM 2777 O O . GLY A 1 353 ? 13.155 -27.821 4.188 1.00 83.38 353 GLY A O 1
ATOM 2778 N N . GLN A 1 354 ? 12.380 -28.834 2.343 1.00 70.75 354 GLN A N 1
ATOM 2779 C CA . GLN A 1 354 ? 11.637 -29.902 3.041 1.00 70.75 354 GLN A CA 1
ATOM 2780 C C . GLN A 1 354 ? 12.476 -30.687 4.072 1.00 70.75 354 GLN A C 1
ATOM 2782 O O . GLN A 1 354 ? 11.955 -31.124 5.095 1.00 70.75 354 GLN A O 1
ATOM 2787 N N . GLY A 1 355 ? 13.779 -30.868 3.827 1.00 62.22 355 GLY A N 1
ATOM 2788 C CA . GLY A 1 355 ? 14.672 -31.552 4.772 1.00 62.22 355 GLY A CA 1
ATOM 2789 C C . GLY A 1 355 ? 14.950 -30.741 6.043 1.00 62.22 355 GLY A C 1
ATOM 2790 O O . GLY A 1 355 ? 15.054 -31.307 7.128 1.00 62.22 355 GLY A O 1
ATOM 2791 N N . GLN A 1 356 ? 15.002 -29.411 5.927 1.00 61.25 356 GLN A N 1
ATOM 2792 C CA . GLN A 1 356 ? 15.360 -28.510 7.026 1.00 61.25 356 GLN A CA 1
ATOM 2793 C C . GLN A 1 356 ? 14.196 -28.279 7.996 1.00 61.25 356 GLN A C 1
ATOM 2795 O O . GLN A 1 356 ? 14.417 -28.116 9.196 1.00 61.25 356 GLN A O 1
ATOM 2800 N N . THR A 1 357 ? 12.950 -28.304 7.511 1.00 61.16 357 THR A N 1
ATOM 2801 C CA . THR A 1 357 ? 11.762 -28.141 8.366 1.00 61.16 357 THR A CA 1
ATOM 2802 C C . THR A 1 357 ? 11.596 -29.307 9.340 1.00 61.16 357 THR A C 1
ATOM 2804 O O . THR A 1 357 ? 11.304 -29.096 10.517 1.00 61.16 357 THR A O 1
ATOM 2807 N N . ASN A 1 358 ? 11.849 -30.535 8.882 1.00 58.72 358 ASN A N 1
ATOM 2808 C CA . ASN A 1 358 ? 11.748 -31.741 9.706 1.00 58.72 358 ASN A CA 1
ATOM 2809 C C . ASN A 1 358 ? 12.818 -31.784 10.808 1.00 58.72 358 ASN A C 1
ATOM 2811 O O . ASN A 1 358 ? 12.525 -32.161 11.943 1.00 58.72 358 ASN A O 1
ATOM 2815 N N . GLU A 1 359 ? 14.044 -31.361 10.497 1.00 59.00 359 GLU A N 1
ATOM 2816 C CA . GLU A 1 359 ? 15.134 -31.283 11.471 1.00 59.00 359 GLU A CA 1
ATOM 2817 C C . GLU A 1 359 ? 14.882 -30.191 12.520 1.00 59.00 359 GLU A C 1
ATOM 2819 O O . GLU A 1 359 ? 15.012 -30.442 13.719 1.00 59.00 359 GLU A O 1
ATOM 2824 N N . PHE A 1 360 ? 14.419 -29.011 12.098 1.00 59.06 360 PHE A N 1
ATOM 2825 C CA . PHE A 1 360 ? 14.084 -27.921 13.015 1.00 59.06 360 PHE A CA 1
ATOM 2826 C C . PHE A 1 360 ? 12.915 -28.272 13.944 1.00 59.06 360 PHE A C 1
ATOM 2828 O O . PHE A 1 360 ? 12.975 -28.012 15.147 1.00 59.06 360 PHE A O 1
ATOM 2835 N N . ASN A 1 361 ? 11.868 -28.917 13.420 1.00 60.69 361 ASN A N 1
ATOM 2836 C CA . ASN A 1 361 ? 10.754 -29.393 14.239 1.00 60.69 361 ASN A CA 1
ATOM 2837 C C . ASN A 1 361 ? 11.218 -30.442 15.256 1.00 60.69 361 ASN A C 1
ATOM 2839 O O . ASN A 1 361 ? 10.803 -30.395 16.412 1.00 60.69 361 ASN A O 1
ATOM 2843 N N . ARG A 1 362 ? 12.141 -31.333 14.868 1.00 56.81 362 ARG A N 1
ATOM 2844 C CA . ARG A 1 362 ? 12.749 -32.305 15.783 1.00 56.81 362 ARG A CA 1
ATOM 2845 C C . ARG A 1 362 ? 13.561 -31.620 16.887 1.00 56.81 362 ARG A C 1
ATOM 2847 O O . ARG A 1 362 ? 13.399 -31.982 18.047 1.00 56.81 362 ARG A O 1
ATOM 2854 N N . ILE A 1 363 ? 14.384 -30.623 16.556 1.00 61.12 363 ILE A N 1
ATOM 2855 C CA . ILE A 1 363 ? 15.192 -29.880 17.539 1.00 61.12 363 ILE A CA 1
ATOM 2856 C C . ILE A 1 363 ? 14.298 -29.101 18.514 1.00 61.12 363 ILE A C 1
ATOM 2858 O O . ILE A 1 363 ? 14.503 -29.198 19.720 1.00 61.12 363 ILE A O 1
ATOM 2862 N N . ASN A 1 364 ? 13.264 -28.404 18.035 1.00 55.69 364 ASN A N 1
ATOM 2863 C CA . ASN A 1 364 ? 12.339 -27.678 18.915 1.00 55.69 364 ASN A CA 1
ATOM 2864 C C . ASN A 1 364 ? 11.514 -28.603 19.814 1.00 55.69 364 ASN A C 1
ATOM 2866 O O . ASN A 1 364 ? 11.272 -28.274 20.972 1.00 55.69 364 ASN A O 1
ATOM 2870 N N . LEU A 1 365 ? 11.082 -29.763 19.308 1.00 57.31 365 LEU A N 1
ATOM 2871 C CA . LEU A 1 365 ? 10.377 -30.756 20.122 1.00 57.31 365 LEU A CA 1
ATOM 2872 C C . LEU A 1 365 ? 11.278 -31.326 21.224 1.00 57.31 365 LEU A C 1
ATOM 2874 O O . LEU A 1 365 ? 10.794 -31.573 22.325 1.00 57.31 365 LEU A O 1
ATOM 2878 N N . LEU A 1 366 ? 12.574 -31.495 20.946 1.00 54.28 366 LEU A N 1
ATOM 2879 C CA . LEU A 1 366 ? 13.566 -31.956 21.920 1.00 54.28 366 LEU A CA 1
ATOM 2880 C C . LEU A 1 366 ? 13.966 -30.867 22.926 1.00 54.28 366 LEU A C 1
ATOM 2882 O O . LEU A 1 366 ? 14.254 -31.181 24.073 1.00 54.28 366 LEU A O 1
ATOM 2886 N N . GLN A 1 367 ? 13.971 -29.595 22.525 1.00 54.72 367 GLN A N 1
ATOM 2887 C CA . GLN A 1 367 ? 14.279 -28.476 23.424 1.00 54.72 367 GLN A CA 1
ATOM 2888 C C . GLN A 1 367 ? 13.109 -28.115 24.350 1.00 54.72 367 GLN A C 1
ATOM 2890 O O . GLN A 1 367 ? 13.339 -27.588 25.436 1.00 54.72 367 GLN A O 1
ATOM 2895 N N . ASN A 1 368 ? 11.872 -28.433 23.957 1.00 51.94 368 ASN A N 1
ATOM 2896 C CA . ASN A 1 368 ? 10.668 -28.104 24.724 1.00 51.94 368 ASN A CA 1
ATOM 2897 C C . ASN A 1 368 ? 10.107 -29.265 25.569 1.00 51.94 368 ASN A C 1
ATOM 2899 O O . ASN A 1 368 ? 9.147 -29.044 26.302 1.00 51.94 368 ASN A O 1
ATOM 2903 N N . ASN A 1 369 ? 10.672 -30.478 25.499 1.00 50.31 369 ASN A N 1
ATOM 2904 C CA . ASN A 1 369 ? 10.254 -31.618 26.326 1.00 50.31 369 ASN A CA 1
ATOM 2905 C C . ASN A 1 369 ? 11.437 -32.221 27.091 1.00 50.31 369 ASN A C 1
ATOM 2907 O O . ASN A 1 369 ? 12.368 -32.752 26.495 1.00 50.31 369 ASN A O 1
ATOM 2911 N N . THR A 1 370 ? 11.361 -32.193 28.422 1.00 48.41 370 THR A N 1
ATOM 2912 C CA . THR A 1 370 ? 12.380 -32.726 29.343 1.00 48.41 370 THR A CA 1
ATOM 2913 C C . THR A 1 370 ? 12.350 -34.251 29.513 1.00 48.41 370 THR A C 1
ATOM 2915 O O . THR A 1 370 ? 13.288 -34.802 30.082 1.00 48.41 370 THR A O 1
ATOM 2918 N N . ASP A 1 371 ? 11.332 -34.946 28.994 1.00 54.19 371 ASP A N 1
ATOM 2919 C CA . ASP A 1 371 ? 11.193 -36.406 29.101 1.00 54.19 371 ASP A CA 1
ATOM 2920 C C . ASP A 1 371 ? 11.458 -37.106 27.757 1.00 54.19 371 ASP A C 1
ATOM 2922 O O . ASP A 1 371 ? 10.557 -37.504 27.015 1.00 54.19 371 ASP A O 1
ATOM 2926 N N . SER A 1 372 ? 12.743 -37.286 27.449 1.00 49.03 372 SER A N 1
ATOM 2927 C CA . SER A 1 372 ? 13.258 -37.798 26.168 1.00 49.03 372 SER A CA 1
ATOM 2928 C C . SER A 1 372 ? 12.838 -39.233 25.797 1.00 49.03 372 SER A C 1
ATOM 2930 O O . SER A 1 372 ? 13.035 -39.645 24.655 1.00 49.03 372 SER A O 1
ATOM 2932 N N . ASN A 1 373 ? 12.244 -40.008 26.713 1.00 48.41 373 ASN A N 1
ATOM 2933 C CA . ASN A 1 373 ? 12.026 -41.450 26.518 1.00 48.41 373 ASN A CA 1
ATOM 2934 C C . ASN A 1 373 ? 10.621 -41.852 26.026 1.00 48.41 373 ASN A C 1
ATOM 2936 O O . ASN A 1 373 ? 10.444 -43.005 25.642 1.00 48.41 373 ASN A O 1
ATOM 2940 N N . GLN A 1 374 ? 9.634 -40.946 25.973 1.00 47.38 374 GLN A N 1
ATOM 2941 C CA . GLN A 1 374 ? 8.279 -41.279 25.480 1.00 47.38 374 GLN A CA 1
ATOM 2942 C C . GLN A 1 374 ? 7.987 -40.854 24.026 1.00 47.38 374 GLN A C 1
ATOM 2944 O O . GLN A 1 374 ? 6.958 -41.239 23.476 1.00 47.38 374 GLN A O 1
ATOM 2949 N N . LEU A 1 375 ? 8.885 -40.116 23.365 1.00 47.88 375 LEU A N 1
ATOM 2950 C CA . LEU A 1 375 ? 8.626 -39.513 22.043 1.00 47.88 375 LEU A CA 1
ATOM 2951 C C . LEU A 1 375 ? 9.124 -40.320 20.833 1.00 47.88 375 LEU A C 1
ATOM 2953 O O . LEU A 1 375 ? 8.730 -40.031 19.706 1.00 47.88 375 LEU A O 1
ATOM 2957 N N . ILE A 1 376 ? 9.951 -41.351 21.030 1.00 49.66 376 ILE A N 1
ATOM 2958 C CA . ILE A 1 376 ? 10.482 -42.153 19.909 1.00 49.66 376 ILE A CA 1
ATOM 2959 C C . ILE A 1 376 ? 9.409 -43.101 19.333 1.00 49.66 376 ILE A C 1
ATOM 2961 O O . ILE A 1 376 ? 9.486 -43.488 18.170 1.00 49.66 376 ILE A O 1
ATOM 2965 N N . ALA A 1 377 ? 8.362 -43.422 20.102 1.00 43.84 377 ALA A N 1
ATOM 2966 C CA . ALA A 1 377 ? 7.323 -44.378 19.708 1.00 43.84 377 ALA A CA 1
ATOM 2967 C C . ALA A 1 377 ? 6.096 -43.757 19.004 1.00 43.84 377 ALA A C 1
ATOM 2969 O O . ALA A 1 377 ? 5.223 -44.498 18.560 1.00 43.84 377 ALA A O 1
ATOM 2970 N N . SER A 1 378 ? 6.005 -42.426 18.896 1.00 40.47 378 SER A N 1
ATOM 2971 C CA . SER A 1 378 ? 4.825 -41.724 18.357 1.00 40.47 378 SER A CA 1
ATOM 2972 C C . SER A 1 378 ? 5.079 -40.937 17.068 1.00 40.47 378 SER A C 1
ATOM 2974 O O . SER A 1 378 ? 4.200 -40.199 16.625 1.00 40.47 378 SER A O 1
ATOM 2976 N N . LEU A 1 379 ? 6.241 -41.105 16.428 1.00 41.38 379 LEU A N 1
ATOM 2977 C CA . LEU A 1 379 ? 6.501 -40.500 15.121 1.00 41.38 379 LEU A CA 1
ATOM 2978 C C . LEU A 1 379 ? 5.625 -41.177 14.047 1.00 41.38 379 LEU A C 1
ATOM 2980 O O . LEU A 1 379 ? 5.767 -42.383 13.824 1.00 41.38 379 LEU A O 1
ATOM 2984 N N . PRO A 1 380 ? 4.726 -40.440 13.367 1.00 38.94 380 PRO A N 1
ATOM 2985 C CA . PRO A 1 380 ? 3.960 -40.979 12.252 1.00 38.94 380 PRO A CA 1
ATOM 2986 C C . PRO A 1 380 ? 4.903 -41.429 11.133 1.00 38.94 380 PRO A C 1
ATOM 2988 O O . PRO A 1 380 ? 5.856 -40.727 10.794 1.00 38.94 380 PRO A O 1
ATOM 2991 N N . ASN A 1 381 ? 4.620 -42.589 10.537 1.00 36.47 381 ASN A N 1
ATOM 2992 C CA . ASN A 1 381 ? 5.313 -43.071 9.344 1.00 36.47 381 ASN A CA 1
ATOM 2993 C C . ASN A 1 381 ? 5.280 -42.003 8.236 1.00 36.47 381 ASN A C 1
ATOM 2995 O O . ASN A 1 381 ? 4.217 -41.571 7.792 1.00 36.47 381 ASN A O 1
ATOM 2999 N N . ASN A 1 382 ? 6.472 -41.618 7.784 1.00 41.72 382 ASN A N 1
ATOM 3000 C CA . ASN A 1 382 ? 6.792 -40.483 6.913 1.00 41.72 382 ASN A CA 1
ATOM 3001 C C . ASN A 1 382 ? 6.361 -40.632 5.434 1.00 41.72 382 ASN A C 1
ATOM 3003 O O . ASN A 1 382 ? 7.054 -40.158 4.541 1.00 41.72 382 ASN A O 1
ATOM 3007 N N . ASN A 1 383 ? 5.220 -41.265 5.149 1.00 36.22 383 ASN A N 1
ATOM 3008 C CA . ASN A 1 383 ? 4.782 -41.529 3.769 1.00 36.22 383 ASN A CA 1
ATOM 3009 C C . ASN A 1 383 ? 3.507 -40.783 3.339 1.00 36.22 383 ASN A C 1
ATOM 3011 O O . ASN A 1 383 ? 2.974 -41.068 2.270 1.00 36.22 383 ASN A O 1
ATOM 3015 N N . SER A 1 384 ? 3.021 -39.799 4.103 1.00 40.09 384 SER A N 1
ATOM 3016 C CA . SER A 1 384 ? 1.901 -38.959 3.649 1.00 40.09 384 SER A CA 1
ATOM 3017 C C . SER A 1 384 ? 1.988 -37.515 4.147 1.00 40.09 384 SER A C 1
ATOM 3019 O O . SER A 1 384 ? 1.229 -37.104 5.018 1.00 40.09 384 SER A O 1
ATOM 3021 N N . LEU A 1 385 ? 2.889 -36.716 3.581 1.00 41.34 385 LEU A N 1
ATOM 3022 C CA . LEU A 1 385 ? 2.864 -35.260 3.737 1.00 41.34 385 LEU A CA 1
ATOM 3023 C C . LEU A 1 385 ? 3.171 -34.626 2.379 1.00 41.34 385 LEU A C 1
ATOM 3025 O O . LEU A 1 385 ? 4.319 -34.350 2.044 1.00 41.34 385 LEU A O 1
ATOM 3029 N N . GLY A 1 386 ? 2.120 -34.410 1.583 1.00 41.34 386 GLY A N 1
ATOM 3030 C CA . GLY A 1 386 ? 2.152 -33.452 0.480 1.00 41.34 386 GLY A CA 1
ATOM 3031 C C . GLY A 1 386 ? 2.350 -32.055 1.061 1.00 41.34 386 GLY A C 1
ATOM 3032 O O . GLY A 1 386 ? 1.383 -31.346 1.316 1.00 41.34 386 GLY A O 1
ATOM 3033 N N . ALA A 1 387 ? 3.596 -31.703 1.370 1.00 50.66 387 ALA A N 1
ATOM 3034 C CA . ALA A 1 387 ? 3.949 -30.410 1.929 1.00 50.66 387 ALA A CA 1
ATOM 3035 C C . ALA A 1 387 ? 4.009 -29.381 0.797 1.00 50.66 387 ALA A C 1
ATOM 3037 O O . ALA A 1 387 ? 4.861 -29.462 -0.092 1.00 50.66 387 ALA A O 1
ATOM 3038 N N . SER A 1 388 ? 3.067 -28.442 0.843 1.00 60.72 388 SER A N 1
ATOM 3039 C CA . SER A 1 388 ? 2.866 -27.359 -0.110 1.00 60.72 388 SER A CA 1
ATOM 3040 C C . SER A 1 388 ? 4.169 -26.607 -0.383 1.00 60.72 388 SER A C 1
ATOM 3042 O O . SER A 1 388 ? 4.805 -26.072 0.520 1.00 60.72 388 SER A O 1
ATOM 3044 N N . SER A 1 389 ? 4.581 -26.565 -1.642 1.00 83.75 389 SER A N 1
ATOM 3045 C CA . SER A 1 389 ? 5.606 -25.642 -2.120 1.00 83.75 389 SER A CA 1
ATOM 3046 C C . SER A 1 389 ? 5.167 -24.189 -1.899 1.00 83.75 389 SER A C 1
ATOM 3048 O O . SER A 1 389 ? 4.001 -23.867 -2.132 1.00 83.75 389 SER A O 1
ATOM 3050 N N . VAL A 1 390 ? 6.084 -23.298 -1.504 1.00 93.25 390 VAL A N 1
ATOM 3051 C CA . VAL A 1 390 ? 5.785 -21.859 -1.395 1.00 93.25 390 VAL A CA 1
ATOM 3052 C C . VAL A 1 390 ? 5.682 -21.273 -2.802 1.00 93.25 390 VAL A C 1
ATOM 3054 O O . VAL A 1 390 ? 6.672 -21.219 -3.528 1.00 93.25 390 VAL A O 1
ATOM 3057 N N . THR A 1 391 ? 4.484 -20.857 -3.206 1.00 94.88 391 THR A N 1
ATOM 3058 C CA . THR A 1 391 ? 4.260 -20.178 -4.490 1.00 94.88 391 THR A CA 1
ATOM 3059 C C . THR A 1 391 ? 4.476 -18.669 -4.371 1.00 94.88 391 THR A C 1
ATOM 3061 O O . THR A 1 391 ? 4.456 -18.112 -3.268 1.00 94.88 391 THR A O 1
ATOM 3064 N N . ALA A 1 392 ? 4.645 -17.991 -5.508 1.00 94.12 392 ALA A N 1
ATOM 3065 C CA . ALA A 1 392 ? 4.750 -16.537 -5.564 1.00 94.12 392 ALA A CA 1
ATOM 3066 C C . ALA A 1 392 ? 3.527 -15.838 -4.954 1.00 94.12 392 ALA A C 1
ATOM 3068 O O . ALA A 1 392 ? 3.678 -14.913 -4.158 1.00 94.12 392 ALA A O 1
ATOM 3069 N N . GLU A 1 393 ? 2.320 -16.329 -5.244 1.00 94.25 393 GLU A N 1
ATOM 3070 C CA . GLU A 1 393 ? 1.081 -15.806 -4.663 1.00 94.25 393 GLU A CA 1
ATOM 3071 C C . GLU A 1 393 ? 1.012 -16.009 -3.147 1.00 94.25 393 GLU A C 1
ATOM 3073 O O . GLU A 1 393 ? 0.639 -15.087 -2.421 1.00 94.25 393 GLU A O 1
ATOM 3078 N N . ALA A 1 394 ? 1.414 -17.184 -2.649 1.00 95.38 394 ALA A N 1
ATOM 3079 C CA . ALA A 1 394 ? 1.432 -17.456 -1.216 1.00 95.38 394 ALA A CA 1
ATOM 3080 C C . ALA A 1 394 ? 2.415 -16.529 -0.486 1.00 95.38 394 ALA A C 1
ATOM 3082 O O . ALA A 1 394 ? 2.093 -15.993 0.576 1.00 95.38 394 ALA A O 1
ATOM 3083 N N . LEU A 1 395 ? 3.598 -16.295 -1.066 1.00 96.56 395 LEU A N 1
ATOM 3084 C CA . LEU A 1 395 ? 4.570 -15.369 -0.494 1.00 96.56 395 LEU A CA 1
ATOM 3085 C C . LEU A 1 395 ? 4.074 -13.920 -0.534 1.00 96.56 395 LEU A C 1
ATOM 3087 O O . LEU A 1 395 ? 4.198 -13.209 0.463 1.00 96.56 395 LEU A O 1
ATOM 3091 N N . LEU A 1 396 ? 3.460 -13.498 -1.641 1.00 96.19 396 LEU A N 1
ATOM 3092 C CA . LEU A 1 396 ? 2.889 -12.159 -1.770 1.00 96.19 396 LEU A CA 1
ATOM 3093 C C . LEU A 1 396 ? 1.774 -11.939 -0.741 1.00 96.19 396 LEU A C 1
ATOM 3095 O O . LEU A 1 396 ? 1.752 -10.921 -0.054 1.00 96.19 396 LEU A O 1
ATOM 3099 N N . SER A 1 397 ? 0.900 -12.933 -0.569 1.00 95.44 397 SER A N 1
ATOM 3100 C CA . SER A 1 397 ? -0.145 -12.925 0.453 1.00 95.44 397 SER A CA 1
ATOM 3101 C C . SER A 1 397 ? 0.441 -12.816 1.864 1.00 95.44 397 SER A C 1
ATOM 3103 O O . SER A 1 397 ? -0.051 -12.025 2.666 1.00 95.44 397 SER A O 1
ATOM 3105 N N . ASN A 1 398 ? 1.513 -13.552 2.179 1.00 95.94 398 ASN A N 1
ATOM 3106 C CA . ASN A 1 398 ? 2.186 -13.453 3.479 1.00 95.94 398 ASN A CA 1
ATOM 3107 C C . ASN A 1 398 ? 2.736 -12.041 3.739 1.00 95.94 398 ASN A C 1
ATOM 3109 O O . ASN A 1 398 ? 2.615 -11.536 4.855 1.00 95.94 398 ASN A O 1
ATOM 3113 N N . ILE A 1 399 ? 3.305 -11.391 2.718 1.00 96.75 399 ILE A N 1
ATOM 3114 C CA . ILE A 1 399 ? 3.807 -10.012 2.812 1.00 96.75 399 ILE A CA 1
ATOM 3115 C C . ILE A 1 399 ? 2.648 -9.038 3.060 1.00 96.75 399 ILE A C 1
ATOM 3117 O O . ILE A 1 399 ? 2.682 -8.285 4.032 1.00 96.75 399 ILE A O 1
ATOM 3121 N N . SER A 1 400 ? 1.599 -9.083 2.236 1.00 95.56 400 SER A N 1
ATOM 3122 C CA . SER A 1 400 ? 0.467 -8.144 2.299 1.00 95.56 400 SER A CA 1
ATOM 3123 C C . SER A 1 400 ? -0.474 -8.362 3.493 1.00 95.56 400 SER A C 1
ATOM 3125 O O . SER A 1 400 ? -1.246 -7.472 3.852 1.00 95.56 400 SER A O 1
ATOM 3127 N N . GLN A 1 401 ? -0.425 -9.532 4.132 1.00 94.69 401 GLN A N 1
ATOM 3128 C CA . GLN A 1 401 ? -1.107 -9.801 5.405 1.00 94.69 401 GLN A CA 1
ATOM 3129 C C . GLN A 1 401 ? -0.257 -9.463 6.630 1.00 94.69 401 GLN A C 1
ATOM 3131 O O . GLN A 1 401 ? -0.764 -9.522 7.750 1.00 94.69 401 GLN A O 1
ATOM 3136 N N . SER A 1 402 ? 1.019 -9.124 6.448 1.00 95.44 402 SER A N 1
ATOM 3137 C CA . SER A 1 402 ? 1.913 -8.785 7.550 1.00 95.44 402 SER A CA 1
ATOM 3138 C C . SER A 1 402 ? 1.948 -7.281 7.798 1.00 95.44 402 SER A C 1
ATOM 3140 O O . SER A 1 402 ? 1.976 -6.462 6.876 1.00 95.44 402 SER A O 1
ATOM 3142 N N . VAL A 1 403 ? 1.997 -6.917 9.075 1.00 94.88 403 VAL A N 1
ATOM 3143 C CA . VAL A 1 403 ? 2.238 -5.554 9.542 1.00 94.88 403 VAL A CA 1
ATOM 3144 C C . VAL A 1 403 ? 3.472 -5.553 10.438 1.00 94.88 403 VAL A C 1
ATOM 3146 O O . VAL A 1 403 ? 3.584 -6.352 11.365 1.00 94.88 403 VAL A O 1
ATOM 3149 N N . GLY A 1 404 ? 4.420 -4.674 10.140 1.00 93.69 404 GLY A N 1
ATOM 3150 C CA . GLY A 1 404 ? 5.567 -4.391 10.982 1.00 93.69 404 GLY A CA 1
ATOM 3151 C C . GLY A 1 404 ? 5.167 -3.461 12.112 1.00 93.69 404 GLY A C 1
ATOM 3152 O O . GLY A 1 404 ? 4.796 -2.312 11.875 1.00 93.69 404 GLY A O 1
ATOM 3153 N N . ILE A 1 405 ? 5.275 -3.962 13.335 1.00 91.69 405 ILE A N 1
ATOM 3154 C CA . ILE A 1 405 ? 5.071 -3.230 14.578 1.00 91.69 405 ILE A CA 1
ATOM 3155 C C . ILE A 1 405 ? 6.437 -2.791 15.101 1.00 91.69 405 ILE A C 1
ATOM 3157 O O . ILE A 1 405 ? 7.297 -3.647 15.336 1.00 91.69 405 ILE A O 1
ATOM 3161 N N . PRO A 1 406 ? 6.676 -1.478 15.238 1.00 88.50 406 PRO A N 1
ATOM 3162 C CA . PRO A 1 406 ? 7.956 -0.983 15.709 1.00 88.50 406 PRO A CA 1
ATOM 3163 C C . PRO A 1 406 ? 8.147 -1.355 17.182 1.00 88.50 406 PRO A C 1
ATOM 3165 O O . PRO A 1 406 ? 7.212 -1.297 17.976 1.00 88.50 406 PRO A O 1
ATOM 3168 N N . GLU A 1 407 ? 9.364 -1.744 17.559 1.00 85.62 407 GLU A N 1
ATOM 3169 C CA . GLU A 1 407 ? 9.675 -2.116 18.951 1.00 85.62 407 GLU A CA 1
ATOM 3170 C C . GLU A 1 407 ? 9.663 -0.932 19.930 1.00 85.62 407 GLU A C 1
ATOM 3172 O O . GLU A 1 407 ? 9.611 -1.127 21.143 1.00 85.62 407 GLU A O 1
ATOM 3177 N N . GLN A 1 408 ? 9.729 0.293 19.413 1.00 80.00 408 GLN A N 1
ATOM 3178 C CA . GLN A 1 408 ? 9.558 1.525 20.175 1.00 80.00 408 GLN A CA 1
ATOM 3179 C C . GLN A 1 408 ? 8.427 2.355 19.570 1.00 80.00 408 GLN A C 1
ATOM 3181 O O . GLN A 1 408 ? 7.896 2.016 18.512 1.00 80.00 408 GLN A O 1
ATOM 3186 N N . ASN A 1 409 ? 8.070 3.457 20.234 1.00 72.81 409 ASN A N 1
ATOM 3187 C CA . ASN A 1 409 ? 7.098 4.415 19.715 1.00 72.81 409 ASN A CA 1
ATOM 3188 C C . ASN A 1 409 ? 7.439 4.775 18.264 1.00 72.81 409 ASN A C 1
ATOM 3190 O O . ASN A 1 409 ? 8.471 5.384 17.992 1.00 72.81 409 ASN A O 1
ATOM 3194 N N . GLY A 1 410 ? 6.573 4.376 17.337 1.00 73.62 410 GLY A N 1
ATOM 3195 C CA . GLY A 1 410 ? 6.848 4.517 15.920 1.00 73.62 410 GLY A CA 1
ATOM 3196 C C . GLY A 1 410 ? 5.680 4.104 15.040 1.00 73.62 410 GLY A C 1
ATOM 3197 O O . GLY A 1 410 ? 4.609 3.688 15.491 1.00 73.62 410 GLY A O 1
ATOM 3198 N N . GLN A 1 411 ? 5.915 4.220 13.744 1.00 81.44 411 GLN A N 1
ATOM 3199 C CA . GLN A 1 411 ? 4.953 3.971 12.688 1.00 81.44 411 GLN A CA 1
ATOM 3200 C C . GLN A 1 411 ? 4.802 2.476 12.390 1.00 81.44 411 GLN A C 1
ATOM 3202 O O . GLN A 1 411 ? 5.734 1.854 11.896 1.00 81.44 411 GLN A O 1
ATOM 3207 N N . ALA A 1 412 ? 3.612 1.909 12.605 1.00 88.69 412 ALA A N 1
ATOM 3208 C CA . ALA A 1 412 ? 3.294 0.593 12.054 1.00 88.69 412 ALA A CA 1
ATOM 3209 C C . ALA A 1 412 ? 3.217 0.664 10.522 1.00 88.69 412 ALA A C 1
ATOM 3211 O O . ALA A 1 412 ? 2.665 1.630 9.967 1.00 88.69 412 ALA A O 1
ATOM 3212 N N . LEU A 1 413 ? 3.751 -0.354 9.845 1.00 91.81 413 LEU A N 1
ATOM 3213 C CA . LEU A 1 413 ? 3.829 -0.387 8.386 1.00 91.81 413 LEU A CA 1
ATOM 3214 C C . LEU A 1 413 ? 3.445 -1.734 7.771 1.00 91.81 413 LEU A C 1
ATOM 3216 O O . LEU A 1 413 ? 3.525 -2.775 8.405 1.00 91.81 413 LEU A O 1
ATOM 3220 N N . THR A 1 414 ? 3.024 -1.718 6.518 1.00 94.06 414 THR A N 1
ATOM 3221 C CA . THR A 1 414 ? 2.832 -2.917 5.685 1.00 94.06 414 THR A CA 1
ATOM 3222 C C . THR A 1 414 ? 3.434 -2.662 4.311 1.00 94.06 414 THR A C 1
ATOM 3224 O O . THR A 1 414 ? 3.991 -1.588 4.098 1.00 94.06 414 THR A O 1
ATOM 3227 N N . ALA A 1 415 ? 3.385 -3.621 3.394 1.00 95.44 415 ALA A N 1
ATOM 3228 C CA . ALA A 1 415 ? 4.177 -3.571 2.174 1.00 95.44 415 ALA A CA 1
ATOM 3229 C C . ALA A 1 415 ? 3.395 -3.985 0.922 1.00 95.44 415 ALA A C 1
ATOM 3231 O O . ALA A 1 415 ? 2.611 -4.937 0.945 1.00 95.44 415 ALA A O 1
ATOM 3232 N N . THR A 1 416 ? 3.688 -3.308 -0.190 1.00 96.12 416 THR A N 1
ATOM 3233 C CA . THR A 1 416 ? 3.455 -3.833 -1.545 1.00 96.12 416 THR A CA 1
ATOM 3234 C C . THR A 1 416 ? 4.793 -4.101 -2.202 1.00 96.12 416 THR A C 1
ATOM 3236 O O . THR A 1 416 ? 5.726 -3.320 -2.011 1.00 96.12 416 THR A O 1
ATOM 3239 N N . VAL A 1 417 ? 4.908 -5.168 -2.991 1.00 94.06 417 VAL A N 1
ATOM 3240 C CA . VAL A 1 417 ? 6.152 -5.391 -3.743 1.00 94.06 417 VAL A CA 1
ATOM 3241 C C . VAL A 1 417 ? 6.293 -4.344 -4.833 1.00 94.06 417 VAL A C 1
ATOM 3243 O O . VAL A 1 417 ? 5.295 -3.895 -5.402 1.00 94.06 417 VAL A O 1
ATOM 3246 N N . THR A 1 418 ? 7.523 -3.913 -5.081 1.00 88.75 418 THR A N 1
ATOM 3247 C CA . THR A 1 418 ? 7.809 -2.974 -6.158 1.00 88.75 418 THR A CA 1
ATOM 3248 C C . THR A 1 418 ? 8.222 -3.731 -7.416 1.00 88.75 418 THR A C 1
ATOM 3250 O O . THR A 1 418 ? 8.815 -4.811 -7.338 1.00 88.75 418 THR A O 1
ATOM 3253 N N . PRO A 1 419 ? 7.882 -3.195 -8.599 1.00 77.81 419 PRO A N 1
ATOM 3254 C CA . PRO A 1 419 ? 8.359 -3.739 -9.857 1.00 77.81 419 PRO A CA 1
ATOM 3255 C C . PRO A 1 419 ? 9.877 -3.793 -9.949 1.00 77.81 419 PRO A C 1
ATOM 3257 O O . PRO A 1 419 ? 10.591 -3.010 -9.320 1.00 77.81 419 PRO A O 1
ATOM 3260 N N . ALA A 1 420 ? 10.351 -4.694 -10.812 1.00 72.81 420 ALA A N 1
ATOM 3261 C CA . ALA A 1 420 ? 11.716 -4.651 -11.310 1.00 72.81 420 ALA A CA 1
ATOM 3262 C C . ALA A 1 420 ? 12.072 -3.236 -11.817 1.00 72.81 420 ALA A C 1
ATOM 3264 O O . ALA A 1 420 ? 11.186 -2.545 -12.319 1.00 72.81 420 ALA A O 1
ATOM 3265 N N . PRO A 1 421 ? 13.335 -2.786 -11.706 1.00 63.69 421 PRO A N 1
ATOM 3266 C CA . PRO A 1 421 ? 13.749 -1.432 -12.077 1.00 63.69 421 PRO A CA 1
ATOM 3267 C C . PRO A 1 421 ? 13.294 -0.995 -13.475 1.00 63.69 421 PRO A C 1
ATOM 3269 O O . PRO A 1 421 ? 12.840 0.133 -13.628 1.00 63.69 421 PRO A O 1
ATOM 3272 N N . GLU A 1 422 ? 13.308 -1.899 -14.458 1.00 59.34 422 GLU A N 1
ATOM 3273 C CA . GLU A 1 422 ? 12.807 -1.633 -15.817 1.00 59.34 422 GLU A CA 1
ATOM 3274 C C . GLU A 1 422 ? 11.306 -1.279 -15.825 1.00 59.34 422 GLU A C 1
ATOM 3276 O O . GLU A 1 422 ? 10.880 -0.320 -16.464 1.00 59.34 422 GLU A O 1
ATOM 3281 N N . ASN A 1 423 ? 10.509 -1.965 -15.003 1.00 59.78 423 ASN A N 1
ATOM 3282 C CA . ASN A 1 423 ? 9.097 -1.643 -14.798 1.00 59.78 423 ASN A CA 1
ATOM 3283 C C . ASN A 1 423 ? 8.898 -0.376 -13.941 1.00 59.78 423 ASN A C 1
ATOM 3285 O O . ASN A 1 423 ? 7.878 0.293 -14.080 1.00 59.78 423 ASN A O 1
ATOM 3289 N N . ARG A 1 424 ? 9.841 -0.020 -13.055 1.00 57.88 424 ARG A N 1
ATOM 3290 C CA . ARG A 1 424 ? 9.774 1.220 -12.258 1.00 57.88 424 ARG A CA 1
ATOM 3291 C C . ARG A 1 424 ? 9.975 2.450 -13.136 1.00 57.88 424 ARG A C 1
ATOM 3293 O O . ARG A 1 424 ? 9.199 3.391 -13.008 1.00 57.88 424 ARG A O 1
ATOM 3300 N N . GLU A 1 425 ? 10.966 2.429 -14.027 1.00 57.72 425 GLU A N 1
ATOM 3301 C CA . GLU A 1 425 ? 11.164 3.495 -15.019 1.00 57.72 425 GLU A CA 1
ATOM 3302 C C . GLU A 1 425 ? 9.905 3.667 -15.878 1.00 57.72 425 GLU A C 1
ATOM 3304 O O . GLU A 1 425 ? 9.441 4.788 -16.073 1.00 57.72 425 GLU A O 1
ATOM 3309 N N . LEU A 1 426 ? 9.282 2.559 -16.298 1.00 63.12 426 LEU A N 1
ATOM 3310 C CA . LEU A 1 426 ? 8.016 2.564 -17.036 1.00 63.12 426 LEU A CA 1
ATOM 3311 C C . LEU A 1 426 ? 6.841 3.141 -16.229 1.00 63.12 426 LEU A C 1
ATOM 3313 O O . LEU A 1 426 ? 6.034 3.904 -16.759 1.00 63.12 426 LEU A O 1
ATOM 3317 N N . GLN A 1 427 ? 6.722 2.809 -14.946 1.00 64.56 427 GLN A N 1
ATOM 3318 C CA . GLN A 1 427 ? 5.664 3.354 -14.091 1.00 64.56 427 GLN A CA 1
ATOM 3319 C C . GLN A 1 427 ? 5.866 4.842 -13.794 1.00 64.56 427 GLN A C 1
ATOM 3321 O O . GLN A 1 427 ? 4.911 5.616 -13.860 1.00 64.56 427 GLN A O 1
ATOM 3326 N N . GLU A 1 428 ? 7.099 5.257 -13.511 1.00 65.69 428 GLU A N 1
ATOM 3327 C CA . GLU A 1 428 ? 7.451 6.662 -13.305 1.00 65.69 428 GLU A CA 1
ATOM 3328 C C . GLU A 1 428 ? 7.194 7.478 -14.578 1.00 65.69 428 GLU A C 1
ATOM 3330 O O . GLU A 1 428 ? 6.551 8.527 -14.521 1.00 65.69 428 GLU A O 1
ATOM 3335 N N . ALA A 1 429 ? 7.570 6.939 -15.738 1.00 64.38 429 ALA A N 1
ATOM 3336 C CA . ALA A 1 429 ? 7.249 7.486 -17.049 1.00 64.38 429 ALA A CA 1
ATOM 3337 C C . ALA A 1 429 ? 5.740 7.678 -17.266 1.00 64.38 429 ALA A C 1
ATOM 3339 O O . ALA A 1 429 ? 5.295 8.760 -17.660 1.00 64.38 429 ALA A O 1
ATOM 3340 N N . ARG A 1 430 ? 4.935 6.643 -16.985 1.00 67.12 430 ARG A N 1
ATOM 3341 C CA . ARG A 1 430 ? 3.467 6.694 -17.106 1.00 67.12 430 ARG A CA 1
ATOM 3342 C C . ARG A 1 430 ? 2.861 7.745 -16.183 1.00 67.12 430 ARG A C 1
ATOM 3344 O O . ARG A 1 430 ? 1.968 8.481 -16.600 1.00 67.12 430 ARG A O 1
ATOM 3351 N N . GLU A 1 431 ? 3.349 7.848 -14.951 1.00 69.50 431 GLU A N 1
ATOM 3352 C CA . GLU A 1 431 ? 2.854 8.820 -13.979 1.00 69.50 431 GLU A CA 1
ATOM 3353 C C . GLU A 1 431 ? 3.213 10.259 -14.370 1.00 69.50 431 GLU A C 1
ATOM 3355 O O . GLU A 1 431 ? 2.350 11.138 -14.327 1.00 69.50 431 GLU A O 1
ATOM 3360 N N . ILE A 1 432 ? 4.447 10.500 -14.824 1.00 68.69 432 ILE A N 1
ATOM 3361 C CA . ILE A 1 432 ? 4.874 11.799 -15.363 1.00 68.69 432 ILE A CA 1
ATOM 3362 C C . ILE A 1 432 ? 3.969 12.211 -16.530 1.00 68.69 432 ILE A C 1
ATOM 3364 O O . ILE A 1 432 ? 3.420 13.318 -16.538 1.00 68.69 432 ILE A O 1
ATOM 3368 N N . ALA A 1 433 ? 3.750 11.304 -17.483 1.00 68.00 433 ALA A N 1
ATOM 3369 C CA . ALA A 1 433 ? 2.898 11.555 -18.636 1.00 68.00 433 ALA A CA 1
ATOM 3370 C C . ALA A 1 433 ? 1.444 11.852 -18.232 1.00 68.00 433 ALA A C 1
ATOM 3372 O O . ALA A 1 433 ? 0.844 12.812 -18.722 1.00 68.00 433 ALA A O 1
ATOM 3373 N N . ARG A 1 434 ? 0.888 11.085 -17.286 1.00 69.19 434 ARG A N 1
ATOM 3374 C CA . ARG A 1 434 ? -0.467 11.286 -16.755 1.00 69.19 434 ARG A CA 1
ATOM 3375 C C . ARG A 1 434 ? -0.621 12.645 -16.073 1.00 69.19 434 ARG A C 1
ATOM 3377 O O . ARG A 1 434 ? -1.618 13.331 -16.300 1.00 69.19 434 ARG A O 1
ATOM 3384 N N . GLN A 1 435 ? 0.354 13.055 -15.261 1.00 69.31 435 GLN A N 1
ATOM 3385 C CA . GLN A 1 435 ? 0.338 14.363 -14.598 1.00 69.31 435 GLN A CA 1
ATOM 3386 C C . GLN A 1 435 ? 0.354 15.512 -15.609 1.00 69.31 435 GLN A C 1
ATOM 3388 O O . GLN A 1 435 ? -0.382 16.483 -15.441 1.00 69.31 435 GLN A O 1
ATOM 3393 N N . LEU A 1 436 ? 1.146 15.392 -16.677 1.00 66.50 436 LEU A N 1
ATOM 3394 C CA . LEU A 1 436 ? 1.199 16.394 -17.740 1.00 66.50 436 LEU A CA 1
ATOM 3395 C C . LEU A 1 436 ? -0.097 16.433 -18.562 1.00 66.50 436 LEU A C 1
ATOM 3397 O O . LEU A 1 436 ? -0.553 17.517 -18.923 1.00 66.50 436 LEU A O 1
ATOM 3401 N N . GLN A 1 437 ? -0.730 15.287 -18.828 1.00 68.19 437 GLN A N 1
ATOM 3402 C CA . GLN A 1 437 ? -2.036 15.242 -19.495 1.00 68.19 437 GLN A CA 1
ATOM 3403 C C . GLN A 1 437 ? -3.167 15.866 -18.669 1.00 68.19 437 GLN A C 1
ATOM 3405 O O . GLN A 1 437 ? -4.081 16.456 -19.243 1.00 68.19 437 GLN A O 1
ATOM 3410 N N . ALA A 1 438 ? -3.118 15.738 -17.341 1.00 66.00 438 ALA A N 1
ATOM 3411 C CA . ALA A 1 438 ? -4.142 16.268 -16.441 1.00 66.00 438 ALA A CA 1
ATOM 3412 C C . ALA A 1 438 ? -4.181 17.810 -16.383 1.00 66.00 438 ALA A C 1
ATOM 3414 O O . ALA A 1 438 ? -5.115 18.379 -15.814 1.00 66.00 438 ALA A O 1
ATOM 3415 N N . GLU A 1 439 ? -3.196 18.490 -16.976 1.00 71.44 439 GLU A N 1
ATOM 3416 C CA . GLU A 1 439 ? -3.134 19.948 -17.098 1.00 71.44 439 GLU A CA 1
ATOM 3417 C C . GLU A 1 439 ? -3.328 20.370 -18.571 1.00 71.44 439 GLU A C 1
ATOM 3419 O O . GLU A 1 439 ? -2.368 20.743 -19.234 1.00 71.44 439 GLU A O 1
ATOM 3424 N N . PRO A 1 440 ? -4.548 20.322 -19.139 1.00 64.12 440 PRO A N 1
ATOM 3425 C CA . PRO A 1 440 ? -4.768 20.525 -20.580 1.00 64.12 440 PRO A CA 1
ATOM 3426 C C . PRO A 1 440 ? -4.344 21.910 -21.100 1.00 64.12 440 PRO A C 1
ATOM 3428 O O . PRO A 1 440 ? -4.051 22.067 -22.284 1.00 64.12 440 PRO A O 1
ATOM 3431 N N . THR A 1 441 ? -4.252 22.903 -20.215 1.00 69.69 441 THR A N 1
ATOM 3432 C CA . THR A 1 441 ? -4.024 24.311 -20.559 1.00 69.69 441 THR A CA 1
ATOM 3433 C C . THR A 1 441 ? -2.662 24.594 -21.185 1.00 69.69 441 THR A C 1
ATOM 3435 O O . THR A 1 441 ? -2.548 25.557 -21.935 1.00 69.69 441 THR A O 1
ATOM 3438 N N . TRP A 1 442 ? -1.625 23.787 -20.931 1.00 70.75 442 TRP A N 1
ATOM 3439 C CA . TRP A 1 442 ? -0.322 24.013 -21.571 1.00 70.75 442 TRP A CA 1
ATOM 3440 C C . TRP A 1 442 ? -0.295 23.532 -23.027 1.00 70.75 442 TRP A C 1
ATOM 3442 O O . TRP A 1 442 ? 0.406 24.126 -23.842 1.00 70.75 442 TRP A O 1
ATOM 3452 N N . LYS A 1 443 ? -1.076 22.500 -23.382 1.00 70.44 443 LYS A N 1
ATOM 3453 C CA . LYS A 1 443 ? -1.170 22.005 -24.768 1.00 70.44 443 LYS A CA 1
ATOM 3454 C C . LYS A 1 443 ? -1.844 23.024 -25.681 1.00 70.44 443 LYS A C 1
ATOM 3456 O O . LYS A 1 443 ? -1.446 23.172 -26.828 1.00 70.44 443 LYS A O 1
ATOM 3461 N N . GLU A 1 444 ? -2.812 23.768 -25.152 1.00 71.81 444 GLU A N 1
ATOM 3462 C CA . GLU A 1 444 ? -3.476 24.877 -25.852 1.00 71.81 444 GLU A CA 1
ATOM 3463 C C . GLU A 1 444 ? -2.526 26.055 -26.146 1.00 71.81 444 GLU A C 1
ATOM 3465 O O . GLU A 1 444 ? -2.821 26.882 -27.005 1.00 71.81 444 GLU A O 1
ATOM 3470 N N . MET A 1 445 ? -1.377 26.131 -25.460 1.00 68.06 445 MET A N 1
ATOM 3471 C CA . MET A 1 445 ? -0.351 27.161 -25.680 1.00 68.06 445 MET A CA 1
ATOM 3472 C C . MET A 1 445 ? 0.666 26.785 -26.767 1.00 68.06 445 MET A C 1
ATOM 3474 O O . MET A 1 445 ? 1.513 27.611 -27.114 1.00 68.06 445 MET A O 1
ATOM 3478 N N . LEU A 1 446 ? 0.616 25.554 -27.283 1.00 72.75 446 LEU A N 1
ATOM 3479 C CA . LEU A 1 446 ? 1.526 25.088 -28.322 1.00 72.75 446 LEU A CA 1
ATOM 3480 C C . LEU A 1 446 ? 1.037 25.524 -29.698 1.00 72.75 446 LEU A C 1
ATOM 3482 O O . LEU A 1 446 ? -0.105 25.269 -30.079 1.00 72.75 446 LEU A O 1
ATOM 3486 N N . ASP A 1 447 ? 1.931 26.131 -30.475 1.00 75.06 447 ASP A N 1
ATOM 3487 C CA . ASP A 1 447 ? 1.651 26.381 -31.883 1.00 75.06 447 ASP A CA 1
ATOM 3488 C C . ASP A 1 447 ? 1.527 25.048 -32.646 1.00 75.06 447 ASP A C 1
ATOM 3490 O O . ASP A 1 447 ? 2.351 24.146 -32.442 1.00 75.06 447 ASP A O 1
ATOM 3494 N N . PRO A 1 448 ? 0.534 24.914 -33.546 1.00 78.50 448 PRO A N 1
ATOM 3495 C CA . PRO A 1 448 ? 0.396 23.737 -34.391 1.00 78.50 448 PRO A CA 1
ATOM 3496 C C . PRO A 1 448 ? 1.611 23.578 -35.306 1.00 78.50 448 PRO A C 1
ATOM 3498 O O . PRO A 1 448 ? 2.200 24.561 -35.767 1.00 78.50 448 PRO A O 1
ATOM 3501 N N . CYS A 1 449 ? 1.957 22.326 -35.601 1.00 81.62 449 CYS A N 1
ATOM 3502 C CA . CYS A 1 449 ? 2.991 22.038 -36.582 1.00 81.62 449 CYS A CA 1
ATOM 3503 C C . CYS A 1 449 ? 2.562 22.493 -37.983 1.00 81.62 449 CYS A C 1
ATOM 3505 O O . CYS A 1 449 ? 1.439 22.198 -38.392 1.00 81.62 449 CYS A O 1
ATOM 3507 N N . PRO A 1 450 ? 3.444 23.169 -38.736 1.00 86.38 450 PRO A N 1
ATOM 3508 C CA . PRO A 1 450 ? 3.242 23.396 -40.161 1.00 86.38 450 PRO A CA 1
ATOM 3509 C C . PRO A 1 450 ? 3.058 22.071 -40.906 1.00 86.38 450 PRO A C 1
ATOM 3511 O O . PRO A 1 450 ? 3.607 21.043 -40.509 1.00 86.38 450 PRO A O 1
ATOM 3514 N N . CYS A 1 451 ? 2.286 22.077 -41.989 1.00 85.44 451 CYS A N 1
ATOM 3515 C CA . CYS A 1 451 ? 1.974 20.849 -42.717 1.00 85.44 451 CYS A CA 1
ATOM 3516 C C . CYS A 1 451 ? 3.120 20.405 -43.625 1.00 85.44 451 CYS A C 1
ATOM 3518 O O . CYS A 1 451 ? 3.241 19.218 -43.941 1.00 85.44 451 CYS A O 1
ATOM 3520 N N . THR A 1 452 ? 3.969 21.349 -44.035 1.00 86.62 452 THR A N 1
ATOM 3521 C CA . THR A 1 452 ? 5.120 21.079 -44.895 1.00 86.62 452 THR A CA 1
ATOM 3522 C C . THR A 1 452 ? 6.427 21.602 -44.310 1.00 86.62 452 THR A C 1
ATOM 3524 O O . THR A 1 452 ? 6.482 22.615 -43.610 1.00 86.62 452 THR A O 1
ATOM 3527 N N . LEU A 1 453 ? 7.515 20.930 -44.676 1.00 82.56 453 LEU A N 1
ATOM 3528 C CA . LEU A 1 453 ? 8.883 21.333 -44.375 1.00 82.56 453 LEU A CA 1
ATOM 3529 C C . LEU A 1 453 ? 9.188 22.756 -44.865 1.00 82.56 453 LEU A C 1
ATOM 3531 O O . LEU A 1 453 ? 9.911 23.504 -44.213 1.00 82.56 453 LEU A O 1
ATOM 3535 N N . GLU A 1 454 ? 8.645 23.147 -46.018 1.00 82.56 454 GLU A N 1
ATOM 3536 C CA . GLU A 1 454 ? 8.851 24.487 -46.570 1.00 82.56 454 GLU A CA 1
ATOM 3537 C C . GLU A 1 454 ? 8.176 25.566 -45.712 1.00 82.56 454 GLU A C 1
ATOM 3539 O O . GLU A 1 454 ? 8.775 26.610 -45.450 1.00 82.56 454 GLU A O 1
ATOM 3544 N N . GLU A 1 455 ? 6.957 25.313 -45.229 1.00 81.94 455 GLU A N 1
ATOM 3545 C CA . GLU A 1 455 ? 6.282 26.201 -44.278 1.00 81.94 455 GLU A CA 1
ATOM 3546 C C . GLU A 1 455 ? 7.064 26.298 -42.968 1.00 81.94 455 GLU A C 1
ATOM 3548 O O . GLU A 1 455 ? 7.276 27.403 -42.467 1.00 81.94 455 GLU A O 1
ATOM 3553 N N . ALA A 1 456 ? 7.556 25.167 -42.454 1.00 78.25 456 ALA A N 1
ATOM 3554 C CA . ALA A 1 456 ? 8.393 25.138 -41.260 1.00 78.25 456 ALA A CA 1
ATOM 3555 C C . ALA A 1 456 ? 9.658 25.990 -41.428 1.00 78.25 456 ALA A C 1
ATOM 3557 O O . ALA A 1 456 ? 9.953 26.817 -40.569 1.00 78.25 456 ALA A O 1
ATOM 3558 N N . ARG A 1 457 ? 10.341 25.879 -42.575 1.00 76.25 457 ARG A N 1
ATOM 3559 C CA . ARG A 1 457 ? 11.524 26.689 -42.914 1.00 76.25 457 ARG A CA 1
ATOM 3560 C C . ARG A 1 457 ? 11.223 28.181 -43.038 1.00 76.25 457 ARG A C 1
ATOM 3562 O O . ARG A 1 457 ? 12.002 29.015 -42.583 1.00 76.25 457 ARG A O 1
ATOM 3569 N N . LYS A 1 458 ? 10.085 28.541 -43.637 1.00 72.50 458 LYS A N 1
ATOM 3570 C CA . LYS A 1 458 ? 9.641 29.944 -43.738 1.00 72.50 458 LYS A CA 1
ATOM 3571 C C . LYS A 1 458 ? 9.339 30.549 -42.370 1.00 72.50 458 LYS A C 1
ATOM 3573 O O . LYS A 1 458 ? 9.532 31.746 -42.178 1.00 72.50 458 LYS A O 1
ATOM 3578 N N . LEU A 1 459 ? 8.860 29.731 -41.437 1.00 68.75 459 LEU A N 1
ATOM 3579 C CA . LEU A 1 459 ? 8.588 30.130 -40.059 1.00 68.75 459 LEU A CA 1
ATOM 3580 C C . LEU A 1 459 ? 9.833 30.073 -39.163 1.00 68.75 459 LEU A C 1
ATOM 3582 O O . LEU A 1 459 ? 9.806 30.647 -38.074 1.00 68.75 459 LEU A O 1
ATOM 3586 N N . SER A 1 460 ? 10.904 29.403 -39.606 1.00 59.66 460 SER A N 1
ATOM 3587 C CA . SER A 1 460 ? 12.158 29.292 -38.860 1.00 59.66 460 SER A CA 1
ATOM 3588 C C . SER A 1 460 ? 13.235 30.298 -39.246 1.00 59.66 460 SER A C 1
ATOM 3590 O O . SER A 1 460 ? 14.214 30.462 -38.522 1.00 59.66 460 SER A O 1
ATOM 3592 N N . ALA A 1 461 ? 13.078 30.987 -40.376 1.00 52.94 461 ALA A N 1
ATOM 3593 C CA . ALA A 1 461 ? 13.989 32.050 -40.770 1.00 52.94 461 ALA A CA 1
ATOM 3594 C C . ALA A 1 461 ? 13.777 33.289 -39.873 1.00 52.94 461 ALA A C 1
ATOM 3596 O O . ALA A 1 461 ? 12.668 33.835 -39.852 1.00 52.94 461 ALA A O 1
ATOM 3597 N N . PRO A 1 462 ? 14.801 33.778 -39.148 1.00 50.19 462 PRO A N 1
ATOM 3598 C CA . PRO A 1 462 ? 14.675 35.031 -38.417 1.00 50.19 462 PRO A CA 1
ATOM 3599 C C . PRO A 1 462 ? 14.486 36.180 -39.416 1.00 50.19 462 PRO A C 1
ATOM 3601 O O . PRO A 1 462 ? 15.352 36.449 -40.248 1.00 50.19 462 PRO A O 1
ATOM 3604 N N . ILE A 1 463 ? 13.339 36.861 -39.349 1.00 46.47 463 ILE A N 1
ATOM 3605 C CA . ILE A 1 463 ? 13.101 38.083 -40.125 1.00 46.47 463 ILE A CA 1
ATOM 3606 C C .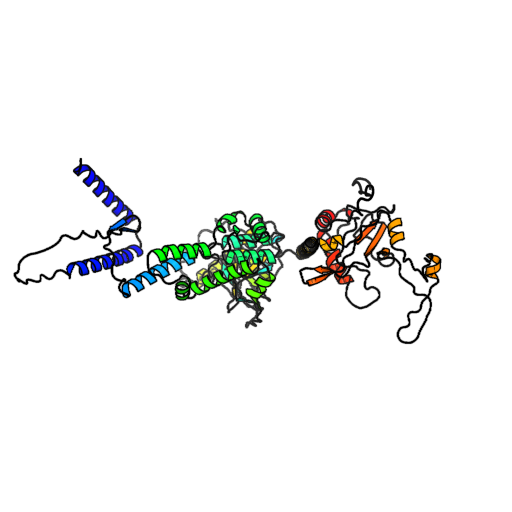 ILE A 1 463 ? 13.608 39.258 -39.297 1.00 46.47 463 ILE A C 1
ATOM 3608 O O . ILE A 1 463 ? 13.008 39.639 -38.289 1.00 46.47 463 ILE A O 1
ATOM 3612 N N . TYR A 1 464 ? 14.720 39.830 -39.741 1.00 48.00 464 TYR A N 1
ATOM 3613 C CA . TYR A 1 464 ? 15.252 41.067 -39.193 1.00 48.00 464 TYR A CA 1
ATOM 3614 C C . TYR A 1 464 ? 14.691 42.250 -39.977 1.00 48.00 464 TYR A C 1
ATOM 3616 O O . TYR A 1 464 ? 14.669 42.243 -41.209 1.00 48.00 464 TYR A O 1
ATOM 3624 N N . SER A 1 465 ? 14.257 43.284 -39.265 1.00 42.69 465 SER A N 1
ATOM 3625 C CA . SER A 1 465 ? 13.940 44.576 -39.863 1.00 42.69 465 SER A CA 1
ATOM 3626 C C . SER A 1 465 ? 14.837 45.636 -39.263 1.00 42.69 465 SER A C 1
ATOM 3628 O O . SER A 1 465 ? 14.981 45.728 -38.043 1.00 42.69 465 SER A O 1
ATOM 3630 N N . LEU A 1 466 ? 15.386 46.468 -40.138 1.00 45.66 466 LEU A N 1
ATOM 3631 C CA . LEU A 1 466 ? 16.107 47.673 -39.765 1.00 45.66 466 LEU A CA 1
ATOM 3632 C C . LEU A 1 466 ? 15.277 48.865 -40.252 1.00 45.66 466 LEU A C 1
ATOM 3634 O O . LEU A 1 466 ? 15.001 48.977 -41.447 1.00 45.66 466 LEU A O 1
ATOM 3638 N N . ASN A 1 467 ? 14.851 49.737 -39.334 1.00 48.69 467 ASN A N 1
ATOM 3639 C CA . ASN A 1 467 ? 14.072 50.946 -39.645 1.00 48.69 467 ASN A CA 1
ATOM 3640 C C . ASN A 1 467 ? 12.782 50.683 -40.455 1.00 48.69 467 ASN A C 1
ATOM 3642 O O . ASN A 1 467 ? 12.438 51.434 -41.367 1.00 48.69 467 ASN A O 1
ATOM 3646 N N . GLY A 1 468 ? 12.071 49.595 -40.139 1.00 47.81 468 GLY A N 1
ATOM 3647 C CA . GLY A 1 468 ? 10.779 49.257 -40.751 1.00 47.81 468 GLY A CA 1
ATOM 3648 C C . GLY A 1 468 ? 10.860 48.627 -42.145 1.00 47.81 468 GLY A C 1
ATOM 3649 O O . GLY A 1 468 ? 9.830 48.488 -42.803 1.00 47.81 468 GLY A O 1
ATOM 3650 N N . LYS A 1 469 ? 12.056 48.240 -42.609 1.00 45.03 469 LYS A N 1
ATOM 3651 C CA . LYS A 1 469 ? 12.255 47.543 -43.885 1.00 45.03 469 LYS A CA 1
ATOM 3652 C C . LYS A 1 469 ? 12.736 46.113 -43.631 1.00 45.03 469 LYS A C 1
ATOM 3654 O O . LYS A 1 469 ? 13.769 45.915 -42.992 1.00 45.03 469 LYS A O 1
ATOM 3659 N N . GLU A 1 470 ? 11.988 45.128 -44.130 1.00 51.62 470 GLU A N 1
ATOM 3660 C CA . GLU A 1 470 ? 12.363 43.710 -44.045 1.00 51.62 470 GLU A CA 1
ATOM 3661 C C . GLU A 1 470 ? 13.674 43.454 -44.803 1.00 51.62 470 GLU A C 1
ATOM 3663 O O . GLU A 1 470 ? 13.844 43.891 -45.946 1.00 51.62 470 GLU A O 1
ATOM 3668 N N . LEU A 1 471 ? 14.608 42.755 -44.156 1.00 50.81 471 LEU A N 1
ATOM 3669 C CA . LEU A 1 471 ? 15.876 42.351 -44.754 1.00 50.81 471 LEU A CA 1
ATOM 3670 C C . LEU A 1 471 ? 15.732 40.973 -45.409 1.00 50.81 471 LEU A C 1
ATOM 3672 O O . LEU A 1 471 ? 15.173 40.047 -44.824 1.00 50.81 471 LEU A O 1
ATOM 3676 N N . SER A 1 472 ? 16.273 40.818 -46.619 1.00 48.12 472 SER A N 1
ATOM 3677 C CA . SER A 1 472 ? 16.406 39.499 -47.250 1.00 48.12 472 SER A CA 1
ATOM 3678 C C . SER A 1 472 ? 17.488 38.649 -46.552 1.00 48.12 472 SER A C 1
ATOM 3680 O O . SER A 1 472 ? 18.406 39.213 -45.949 1.00 48.12 472 SER A O 1
ATOM 3682 N N . PRO A 1 473 ? 17.453 37.303 -46.658 1.00 44.00 473 PRO A N 1
ATOM 3683 C CA . PRO A 1 473 ? 18.397 36.415 -45.962 1.00 44.00 473 PRO A CA 1
ATOM 3684 C C . PRO A 1 473 ? 19.884 36.693 -46.248 1.00 44.00 473 PRO A C 1
ATOM 3686 O O . PRO A 1 473 ? 20.734 36.498 -45.381 1.00 44.00 473 PRO A O 1
ATOM 3689 N N . SER A 1 474 ? 20.212 37.188 -47.447 1.00 45.22 474 SER A N 1
ATOM 3690 C CA . SER A 1 474 ? 21.580 37.580 -47.816 1.00 45.22 474 SER A CA 1
ATOM 3691 C C . SER A 1 474 ? 22.017 38.903 -47.176 1.00 45.22 474 SER A C 1
ATOM 3693 O O . SER A 1 474 ? 23.202 39.101 -46.905 1.00 45.22 474 SER A O 1
ATOM 3695 N N . GLN A 1 475 ? 21.067 39.799 -46.894 1.00 43.97 475 GLN A N 1
ATOM 3696 C CA . GLN A 1 475 ? 21.313 41.075 -46.220 1.00 43.97 475 GLN A CA 1
ATOM 3697 C C . GLN A 1 475 ? 21.499 40.889 -44.710 1.00 43.97 475 GLN A C 1
ATOM 3699 O O . GLN A 1 475 ? 22.317 41.588 -44.121 1.00 43.97 475 GLN A O 1
ATOM 3704 N N . SER A 1 476 ? 20.820 39.919 -44.086 1.00 45.47 476 SER A N 1
ATOM 3705 C CA . SER A 1 476 ? 21.015 39.603 -42.663 1.00 45.47 476 SER A CA 1
ATOM 3706 C C . SER A 1 476 ? 22.374 38.963 -42.370 1.00 45.47 476 SER A C 1
ATOM 3708 O O . SER A 1 476 ? 22.972 39.250 -41.338 1.00 45.47 476 SER A O 1
ATOM 3710 N N . SER A 1 477 ? 22.906 38.147 -43.287 1.00 39.84 477 SER A N 1
ATOM 3711 C CA . SER A 1 477 ? 24.207 37.479 -43.120 1.00 39.84 477 SER A CA 1
ATOM 3712 C C . SER A 1 477 ? 25.422 38.416 -43.179 1.00 39.84 477 SER A C 1
ATOM 3714 O O . SER A 1 477 ? 26.508 38.020 -42.770 1.00 39.84 477 SER A O 1
ATOM 3716 N N . GLN A 1 478 ? 25.266 39.649 -43.676 1.00 37.75 478 GLN A N 1
ATOM 3717 C CA . GLN A 1 478 ? 26.351 40.642 -43.730 1.00 37.75 478 GLN A CA 1
ATOM 3718 C C . GLN A 1 478 ? 26.428 41.538 -42.483 1.00 37.75 478 GLN A C 1
ATOM 3720 O O . GLN A 1 478 ? 27.380 42.305 -42.337 1.00 37.75 478 GLN A O 1
ATOM 3725 N N . ILE A 1 479 ? 25.467 41.437 -41.560 1.00 44.47 479 ILE A N 1
ATOM 3726 C CA . ILE A 1 479 ? 25.439 42.228 -40.329 1.00 44.47 479 ILE A CA 1
ATOM 3727 C C . ILE A 1 479 ? 26.205 41.468 -39.234 1.00 44.47 479 ILE A C 1
ATOM 3729 O O . ILE A 1 479 ? 25.633 40.782 -38.392 1.00 44.47 479 ILE A O 1
ATOM 3733 N N . HIS A 1 480 ? 27.534 41.572 -39.250 1.00 34.50 480 HIS A N 1
ATOM 3734 C CA . HIS A 1 480 ? 28.372 41.143 -38.129 1.00 34.50 480 HIS A CA 1
ATOM 3735 C C . HIS A 1 480 ? 28.300 42.189 -37.004 1.00 34.50 480 HIS A C 1
ATOM 3737 O O . HIS A 1 480 ? 28.934 43.236 -37.112 1.00 34.50 480 HIS A O 1
ATOM 3743 N N . TYR A 1 481 ? 27.605 41.903 -35.897 1.00 38.69 481 TYR A N 1
ATOM 3744 C CA . TYR A 1 481 ? 27.813 42.650 -34.649 1.00 38.69 481 TYR A CA 1
ATOM 3745 C C . TYR A 1 481 ? 28.577 41.823 -33.617 1.00 38.69 481 TYR A C 1
ATOM 3747 O O . TYR A 1 481 ? 28.182 40.731 -33.214 1.00 38.69 481 TYR A O 1
ATOM 3755 N N . LYS A 1 482 ? 29.687 42.416 -33.178 1.00 29.66 482 LYS A N 1
ATOM 3756 C CA . LYS A 1 482 ? 30.463 42.070 -31.992 1.00 29.66 482 LYS A CA 1
ATOM 3757 C C . LYS A 1 482 ? 29.691 42.611 -30.781 1.00 29.66 482 LYS A C 1
ATOM 3759 O O . LYS A 1 482 ? 29.580 43.823 -30.623 1.00 29.66 482 LYS A O 1
ATOM 3764 N N . ILE A 1 483 ? 29.118 41.741 -29.952 1.00 30.66 483 ILE A N 1
ATOM 3765 C CA . ILE A 1 483 ? 28.487 42.155 -28.691 1.00 30.66 483 ILE A CA 1
ATOM 3766 C C . ILE A 1 483 ? 29.608 42.341 -27.659 1.00 30.66 483 ILE A C 1
ATOM 3768 O O . ILE A 1 483 ? 30.053 41.375 -27.048 1.00 30.66 483 ILE A O 1
ATOM 3772 N N . GLU A 1 484 ? 30.089 43.571 -27.473 1.00 26.69 484 GLU A N 1
ATOM 3773 C CA . GLU A 1 484 ? 30.915 43.939 -26.314 1.00 26.69 484 GLU A CA 1
ATOM 3774 C C . GLU A 1 484 ? 30.053 44.706 -25.301 1.00 26.69 484 GLU A C 1
ATOM 3776 O O . GLU A 1 484 ? 29.472 45.753 -25.583 1.00 26.69 484 GLU A O 1
ATOM 3781 N N . THR A 1 485 ? 29.914 44.130 -24.107 1.00 39.44 485 THR A N 1
ATOM 3782 C CA . THR A 1 485 ? 29.128 44.680 -22.997 1.00 39.44 485 THR A CA 1
ATOM 3783 C C . THR A 1 485 ? 29.870 45.773 -22.225 1.00 39.44 485 THR A C 1
ATOM 3785 O O . THR A 1 485 ? 31.082 45.703 -22.065 1.00 39.44 485 THR A O 1
ATOM 3788 N N . ARG A 1 486 ? 29.086 46.669 -21.600 1.00 32.88 486 ARG A N 1
ATOM 3789 C CA . ARG A 1 486 ? 29.458 47.635 -20.541 1.00 32.88 486 ARG A CA 1
ATOM 3790 C C . ARG A 1 486 ? 30.534 48.663 -20.920 1.00 32.88 486 ARG A C 1
ATOM 3792 O O . ARG A 1 486 ? 31.619 48.622 -20.372 1.00 32.88 486 ARG A O 1
ATOM 3799 N N . THR A 1 487 ? 30.154 49.623 -21.766 1.00 36.78 487 THR A N 1
ATOM 3800 C CA . THR A 1 487 ? 30.340 51.094 -21.650 1.00 36.78 487 THR A CA 1
ATOM 3801 C C . THR A 1 487 ? 30.525 51.692 -23.047 1.00 36.78 487 THR A C 1
ATOM 3803 O O . THR A 1 487 ? 31.603 51.574 -23.614 1.00 36.78 487 THR A O 1
ATOM 3806 N N . GLY A 1 488 ? 29.503 52.381 -23.571 1.00 32.47 488 GLY A N 1
ATOM 3807 C CA . GLY A 1 488 ? 29.661 53.330 -24.686 1.00 32.47 488 GLY A CA 1
ATOM 3808 C C . GLY A 1 488 ? 29.040 52.941 -26.036 1.00 32.47 488 GLY A C 1
ATOM 3809 O O . GLY A 1 488 ? 29.658 52.244 -26.822 1.00 32.47 488 GLY A O 1
ATOM 3810 N N . ILE A 1 489 ? 27.830 53.474 -26.257 1.00 40.09 489 ILE A N 1
ATOM 3811 C CA . ILE A 1 489 ? 27.166 53.983 -27.482 1.00 40.09 489 ILE A CA 1
ATOM 3812 C C . ILE A 1 489 ? 27.364 53.274 -28.845 1.00 40.09 489 ILE A C 1
ATOM 3814 O O . ILE A 1 489 ? 28.445 53.304 -29.420 1.00 40.09 489 ILE A O 1
ATOM 3818 N N . LEU A 1 490 ? 26.228 52.933 -29.478 1.00 30.67 490 LEU A N 1
ATOM 3819 C CA . LEU A 1 490 ? 25.920 53.343 -30.863 1.00 30.67 490 LEU A CA 1
ATOM 3820 C C . LEU A 1 490 ? 24.469 53.870 -30.952 1.00 30.67 490 LEU A C 1
ATOM 3822 O O . LEU A 1 490 ? 23.582 53.220 -30.395 1.00 30.67 490 LEU A O 1
ATOM 3826 N N . PRO A 1 491 ? 24.195 55.006 -31.631 1.00 43.81 491 PRO A N 1
ATOM 3827 C CA . PRO A 1 491 ? 22.864 55.386 -32.086 1.00 43.81 491 PRO A CA 1
ATOM 3828 C C . PRO A 1 491 ? 22.658 55.084 -33.587 1.00 43.81 491 PRO A C 1
ATOM 3830 O O . PRO A 1 491 ? 23.605 55.027 -34.365 1.00 43.81 491 PRO A O 1
ATOM 3833 N N . GLU A 1 492 ? 21.376 54.974 -33.941 1.00 36.56 492 GLU A N 1
ATOM 3834 C CA . GLU A 1 492 ? 20.735 54.777 -35.255 1.00 36.56 492 GLU A CA 1
ATOM 3835 C C . GLU A 1 492 ? 20.719 53.368 -35.872 1.00 36.56 492 GLU A C 1
ATOM 3837 O O . GLU A 1 492 ? 21.658 52.894 -36.506 1.00 36.56 492 GLU A O 1
ATOM 3842 N N . GLY A 1 493 ? 19.535 52.756 -35.740 1.00 37.06 493 GLY A N 1
ATOM 3843 C CA . GLY A 1 493 ? 19.119 51.494 -36.341 1.00 37.06 493 GLY A CA 1
ATOM 3844 C C . GLY A 1 493 ? 18.587 50.533 -35.284 1.00 37.06 493 GLY A C 1
ATOM 3845 O O . GLY A 1 493 ? 19.291 49.609 -34.891 1.00 37.06 493 GLY A O 1
ATOM 3846 N N . GLU A 1 494 ? 17.362 50.745 -34.793 1.00 39.72 494 GLU A N 1
ATOM 3847 C CA . GLU A 1 494 ? 16.723 49.778 -33.893 1.00 39.72 494 GLU A CA 1
ATOM 3848 C C . GLU A 1 494 ? 16.385 48.527 -34.720 1.00 39.72 494 GLU A C 1
ATOM 3850 O O . GLU A 1 494 ? 15.500 48.539 -35.581 1.00 39.72 494 GLU A O 1
ATOM 3855 N N . LEU A 1 495 ? 17.172 47.464 -34.539 1.00 38.47 495 LEU A N 1
ATOM 3856 C CA . LEU A 1 495 ? 16.905 46.170 -35.151 1.00 38.47 495 LEU A CA 1
ATOM 3857 C C . LEU A 1 495 ? 15.771 45.520 -34.355 1.00 38.47 495 LEU A C 1
ATOM 3859 O O . LEU A 1 495 ? 15.985 44.985 -33.268 1.00 38.47 495 LEU A O 1
ATOM 3863 N N . ILE A 1 496 ? 14.553 45.610 -34.874 1.00 39.78 496 ILE A N 1
ATOM 3864 C CA . ILE A 1 496 ? 13.372 45.041 -34.225 1.00 39.78 496 ILE A CA 1
ATOM 3865 C C . ILE A 1 496 ? 13.152 43.645 -34.810 1.00 39.78 496 ILE A C 1
ATOM 3867 O O . ILE A 1 496 ? 13.090 43.468 -36.029 1.00 39.78 496 ILE A O 1
ATOM 3871 N N . LEU A 1 497 ? 13.045 42.640 -33.941 1.00 41.03 497 LEU A N 1
ATOM 3872 C CA . LEU A 1 497 ? 12.615 41.298 -34.323 1.00 41.03 497 LEU A CA 1
ATOM 3873 C C . LEU A 1 497 ? 11.097 41.352 -34.575 1.00 41.03 497 LEU A C 1
ATOM 3875 O O . LEU A 1 497 ? 10.330 41.577 -33.644 1.00 41.03 497 LEU A O 1
ATOM 3879 N N . ILE A 1 498 ? 10.654 41.217 -35.830 1.00 40.28 498 ILE A N 1
ATOM 3880 C CA . ILE A 1 498 ? 9.271 41.567 -36.225 1.00 40.28 498 ILE A CA 1
ATOM 3881 C C . ILE A 1 498 ? 8.253 40.415 -36.080 1.00 40.28 498 ILE A C 1
ATOM 3883 O O . ILE A 1 498 ? 7.062 40.624 -36.310 1.00 40.28 498 ILE A O 1
ATOM 3887 N N . ARG A 1 499 ? 8.631 39.203 -35.642 1.00 40.34 499 ARG A N 1
ATOM 3888 C CA . ARG A 1 499 ? 7.646 38.112 -35.457 1.00 40.34 499 ARG A CA 1
ATOM 3889 C C . ARG A 1 499 ? 7.717 37.369 -34.123 1.00 40.34 499 ARG A C 1
ATOM 3891 O O . ARG A 1 499 ? 8.775 36.948 -33.676 1.00 40.34 499 ARG A O 1
ATOM 3898 N N . ASP A 1 500 ? 6.516 37.126 -33.590 1.00 41.78 500 ASP A N 1
ATOM 3899 C CA . ASP A 1 500 ? 6.155 36.407 -32.353 1.00 41.78 500 ASP A CA 1
ATOM 3900 C C . ASP A 1 500 ? 6.291 34.864 -32.420 1.00 41.78 500 ASP A C 1
ATOM 3902 O O . ASP A 1 500 ? 5.789 34.149 -31.550 1.00 41.78 500 ASP A O 1
ATOM 3906 N N . ARG A 1 501 ? 6.893 34.300 -33.473 1.00 43.28 501 ARG A N 1
ATOM 3907 C CA . ARG A 1 501 ? 7.040 32.842 -33.624 1.00 43.28 501 ARG A CA 1
ATOM 3908 C C . ARG A 1 501 ? 8.392 32.529 -34.231 1.00 43.28 501 ARG A C 1
ATOM 3910 O O . ARG A 1 501 ? 8.661 32.951 -35.352 1.00 43.28 501 ARG A O 1
ATOM 3917 N N . VAL A 1 502 ? 9.217 31.797 -33.492 1.00 48.00 502 VAL A N 1
ATOM 3918 C CA . VAL A 1 502 ? 10.504 31.304 -33.971 1.00 48.00 502 VAL A CA 1
ATOM 3919 C C . VAL A 1 502 ? 10.381 29.789 -34.015 1.00 48.00 502 VAL A C 1
ATOM 3921 O O . VAL A 1 502 ? 10.399 29.122 -32.987 1.00 48.00 502 VAL A O 1
ATOM 3924 N N . PHE A 1 503 ? 10.190 29.220 -35.201 1.00 44.84 503 PHE A N 1
ATOM 3925 C CA . PHE A 1 503 ? 10.505 27.803 -35.360 1.00 44.84 503 PHE A CA 1
ATOM 3926 C C . PHE A 1 503 ? 12.029 27.702 -35.419 1.00 44.84 503 PHE A C 1
ATOM 3928 O O . PHE A 1 503 ? 12.677 28.539 -36.033 1.00 44.84 503 PHE A O 1
ATOM 3935 N N . VAL A 1 504 ? 12.638 26.738 -34.748 1.00 49.66 504 VAL A N 1
ATOM 3936 C CA . VAL A 1 504 ? 14.083 26.519 -34.875 1.00 49.66 504 VAL A CA 1
ATOM 3937 C C . VAL A 1 504 ? 14.244 25.237 -35.676 1.00 49.66 504 VAL A C 1
ATOM 3939 O O . VAL A 1 504 ? 13.693 24.191 -35.323 1.00 49.66 504 VAL A O 1
ATOM 3942 N N . GLU A 1 505 ? 14.913 25.340 -36.827 1.00 45.53 505 GLU A N 1
ATOM 3943 C CA . GLU A 1 505 ? 15.425 24.152 -37.504 1.00 45.53 505 GLU A CA 1
ATOM 3944 C C . GLU A 1 505 ? 16.547 23.632 -36.604 1.00 45.53 505 GLU A C 1
ATOM 3946 O O . GLU A 1 505 ? 17.513 24.351 -36.354 1.00 45.53 505 GLU A O 1
ATOM 3951 N N . SER A 1 506 ? 16.425 22.415 -36.076 1.00 50.06 506 SER A N 1
ATOM 3952 C CA . SER A 1 506 ? 17.379 21.852 -35.105 1.00 50.06 506 SER A CA 1
ATOM 3953 C C . SER A 1 506 ? 18.736 21.466 -35.736 1.00 50.06 506 SER A C 1
ATOM 3955 O O . SER A 1 506 ? 19.454 20.579 -35.262 1.00 50.06 506 SER A O 1
ATOM 3957 N N . SER A 1 507 ? 19.113 22.130 -36.835 1.00 41.41 507 SER A N 1
ATOM 3958 C CA . SER A 1 507 ? 20.028 21.667 -37.883 1.00 41.41 507 SER A CA 1
ATOM 3959 C C . SER A 1 507 ? 21.525 21.746 -37.575 1.00 41.41 507 SER A C 1
ATOM 3961 O O . SER A 1 507 ? 22.331 21.650 -38.496 1.00 41.41 507 SER A O 1
ATOM 3963 N N . GLN A 1 508 ? 21.948 21.796 -36.311 1.00 36.72 508 GLN A N 1
ATOM 3964 C CA . GLN A 1 508 ? 23.362 21.533 -35.980 1.00 36.72 508 GLN A CA 1
ATOM 3965 C C . GLN A 1 508 ? 23.597 20.562 -34.819 1.00 36.72 508 GLN A C 1
ATOM 3967 O O . GLN A 1 508 ? 24.653 19.939 -34.787 1.00 36.72 508 GLN A O 1
ATOM 3972 N N . LEU A 1 509 ? 22.620 20.338 -33.934 1.00 34.88 509 LEU A N 1
ATOM 3973 C CA . LEU A 1 509 ? 22.725 19.343 -32.852 1.00 34.88 509 LEU A CA 1
ATOM 3974 C C . LEU A 1 509 ? 21.883 18.082 -33.111 1.00 34.88 509 LEU A C 1
ATOM 3976 O O . LEU A 1 509 ? 22.229 17.009 -32.623 1.00 34.88 509 LEU A O 1
ATOM 3980 N N . ALA A 1 510 ? 20.828 18.153 -33.933 1.00 36.75 510 ALA A N 1
ATOM 3981 C CA . ALA A 1 510 ? 20.013 16.980 -34.267 1.00 36.75 510 ALA A CA 1
ATOM 3982 C C . ALA A 1 510 ? 20.699 16.008 -35.242 1.00 36.75 510 ALA A C 1
ATOM 3984 O O . ALA A 1 510 ? 20.357 14.835 -35.262 1.00 36.75 510 ALA A O 1
ATOM 3985 N N . LEU A 1 511 ? 21.703 16.444 -36.009 1.00 32.62 511 LEU A N 1
ATOM 3986 C CA . LEU A 1 511 ? 22.507 15.531 -36.836 1.00 32.62 511 LEU A CA 1
ATOM 3987 C C . LEU A 1 511 ? 23.454 14.651 -35.999 1.00 32.62 511 LEU A C 1
ATOM 3989 O O . LEU A 1 511 ? 23.845 13.587 -36.466 1.00 32.62 511 LEU A O 1
ATOM 3993 N N . SER A 1 512 ? 23.793 15.052 -34.765 1.00 32.66 512 SER A N 1
ATOM 3994 C CA . SER A 1 512 ? 24.551 14.213 -33.819 1.00 32.66 512 SER A CA 1
ATOM 3995 C C . SER A 1 512 ? 23.681 13.261 -32.984 1.00 32.66 512 SER A C 1
ATOM 3997 O O . SER A 1 512 ? 24.222 12.381 -32.322 1.00 32.66 512 SER A O 1
ATOM 3999 N N . PHE A 1 513 ? 22.351 13.395 -33.042 1.00 39.25 513 PHE A N 1
ATOM 4000 C CA . PHE A 1 513 ? 21.389 12.418 -32.529 1.00 39.25 513 PHE A CA 1
ATOM 4001 C C . PHE A 1 513 ? 20.690 11.774 -33.733 1.00 39.25 513 PHE A C 1
ATOM 4003 O O . PHE A 1 513 ? 19.676 12.288 -34.185 1.00 39.25 513 PHE A O 1
ATOM 4010 N N . GLU A 1 514 ? 21.234 10.691 -34.290 1.00 36.81 514 GLU A N 1
ATOM 4011 C CA . GLU A 1 514 ? 20.711 9.981 -35.476 1.00 36.81 514 GLU A CA 1
ATOM 4012 C C . GLU A 1 514 ? 19.223 9.561 -35.381 1.00 36.81 514 GLU A C 1
ATOM 4014 O O . GLU A 1 514 ? 18.961 8.387 -35.195 1.00 36.81 514 GLU A O 1
ATOM 4019 N N . LEU A 1 515 ? 18.229 10.458 -35.480 1.00 51.28 515 LEU A N 1
ATOM 4020 C CA . LEU A 1 515 ? 16.775 10.179 -35.562 1.00 51.28 515 LEU A CA 1
ATOM 4021 C C . LEU A 1 515 ? 16.257 8.879 -34.868 1.00 51.28 515 LEU A C 1
ATOM 4023 O O . LEU A 1 515 ? 15.345 8.246 -35.411 1.00 51.28 515 LEU A O 1
ATOM 4027 N N . PRO A 1 516 ? 16.744 8.432 -33.685 1.00 51.50 516 PRO A N 1
ATOM 4028 C CA . PRO A 1 516 ? 16.509 7.048 -33.257 1.00 51.50 516 PRO A CA 1
ATOM 4029 C C . PRO A 1 516 ? 15.066 6.872 -32.776 1.00 51.50 516 PRO A C 1
ATOM 4031 O O . PRO A 1 516 ? 14.523 5.769 -32.750 1.00 51.50 516 PRO A O 1
ATOM 4034 N N . TYR A 1 517 ? 14.454 8.000 -32.409 1.00 58.34 517 TYR A N 1
ATOM 4035 C CA . TYR A 1 517 ? 13.142 8.116 -31.797 1.00 58.34 517 TYR A CA 1
ATOM 4036 C C . TYR A 1 517 ? 12.041 8.493 -32.798 1.00 58.34 517 TYR A C 1
ATOM 4038 O O . TYR A 1 517 ? 10.875 8.383 -32.448 1.00 58.34 517 TYR A O 1
ATOM 4046 N N . HIS A 1 518 ? 12.391 8.892 -34.035 1.00 68.69 518 HIS A N 1
ATOM 4047 C CA . HIS A 1 518 ? 11.434 9.334 -35.067 1.00 68.69 518 HIS A CA 1
ATOM 4048 C C . HIS A 1 518 ? 11.655 8.632 -36.416 1.00 68.69 518 HIS A C 1
ATOM 4050 O O . HIS A 1 518 ? 11.993 9.271 -37.418 1.00 68.69 518 HIS A O 1
ATOM 4056 N N . PRO A 1 519 ? 11.489 7.302 -36.484 1.00 69.06 519 PRO A N 1
ATOM 4057 C CA . PRO A 1 519 ? 11.728 6.553 -37.707 1.00 69.06 519 PRO A CA 1
ATOM 4058 C C . PRO A 1 519 ? 10.818 6.987 -38.861 1.00 69.06 519 PRO A C 1
ATOM 4060 O O . PRO A 1 519 ? 9.597 7.081 -38.734 1.00 69.06 519 PRO A O 1
ATOM 4063 N N . GLY A 1 520 ? 11.428 7.204 -40.028 1.00 71.38 520 GLY A N 1
ATOM 4064 C CA . GLY A 1 520 ? 10.747 7.713 -41.222 1.00 71.38 520 GLY A CA 1
ATOM 4065 C C . GLY A 1 520 ? 10.704 9.240 -41.315 1.00 71.38 520 GLY A C 1
ATOM 4066 O O . GLY A 1 520 ? 10.399 9.754 -42.392 1.00 71.38 520 GLY A O 1
ATOM 4067 N N . ALA A 1 521 ? 11.066 9.964 -40.251 1.00 76.81 521 ALA A N 1
ATOM 4068 C CA . ALA A 1 521 ? 11.360 11.385 -40.350 1.00 76.81 521 ALA A CA 1
ATOM 4069 C C . ALA A 1 521 ? 12.722 11.587 -41.029 1.00 76.81 521 ALA A C 1
ATOM 4071 O O . ALA A 1 521 ? 13.675 10.859 -40.779 1.00 76.81 521 ALA A O 1
ATOM 4072 N N . SER A 1 522 ? 12.810 12.576 -41.908 1.00 79.00 522 SER A N 1
ATOM 4073 C CA . SER A 1 522 ? 14.063 13.065 -42.496 1.00 79.00 522 SER A CA 1
ATOM 4074 C C . SER A 1 522 ? 14.397 14.472 -42.015 1.00 79.00 522 SER A C 1
ATOM 4076 O O . SER A 1 522 ? 15.539 14.906 -42.134 1.00 79.00 522 SER A O 1
ATOM 4078 N N . TYR A 1 523 ? 13.409 15.174 -41.454 1.00 75.62 523 TYR A N 1
ATOM 4079 C CA . TYR A 1 523 ? 13.563 16.521 -40.931 1.00 75.62 523 TYR A CA 1
ATOM 4080 C C . TYR A 1 523 ? 12.760 16.684 -39.649 1.00 75.62 523 TYR A C 1
ATOM 4082 O O . TYR A 1 523 ? 11.662 16.142 -39.514 1.00 75.62 523 TYR A O 1
ATOM 4090 N N . VAL A 1 524 ? 13.292 17.466 -38.717 1.00 74.62 524 VAL A N 1
ATOM 4091 C CA . VAL A 1 524 ? 12.649 17.759 -37.438 1.00 74.62 524 VAL A CA 1
ATOM 4092 C C . VAL A 1 524 ? 12.761 19.253 -37.185 1.00 74.62 524 VAL A C 1
ATOM 4094 O O . VAL A 1 524 ? 13.838 19.830 -37.293 1.00 74.62 524 VAL A O 1
ATOM 4097 N N . PHE A 1 525 ? 11.637 19.875 -36.860 1.00 73.69 525 PHE A N 1
ATOM 4098 C CA . PHE A 1 525 ? 11.544 21.271 -36.457 1.00 73.69 525 PHE A CA 1
ATOM 4099 C C . PHE A 1 525 ? 10.920 21.321 -35.084 1.00 73.69 525 PHE A C 1
ATOM 4101 O O . PHE A 1 525 ? 10.045 20.515 -34.765 1.00 73.69 525 PHE A O 1
ATOM 4108 N N . ARG A 1 526 ? 11.324 22.300 -34.287 1.00 71.31 526 ARG A N 1
ATOM 4109 C CA . ARG A 1 526 ? 10.663 22.563 -33.020 1.00 71.31 526 ARG A CA 1
ATOM 4110 C C . ARG A 1 526 ? 9.992 23.921 -33.070 1.00 71.31 526 ARG A C 1
ATOM 4112 O O . ARG A 1 526 ? 10.607 24.903 -33.487 1.00 71.31 526 ARG A O 1
ATOM 4119 N N . SER A 1 527 ? 8.727 23.983 -32.664 1.00 65.62 527 SER A N 1
ATOM 4120 C CA . SER A 1 527 ? 8.079 25.273 -32.453 1.00 65.62 527 SER A CA 1
ATOM 4121 C C . SER A 1 527 ? 8.558 25.853 -31.121 1.00 65.62 527 SER A C 1
ATOM 4123 O O . SER A 1 527 ? 8.517 25.193 -30.077 1.00 65.62 527 SER A O 1
ATOM 4125 N N . HIS A 1 528 ? 9.046 27.092 -31.166 1.00 56.78 528 HIS A N 1
ATOM 4126 C CA . HIS A 1 528 ? 9.288 27.914 -29.993 1.00 56.78 528 HIS A CA 1
ATOM 4127 C C . HIS A 1 528 ? 8.398 29.149 -30.118 1.00 56.78 528 HIS A C 1
ATOM 4129 O O . HIS A 1 528 ? 8.700 30.110 -30.829 1.00 56.78 528 HIS A O 1
ATOM 4135 N N . SER A 1 529 ? 7.243 29.120 -29.459 1.00 49.66 529 SER A N 1
ATOM 4136 C CA . SER A 1 529 ? 6.444 30.337 -29.368 1.00 49.66 529 SER A CA 1
ATOM 4137 C C . SER A 1 529 ? 7.165 31.291 -28.413 1.00 49.66 529 SER A C 1
ATOM 4139 O O . SER A 1 529 ? 7.428 30.946 -27.259 1.00 49.66 529 SER A O 1
ATOM 4141 N N . SER A 1 530 ? 7.458 32.515 -28.866 1.00 43.69 530 SER A N 1
ATOM 4142 C CA . SER A 1 530 ? 7.945 33.589 -27.986 1.00 43.69 530 SER A CA 1
ATOM 4143 C C . SER A 1 530 ? 6.883 34.021 -26.959 1.00 43.69 530 SER A C 1
ATOM 4145 O O . SER A 1 530 ? 7.154 34.851 -26.093 1.00 43.69 530 SER A O 1
ATOM 4147 N N . ARG A 1 531 ? 5.675 33.439 -27.035 1.00 43.50 531 ARG A N 1
ATOM 4148 C CA . ARG A 1 531 ? 4.551 33.624 -26.115 1.00 43.50 531 ARG A CA 1
ATOM 4149 C C . ARG A 1 531 ? 4.455 32.540 -25.039 1.00 43.50 531 ARG A C 1
ATOM 4151 O O . ARG A 1 531 ? 3.636 32.697 -24.133 1.00 43.50 531 ARG A O 1
ATOM 4158 N N . VAL A 1 532 ? 5.255 31.466 -25.081 1.00 50.88 532 VAL A N 1
ATOM 4159 C CA . VAL A 1 532 ? 5.248 30.457 -24.009 1.00 50.88 532 VAL A CA 1
ATOM 4160 C C . VAL A 1 532 ? 6.011 30.999 -22.802 1.00 50.88 532 VAL A C 1
ATOM 4162 O O . VAL A 1 532 ? 7.196 30.743 -22.586 1.00 50.88 532 VAL A O 1
ATOM 4165 N N . GLY A 1 533 ? 5.297 31.771 -21.986 1.00 54.34 533 GLY A N 1
ATOM 4166 C CA . GLY A 1 533 ? 5.679 31.992 -20.605 1.00 54.34 533 GLY A CA 1
ATOM 4167 C C . GLY A 1 533 ? 5.799 30.646 -19.895 1.00 54.34 533 GLY A C 1
ATOM 4168 O O . GLY A 1 533 ? 5.006 29.733 -20.105 1.00 54.34 533 GLY A O 1
ATOM 4169 N N . TYR A 1 534 ? 6.821 30.525 -19.061 1.00 63.75 534 TYR A N 1
ATOM 4170 C CA . TYR A 1 534 ? 6.968 29.479 -18.058 1.00 63.75 534 TYR A CA 1
ATOM 4171 C C . TYR A 1 534 ? 5.610 29.017 -17.497 1.00 63.75 534 TYR A C 1
ATOM 4173 O O . TYR A 1 534 ? 4.880 29.816 -16.907 1.00 63.75 534 TYR A O 1
ATOM 4181 N N . PHE A 1 535 ? 5.280 27.734 -17.643 1.00 64.56 535 PHE A N 1
ATOM 4182 C CA . PHE A 1 535 ? 4.036 27.181 -17.110 1.00 64.56 535 PHE A CA 1
ATOM 4183 C C . PHE A 1 535 ? 4.288 26.559 -15.741 1.00 64.56 535 PHE A C 1
ATOM 4185 O O . PHE A 1 535 ? 5.188 25.736 -15.586 1.00 64.56 535 PHE A O 1
ATOM 4192 N N . LYS A 1 536 ? 3.497 26.932 -14.732 1.00 67.38 536 LYS A N 1
ATOM 4193 C CA . LYS A 1 536 ? 3.604 26.365 -13.384 1.00 67.38 536 LYS A CA 1
ATOM 4194 C C . LYS A 1 536 ? 2.528 25.301 -13.182 1.00 67.38 536 LYS A C 1
ATOM 4196 O O . LYS A 1 536 ? 1.347 25.622 -13.104 1.00 67.38 536 LYS A O 1
ATOM 4201 N N . LEU A 1 537 ? 2.949 24.046 -13.057 1.00 62.28 537 LEU A N 1
ATOM 4202 C CA . LEU A 1 537 ? 2.087 22.919 -12.702 1.00 62.28 537 LEU A CA 1
ATOM 4203 C C . LEU A 1 537 ? 1.449 23.141 -11.320 1.00 62.28 537 LEU A C 1
ATOM 4205 O O . LEU A 1 537 ? 2.021 23.830 -10.468 1.00 62.28 537 LEU A O 1
ATOM 4209 N N . LYS A 1 538 ? 0.321 22.470 -11.032 1.00 57.97 538 LYS A N 1
ATOM 4210 C CA . LYS A 1 538 ? -0.300 22.461 -9.686 1.00 57.97 538 LYS A CA 1
ATOM 4211 C C . LYS A 1 538 ? 0.657 21.992 -8.583 1.00 57.97 538 LYS A C 1
ATOM 4213 O O . LYS A 1 538 ? 0.515 22.383 -7.429 1.00 57.97 538 LYS A O 1
ATOM 4218 N N . SER A 1 539 ? 1.668 21.201 -8.944 1.00 57.16 539 SER A N 1
ATOM 4219 C CA . SER A 1 539 ? 2.755 20.770 -8.057 1.00 57.16 539 SER A CA 1
ATOM 4220 C C . SER A 1 539 ? 3.712 21.899 -7.641 1.00 57.16 539 SER A C 1
ATOM 4222 O O . SER A 1 539 ? 4.543 21.705 -6.755 1.00 57.16 539 SER A O 1
ATOM 4224 N N . GLY A 1 540 ? 3.609 23.077 -8.263 1.00 61.81 540 GLY A N 1
ATOM 4225 C CA . GLY A 1 540 ? 4.494 24.221 -8.069 1.00 61.81 540 GLY A CA 1
ATOM 4226 C C . GLY A 1 540 ? 5.723 24.222 -8.980 1.00 61.81 540 GLY A C 1
ATOM 4227 O O . GLY A 1 540 ? 6.474 25.198 -8.976 1.00 61.81 540 GLY A O 1
ATOM 4228 N N . LYS A 1 541 ? 5.919 23.162 -9.770 1.00 64.06 541 LYS A N 1
ATOM 4229 C CA . LYS A 1 541 ? 7.031 23.024 -10.709 1.00 64.06 541 LYS A CA 1
ATOM 4230 C C . LYS A 1 541 ? 6.801 23.846 -11.973 1.00 64.06 541 LYS A C 1
ATOM 4232 O O . LYS A 1 541 ? 5.686 23.903 -12.478 1.00 64.06 541 LYS A O 1
ATOM 4237 N N . VAL A 1 542 ? 7.868 24.451 -12.485 1.00 68.00 542 VAL A N 1
ATOM 4238 C CA . VAL A 1 542 ? 7.833 25.288 -13.683 1.00 68.00 542 VAL A CA 1
ATOM 4239 C C . VAL A 1 542 ? 8.396 24.521 -14.883 1.00 68.00 542 VAL A C 1
ATOM 4241 O O . VAL A 1 542 ? 9.535 24.055 -14.824 1.00 68.00 542 VAL A O 1
ATOM 4244 N N . ILE A 1 543 ? 7.613 24.407 -15.954 1.00 70.44 543 ILE A N 1
ATOM 4245 C CA . ILE A 1 543 ? 7.965 23.749 -17.220 1.00 70.44 543 ILE A CA 1
ATOM 4246 C C . ILE A 1 543 ? 7.992 24.765 -18.377 1.00 70.44 543 ILE A C 1
ATOM 4248 O O . ILE A 1 543 ? 7.435 25.862 -18.265 1.00 70.44 543 ILE A O 1
ATOM 4252 N N . LYS A 1 544 ? 8.664 24.410 -19.477 1.00 73.81 544 LYS A N 1
ATOM 4253 C CA . LYS A 1 544 ? 8.811 25.233 -20.690 1.00 73.81 544 LYS A CA 1
ATOM 4254 C C . LYS A 1 544 ? 8.342 24.419 -21.897 1.00 73.81 544 LYS A C 1
ATOM 4256 O O . LYS A 1 544 ? 9.185 23.817 -22.569 1.00 73.81 544 LYS A O 1
ATOM 4261 N N . PRO A 1 545 ? 7.025 24.362 -22.138 1.00 73.62 545 PRO A N 1
ATOM 4262 C CA . PRO A 1 545 ? 6.496 23.448 -23.128 1.00 73.62 545 PRO A CA 1
ATOM 4263 C C . PRO A 1 545 ? 6.911 23.848 -24.547 1.00 73.62 545 PRO A C 1
ATOM 4265 O O . PRO A 1 545 ? 7.095 25.029 -24.847 1.00 73.62 545 PRO A O 1
ATOM 4268 N N . GLY A 1 546 ? 7.056 22.854 -25.419 1.00 75.50 546 GLY A N 1
ATOM 4269 C CA . GLY A 1 546 ? 7.348 23.039 -26.842 1.00 75.50 546 GLY A CA 1
ATOM 4270 C C . GLY A 1 546 ? 6.714 21.938 -27.688 1.00 75.50 546 GLY A C 1
ATOM 4271 O O . GLY A 1 546 ? 6.263 20.933 -27.151 1.00 75.50 546 GLY A O 1
ATOM 4272 N N . GLN A 1 547 ? 6.674 22.120 -29.008 1.00 78.38 547 GLN A N 1
ATOM 4273 C CA . GLN A 1 547 ? 6.136 21.115 -29.930 1.00 78.38 547 GLN A CA 1
ATOM 4274 C C . GLN A 1 547 ? 7.226 20.628 -30.879 1.00 78.38 547 GLN A C 1
ATOM 4276 O O . GLN A 1 547 ? 7.835 21.439 -31.581 1.00 78.38 547 GLN A O 1
ATOM 4281 N N . GLN A 1 548 ? 7.427 19.312 -30.949 1.00 80.00 548 GLN A N 1
ATOM 4282 C CA . GLN A 1 548 ? 8.256 18.687 -31.974 1.00 80.00 548 GLN A CA 1
ATOM 4283 C C . GLN A 1 548 ? 7.413 18.404 -33.227 1.00 80.00 548 GLN A C 1
ATOM 4285 O O . GLN A 1 548 ? 6.317 17.847 -33.140 1.00 80.00 548 GLN A O 1
ATOM 4290 N N . CYS A 1 549 ? 7.918 18.802 -34.391 1.00 82.06 549 CYS A N 1
ATOM 4291 C CA . CYS A 1 549 ? 7.294 18.636 -35.701 1.00 82.06 549 CYS A CA 1
ATOM 4292 C C . CYS A 1 549 ? 8.230 17.832 -36.600 1.00 82.06 549 CYS A C 1
ATOM 4294 O O . CYS A 1 549 ? 9.337 18.276 -36.901 1.00 82.06 549 CYS A O 1
ATOM 4296 N N . THR A 1 550 ? 7.800 16.652 -37.029 1.00 84.44 550 THR A N 1
ATOM 4297 C CA . THR A 1 550 ? 8.622 15.711 -37.797 1.00 84.44 550 THR A CA 1
ATOM 4298 C C . THR A 1 550 ? 8.097 15.593 -39.222 1.00 84.44 550 THR A C 1
ATOM 4300 O O . THR A 1 550 ? 6.893 15.502 -39.447 1.00 84.44 550 THR A O 1
ATOM 4303 N N . TYR A 1 551 ? 8.994 15.598 -40.204 1.00 84.06 551 TYR A N 1
ATOM 4304 C CA . TYR A 1 551 ? 8.640 15.540 -41.621 1.00 84.06 551 TYR A CA 1
ATOM 4305 C C . TYR A 1 551 ? 9.369 14.392 -42.303 1.00 84.06 551 TYR A C 1
ATOM 4307 O O . TYR A 1 551 ? 10.548 14.158 -42.032 1.00 84.06 551 TYR A O 1
ATOM 4315 N N . ASN A 1 552 ? 8.687 13.696 -43.211 1.00 83.25 552 ASN A N 1
ATOM 4316 C CA . ASN A 1 552 ? 9.288 12.643 -44.031 1.00 83.25 552 ASN A CA 1
ATOM 4317 C C . ASN A 1 552 ? 10.256 13.218 -45.091 1.00 83.25 552 ASN A C 1
ATOM 4319 O O . ASN A 1 552 ? 10.423 14.434 -45.219 1.00 83.25 552 ASN A O 1
ATOM 4323 N N . ALA A 1 553 ? 10.882 12.345 -45.884 1.00 82.88 553 ALA A N 1
ATOM 4324 C CA . ALA A 1 553 ? 11.807 12.739 -46.954 1.00 82.88 553 ALA A CA 1
ATOM 4325 C C . ALA A 1 553 ? 11.159 13.635 -48.027 1.00 82.88 553 ALA A C 1
ATOM 4327 O O . ALA A 1 553 ? 11.843 14.428 -48.670 1.00 82.88 553 ALA A O 1
ATOM 4328 N N . GLN A 1 554 ? 9.840 13.535 -48.207 1.00 84.12 554 GLN A N 1
ATOM 4329 C CA . GLN A 1 554 ? 9.049 14.361 -49.122 1.00 84.12 554 GLN A CA 1
ATOM 4330 C C . GLN A 1 554 ? 8.653 15.713 -48.504 1.00 84.12 554 GLN A C 1
ATOM 4332 O O . GLN A 1 554 ? 7.996 16.520 -49.158 1.00 84.12 554 GLN A O 1
ATOM 4337 N N . GLY A 1 555 ? 9.045 15.976 -47.254 1.00 85.12 555 GLY A N 1
ATOM 4338 C CA . GLY A 1 555 ? 8.750 17.215 -46.545 1.00 85.12 555 GLY A CA 1
ATOM 4339 C C . GLY A 1 555 ? 7.310 17.322 -46.043 1.00 85.12 555 GLY A C 1
ATOM 4340 O O . GLY A 1 555 ? 6.849 18.433 -45.801 1.00 85.12 555 GLY A O 1
ATOM 4341 N N . GLN A 1 556 ? 6.593 16.208 -45.889 1.00 87.25 556 GLN A N 1
ATOM 4342 C CA . GLN A 1 556 ? 5.231 16.163 -45.345 1.00 87.25 556 GLN A CA 1
ATOM 4343 C C . GLN A 1 556 ? 5.263 15.862 -43.845 1.00 87.25 556 GLN A C 1
ATOM 4345 O O . GLN A 1 556 ? 6.046 15.013 -43.414 1.00 87.25 556 GLN A O 1
ATOM 4350 N N . LEU A 1 557 ? 4.405 16.526 -43.063 1.00 85.94 557 LEU A N 1
ATOM 4351 C CA . LEU A 1 557 ? 4.281 16.294 -41.621 1.00 85.94 557 LEU A CA 1
ATOM 4352 C C . LEU A 1 557 ? 3.856 14.844 -41.327 1.00 85.94 557 LEU A C 1
ATOM 4354 O O . LEU A 1 557 ? 2.888 14.334 -41.898 1.00 85.94 557 LEU A O 1
ATOM 4358 N N . ILE A 1 558 ? 4.556 14.193 -40.402 1.00 82.12 558 ILE A N 1
ATOM 4359 C CA . ILE A 1 558 ? 4.206 12.868 -39.890 1.00 82.12 558 ILE A CA 1
ATOM 4360 C C . ILE A 1 558 ? 3.300 13.067 -38.673 1.00 82.12 558 ILE A C 1
ATOM 4362 O O . ILE A 1 558 ? 3.726 13.603 -37.654 1.00 82.12 558 ILE A O 1
ATOM 4366 N N . THR A 1 559 ? 2.037 12.649 -38.777 1.00 80.44 559 THR A N 1
ATOM 4367 C CA . THR A 1 559 ? 1.026 12.901 -37.729 1.00 80.44 559 THR A CA 1
ATOM 4368 C C . THR A 1 559 ? 0.611 11.654 -36.950 1.00 80.44 559 THR A C 1
ATOM 4370 O O . THR A 1 559 ? -0.253 11.746 -36.083 1.00 80.44 559 THR A O 1
ATOM 4373 N N . ASP A 1 560 ? 1.126 10.478 -37.307 1.00 76.50 560 ASP A N 1
ATOM 4374 C CA . ASP A 1 560 ? 0.819 9.202 -36.653 1.00 76.50 560 ASP A CA 1
ATOM 4375 C C . ASP A 1 560 ? 1.977 8.206 -36.836 1.00 76.50 560 ASP A C 1
ATOM 4377 O O . ASP A 1 560 ? 2.841 8.383 -37.699 1.00 76.50 560 ASP A O 1
ATOM 4381 N N . GLY A 1 561 ? 1.983 7.145 -36.032 1.00 77.12 561 GLY A N 1
ATOM 4382 C CA . GLY A 1 561 ? 3.037 6.142 -36.011 1.00 77.12 561 GLY A CA 1
ATOM 4383 C C . GLY A 1 561 ? 4.304 6.614 -35.291 1.00 77.12 561 GLY A C 1
ATOM 4384 O O . GLY A 1 561 ? 4.389 7.750 -34.835 1.00 77.12 561 GLY A O 1
ATOM 4385 N N . PRO A 1 562 ? 5.325 5.754 -35.195 1.00 71.75 562 PRO A N 1
ATOM 4386 C CA . PRO A 1 562 ? 6.515 6.022 -34.386 1.00 71.75 562 PRO A CA 1
ATOM 4387 C C . PRO A 1 562 ? 7.343 7.227 -34.858 1.00 71.75 562 PRO A C 1
ATOM 4389 O O . PRO A 1 562 ? 8.171 7.708 -34.104 1.00 71.75 562 PRO A O 1
ATOM 4392 N N . GLY A 1 563 ? 7.147 7.708 -36.090 1.00 75.81 563 GLY A N 1
ATOM 4393 C CA . GLY A 1 563 ? 7.837 8.889 -36.617 1.00 75.81 563 GLY A CA 1
ATOM 4394 C C . GLY A 1 563 ? 7.145 10.223 -36.328 1.00 75.81 563 GLY A C 1
ATOM 4395 O O . GLY A 1 563 ? 7.620 11.250 -36.812 1.00 75.81 563 GLY A O 1
ATOM 4396 N N . ALA A 1 564 ? 5.998 10.225 -35.643 1.00 81.19 564 ALA A N 1
ATOM 4397 C CA . ALA A 1 564 ? 5.214 11.431 -35.400 1.00 81.19 564 ALA A CA 1
ATOM 4398 C C . ALA A 1 564 ? 5.770 12.254 -34.231 1.00 81.19 564 ALA A C 1
ATOM 4400 O O . ALA A 1 564 ? 6.070 11.724 -33.165 1.00 81.19 564 ALA A O 1
ATOM 4401 N N . GLY A 1 565 ? 5.857 13.570 -34.417 1.00 77.88 565 GLY A N 1
ATOM 4402 C CA . GLY A 1 565 ? 6.311 14.491 -33.379 1.00 77.88 565 GLY A CA 1
ATOM 4403 C C . GLY A 1 565 ? 5.276 14.696 -32.269 1.00 77.88 565 GLY A C 1
ATOM 4404 O O . GLY A 1 565 ? 4.064 14.725 -32.517 1.00 77.88 565 GLY A O 1
ATOM 4405 N N . THR A 1 566 ? 5.750 14.889 -31.037 1.00 78.62 566 THR A N 1
ATOM 4406 C CA . THR A 1 566 ? 4.906 15.057 -29.847 1.00 78.62 566 THR A CA 1
ATOM 4407 C C . THR A 1 566 ? 5.076 16.423 -29.170 1.00 78.62 566 THR A C 1
ATOM 4409 O O . THR A 1 566 ? 6.056 17.135 -29.404 1.00 78.62 566 THR A O 1
ATOM 4412 N N . PRO A 1 567 ? 4.082 16.847 -28.369 1.00 77.88 567 PRO A N 1
ATOM 4413 C CA . PRO A 1 567 ? 4.252 17.901 -27.371 1.00 77.88 567 PRO A CA 1
ATOM 4414 C C . PRO A 1 567 ? 5.295 17.506 -26.321 1.00 77.88 567 PRO A C 1
ATOM 4416 O O . PRO A 1 567 ? 5.191 16.405 -25.808 1.00 77.88 567 PRO A O 1
ATOM 4419 N N . ASP A 1 568 ? 6.185 18.411 -25.918 1.00 74.88 568 ASP A N 1
ATOM 4420 C CA . ASP A 1 568 ? 7.236 18.180 -24.915 1.00 74.88 568 ASP A CA 1
ATOM 4421 C C . ASP A 1 568 ? 7.107 19.159 -23.737 1.00 74.88 568 ASP A C 1
ATOM 4423 O O . ASP A 1 568 ? 6.697 20.311 -23.922 1.00 74.88 568 ASP A O 1
ATOM 4427 N N . ALA A 1 569 ? 7.530 18.754 -22.535 1.00 71.56 569 ALA A N 1
ATOM 4428 C CA . ALA A 1 569 ? 7.520 19.602 -21.344 1.00 71.56 569 ALA A CA 1
ATOM 4429 C C . ALA A 1 569 ? 8.741 20.535 -21.241 1.00 71.56 569 ALA A C 1
ATOM 4431 O O . ALA A 1 569 ? 8.622 21.612 -20.639 1.00 71.56 569 ALA A O 1
ATOM 4432 N N . TYR A 1 570 ? 9.900 20.155 -21.800 1.00 69.00 570 TYR A N 1
ATOM 4433 C CA . TYR A 1 570 ? 11.118 20.973 -21.805 1.00 69.00 570 TYR A CA 1
ATOM 4434 C C . TYR A 1 570 ? 11.801 21.019 -23.174 1.00 69.00 570 TYR A C 1
ATOM 4436 O O . TYR A 1 570 ? 11.939 20.014 -23.865 1.00 69.00 570 TYR A O 1
ATOM 4444 N N . SER A 1 571 ? 12.293 22.203 -23.557 1.00 60.22 571 SER A N 1
ATOM 4445 C CA . SER A 1 571 ? 13.132 22.362 -24.750 1.00 60.22 571 SER A CA 1
ATOM 4446 C C . SER A 1 571 ? 14.608 22.075 -24.489 1.00 60.22 571 SER A C 1
ATOM 4448 O O . SER A 1 571 ? 15.176 22.629 -23.547 1.00 60.22 571 SER A O 1
ATOM 4450 N N . SER A 1 572 ? 15.222 21.252 -25.348 1.00 51.41 572 SER A N 1
ATOM 4451 C CA . SER A 1 572 ? 16.661 20.946 -25.347 1.00 51.41 572 SER A CA 1
ATOM 4452 C C . SER A 1 572 ? 17.531 22.108 -25.850 1.00 51.41 572 SER A C 1
ATOM 4454 O O . SER A 1 572 ? 18.706 22.189 -25.513 1.00 51.41 572 SER A O 1
ATOM 4456 N N . GLU A 1 573 ? 16.970 23.051 -26.614 1.00 49.25 573 GLU A N 1
ATOM 4457 C CA . GLU A 1 573 ? 17.739 24.106 -27.301 1.00 49.25 573 GLU A CA 1
ATOM 4458 C C . GLU A 1 573 ? 18.015 25.351 -26.438 1.00 49.25 573 GLU A C 1
ATOM 4460 O O . GLU A 1 573 ? 18.771 26.234 -26.838 1.00 49.25 573 GLU A O 1
ATOM 4465 N N . VAL A 1 574 ? 17.448 25.450 -25.231 1.00 42.91 574 VAL A N 1
ATOM 4466 C CA . VAL A 1 574 ? 17.498 26.700 -24.446 1.00 42.91 574 VAL A CA 1
ATOM 4467 C C . VAL A 1 574 ? 18.851 26.949 -23.754 1.00 42.91 574 VAL A C 1
ATOM 4469 O O . VAL A 1 574 ? 19.049 28.037 -23.222 1.00 42.91 574 VAL A O 1
ATOM 4472 N N . THR A 1 575 ? 19.820 26.025 -23.751 1.00 39.72 575 THR A N 1
ATOM 4473 C CA . THR A 1 575 ? 21.068 26.248 -22.979 1.00 39.72 575 THR A CA 1
ATOM 4474 C C . THR A 1 575 ? 22.358 25.699 -23.583 1.00 39.72 575 THR A C 1
ATOM 4476 O O . THR A 1 575 ? 23.321 25.521 -22.842 1.00 39.72 575 THR A O 1
ATOM 4479 N N . ALA A 1 576 ? 22.459 25.508 -24.900 1.00 39.78 576 ALA A N 1
ATOM 4480 C CA . ALA A 1 576 ? 23.785 25.268 -25.485 1.00 39.78 576 ALA A CA 1
ATOM 4481 C C . ALA A 1 576 ? 24.732 26.481 -25.304 1.00 39.78 576 ALA A C 1
ATOM 4483 O O . ALA A 1 576 ? 25.946 26.324 -25.391 1.00 39.78 576 ALA A O 1
ATOM 4484 N N . THR A 1 577 ? 24.213 27.691 -25.024 1.00 40.22 577 THR A N 1
ATOM 4485 C CA . THR A 1 577 ? 25.044 28.912 -25.045 1.00 40.22 577 THR A CA 1
ATOM 4486 C C . THR A 1 577 ? 24.954 29.862 -23.848 1.00 40.22 577 THR A C 1
ATOM 4488 O O . THR A 1 577 ? 25.789 30.760 -23.770 1.00 40.22 577 THR A O 1
ATOM 4491 N N . ALA A 1 578 ? 24.060 29.700 -22.864 1.00 37.28 578 ALA A N 1
ATOM 4492 C CA . ALA A 1 578 ? 24.084 30.592 -21.695 1.00 37.28 578 ALA A CA 1
ATOM 4493 C C . ALA A 1 578 ? 23.464 29.985 -20.425 1.00 37.28 578 ALA A C 1
ATOM 4495 O O . ALA A 1 578 ? 22.268 29.731 -20.356 1.00 37.28 578 ALA A O 1
ATOM 4496 N N . GLN A 1 579 ? 24.295 29.855 -19.384 1.00 36.25 579 GLN A N 1
ATOM 4497 C CA . GLN A 1 579 ? 23.923 29.706 -17.967 1.00 36.25 579 GLN A CA 1
ATOM 4498 C C . GLN A 1 579 ? 23.276 28.376 -17.528 1.00 36.25 579 GLN A C 1
ATOM 4500 O O . GLN A 1 579 ? 22.135 28.334 -17.085 1.00 36.25 579 GLN A O 1
ATOM 4505 N N . GLY A 1 580 ? 24.085 27.311 -17.500 1.00 36.28 580 GLY A N 1
ATOM 4506 C CA . GLY A 1 580 ? 24.313 26.473 -16.304 1.00 36.28 580 GLY A CA 1
ATOM 4507 C C . GLY A 1 580 ? 23.156 25.694 -15.657 1.00 36.28 580 GLY A C 1
ATOM 4508 O O . GLY A 1 580 ? 23.395 25.003 -14.668 1.00 36.28 580 GLY A O 1
ATOM 4509 N N . TRP A 1 581 ? 21.931 25.755 -16.172 1.00 39.81 581 TRP A N 1
ATOM 4510 C CA . TRP A 1 581 ? 20.828 24.910 -15.720 1.00 39.81 581 TRP A CA 1
ATOM 4511 C C . TRP A 1 581 ? 20.635 23.760 -16.703 1.00 39.81 581 TRP A C 1
ATOM 4513 O O . TRP A 1 581 ? 20.418 23.983 -17.889 1.00 39.81 581 TRP A O 1
ATOM 4523 N N . ARG A 1 582 ? 20.729 22.537 -16.171 1.00 50.56 582 ARG A N 1
ATOM 4524 C CA . ARG A 1 582 ? 20.643 21.225 -16.832 1.00 50.56 582 ARG A CA 1
ATOM 4525 C C . ARG A 1 582 ? 19.296 21.000 -17.549 1.00 50.56 582 ARG A C 1
ATOM 4527 O O . ARG A 1 582 ? 18.460 20.208 -17.112 1.00 50.56 582 ARG A O 1
ATOM 4534 N N . SER A 1 583 ? 19.040 21.749 -18.617 1.00 49.59 583 SER A N 1
ATOM 4535 C CA . SER A 1 583 ? 17.839 21.587 -19.440 1.00 49.59 583 SER A CA 1
ATOM 4536 C C . SER A 1 583 ? 17.898 20.291 -20.257 1.00 49.59 583 SER A C 1
ATOM 4538 O O . SER A 1 583 ? 16.860 19.669 -20.441 1.00 49.59 583 SER A O 1
ATOM 4540 N N . GLU A 1 584 ? 19.098 19.814 -20.608 1.00 51.09 584 GLU A N 1
ATOM 4541 C CA . GLU A 1 584 ? 19.340 18.486 -21.192 1.00 51.09 584 GLU A CA 1
ATOM 4542 C C . GLU A 1 584 ? 18.910 17.358 -20.244 1.00 51.09 584 GLU A C 1
ATOM 4544 O O . GLU A 1 584 ? 18.145 16.490 -20.659 1.00 51.09 584 GLU A O 1
ATOM 4549 N N . ASP A 1 585 ? 19.278 17.418 -18.953 1.00 58.31 585 ASP A N 1
ATOM 4550 C CA . ASP A 1 585 ? 18.788 16.459 -17.944 1.00 58.31 585 ASP A CA 1
ATOM 4551 C C . ASP A 1 585 ? 17.259 16.533 -17.816 1.00 58.31 585 ASP A C 1
ATOM 4553 O O . ASP A 1 585 ? 16.604 15.526 -17.572 1.00 58.31 585 ASP A O 1
ATOM 4557 N N . SER A 1 586 ? 16.667 17.721 -17.984 1.00 64.06 586 SER A N 1
ATOM 4558 C CA . SER A 1 586 ? 15.218 17.908 -17.849 1.00 64.06 586 SER A CA 1
ATOM 4559 C C . SER A 1 586 ? 14.451 17.400 -19.071 1.00 64.06 586 SER A C 1
ATOM 4561 O O . SER A 1 586 ? 13.471 16.689 -18.903 1.00 64.06 586 SER A O 1
ATOM 4563 N N . HIS A 1 587 ? 14.893 17.702 -20.288 1.00 66.81 587 HIS A N 1
ATOM 4564 C CA . HIS A 1 587 ? 14.301 17.142 -21.503 1.00 66.81 587 HIS A CA 1
ATOM 4565 C C . HIS A 1 587 ? 14.449 15.617 -21.517 1.00 66.81 587 HIS A C 1
ATOM 4567 O O . HIS A 1 587 ? 13.476 14.895 -21.717 1.00 66.81 587 HIS A O 1
ATOM 4573 N N . THR A 1 588 ? 15.641 15.121 -21.175 1.00 67.19 588 THR A N 1
ATOM 4574 C CA . THR A 1 588 ? 15.889 13.681 -21.084 1.00 67.19 588 THR A CA 1
ATOM 4575 C C . THR A 1 588 ? 14.967 13.027 -20.057 1.00 67.19 588 THR A C 1
ATOM 4577 O O . THR A 1 588 ? 14.303 12.038 -20.333 1.00 67.19 588 THR A O 1
ATOM 4580 N N . PHE A 1 589 ? 14.854 13.604 -18.862 1.00 66.75 589 PHE A N 1
ATOM 4581 C CA . PHE A 1 589 ? 14.048 13.017 -17.797 1.00 66.75 589 PHE A CA 1
ATOM 4582 C C . PHE A 1 589 ? 12.536 13.100 -18.048 1.00 66.75 589 PHE A C 1
ATOM 4584 O O . PHE A 1 589 ? 11.817 12.160 -17.723 1.00 66.75 589 PHE A O 1
ATOM 4591 N N . TRP A 1 590 ? 12.037 14.229 -18.561 1.00 69.38 590 TRP A N 1
ATOM 4592 C CA . TRP A 1 590 ? 10.596 14.500 -18.653 1.00 69.38 590 TRP A CA 1
ATOM 4593 C C . TRP A 1 590 ? 9.987 14.134 -20.004 1.00 69.38 590 TRP A C 1
ATOM 4595 O O . TRP A 1 590 ? 8.783 13.888 -20.048 1.00 69.38 590 TRP A O 1
ATOM 4605 N N . ASP A 1 591 ? 10.800 14.070 -21.061 1.00 71.38 591 ASP A N 1
ATOM 4606 C CA . ASP A 1 591 ? 10.320 13.906 -22.430 1.00 71.38 591 ASP A CA 1
ATOM 4607 C C . ASP A 1 591 ? 10.858 12.608 -23.069 1.00 71.38 591 ASP A C 1
ATOM 4609 O O . ASP A 1 591 ? 10.063 11.796 -23.547 1.00 71.38 591 ASP A O 1
ATOM 4613 N N . THR A 1 592 ? 12.173 12.334 -23.002 1.00 74.12 592 THR A N 1
ATOM 4614 C CA . THR A 1 592 ? 12.769 11.167 -23.698 1.00 74.12 592 THR A CA 1
ATOM 4615 C C . THR A 1 592 ? 12.722 9.866 -22.890 1.00 74.12 592 THR A C 1
ATOM 4617 O O . THR A 1 592 ? 12.294 8.841 -23.412 1.00 74.12 592 THR A O 1
ATOM 4620 N N . ASN A 1 593 ? 13.096 9.882 -21.607 1.00 71.31 593 ASN A N 1
ATOM 4621 C CA . ASN A 1 593 ? 13.073 8.697 -20.743 1.00 71.31 593 ASN A CA 1
ATOM 4622 C C . ASN A 1 593 ? 11.673 8.067 -20.666 1.00 71.31 593 ASN A C 1
ATOM 4624 O O . ASN A 1 593 ? 11.585 6.838 -20.702 1.00 71.31 593 ASN A O 1
ATOM 4628 N N . PRO A 1 594 ? 10.571 8.849 -20.607 1.00 74.25 594 PRO A N 1
ATOM 4629 C CA . PRO A 1 594 ? 9.244 8.264 -20.646 1.00 74.25 594 PRO A CA 1
ATOM 4630 C C . PRO A 1 594 ? 8.918 7.537 -21.947 1.00 74.25 594 PRO A C 1
ATOM 4632 O O . PRO A 1 594 ? 8.316 6.464 -21.901 1.00 74.25 594 PRO A O 1
ATOM 4635 N N . PHE A 1 595 ? 9.336 8.085 -23.091 1.00 75.81 595 PHE A N 1
ATOM 4636 C CA . PHE A 1 595 ? 9.211 7.409 -24.381 1.00 75.81 595 PHE A CA 1
ATOM 4637 C C . PHE A 1 595 ? 9.988 6.093 -24.375 1.00 75.81 595 PHE A C 1
ATOM 4639 O O . PHE A 1 595 ? 9.415 5.034 -24.633 1.00 75.81 595 PHE A O 1
ATOM 4646 N N . ASP A 1 596 ? 11.266 6.142 -23.998 1.00 72.44 596 ASP A N 1
ATOM 4647 C CA . ASP A 1 596 ? 12.146 4.976 -23.995 1.00 72.44 596 ASP A CA 1
ATOM 4648 C C . ASP A 1 596 ? 11.616 3.856 -23.110 1.00 72.44 596 ASP A C 1
ATOM 4650 O O . ASP A 1 596 ? 11.537 2.707 -23.557 1.00 72.44 596 ASP A O 1
ATOM 4654 N N . ALA A 1 597 ? 11.178 4.192 -21.896 1.00 69.69 597 ALA A N 1
ATOM 4655 C CA . ALA A 1 597 ? 10.603 3.229 -20.972 1.00 69.69 597 ALA A CA 1
ATOM 4656 C C . ALA A 1 597 ? 9.337 2.569 -21.552 1.00 69.69 597 ALA A C 1
ATOM 4658 O O . ALA A 1 597 ? 9.204 1.349 -21.493 1.00 69.69 597 ALA A O 1
ATOM 4659 N N . MET A 1 598 ? 8.445 3.335 -22.199 1.00 73.06 598 MET A N 1
ATOM 4660 C CA . MET A 1 598 ? 7.215 2.809 -22.820 1.00 73.06 598 MET A CA 1
ATOM 4661 C C . MET A 1 598 ? 7.458 1.960 -24.073 1.00 73.06 598 MET A C 1
ATOM 4663 O O . MET A 1 598 ? 6.575 1.203 -24.477 1.00 73.06 598 MET A O 1
ATOM 4667 N N . THR A 1 599 ? 8.646 2.022 -24.684 1.00 69.38 599 THR A N 1
ATOM 4668 C CA . THR A 1 599 ? 8.986 1.177 -25.843 1.00 69.38 599 THR A CA 1
ATOM 4669 C C . THR A 1 599 ? 9.362 -0.267 -25.488 1.00 69.38 599 THR A C 1
ATOM 4671 O O . THR A 1 599 ? 9.447 -1.102 -26.393 1.00 69.38 599 THR A O 1
ATOM 4674 N N . ASN A 1 600 ? 9.510 -0.586 -24.193 1.00 57.53 600 ASN A N 1
ATOM 4675 C CA . ASN A 1 600 ? 9.668 -1.933 -23.619 1.00 57.53 600 ASN A CA 1
ATOM 4676 C C . ASN A 1 600 ? 10.820 -2.799 -24.167 1.00 57.53 600 ASN A C 1
ATOM 4678 O O . ASN A 1 600 ? 10.813 -4.021 -24.000 1.00 57.53 600 ASN A O 1
ATOM 4682 N N . ASN A 1 601 ? 11.815 -2.208 -24.835 1.00 59.22 601 ASN A N 1
ATOM 4683 C CA . ASN A 1 601 ? 13.048 -2.915 -25.176 1.00 59.22 601 ASN A CA 1
ATOM 4684 C C . ASN A 1 601 ? 14.129 -1.942 -25.670 1.00 59.22 601 ASN A C 1
ATOM 4686 O O . ASN A 1 601 ? 14.049 -1.466 -26.804 1.00 59.22 601 ASN A O 1
ATOM 4690 N N . ARG A 1 602 ? 15.160 -1.645 -24.867 1.00 54.84 602 ARG A N 1
ATOM 4691 C CA . ARG A 1 602 ? 16.284 -0.807 -25.337 1.00 54.84 602 ARG A CA 1
ATOM 4692 C C . ARG A 1 602 ? 17.164 -1.524 -26.376 1.00 54.84 602 ARG A C 1
ATOM 4694 O O . ARG A 1 602 ? 17.804 -0.850 -27.172 1.00 54.84 602 ARG A O 1
ATOM 4701 N N . GLU A 1 603 ? 17.134 -2.858 -26.424 1.00 54.19 603 GLU A N 1
ATOM 4702 C CA . GLU A 1 603 ? 18.051 -3.689 -27.224 1.00 54.19 603 GLU A CA 1
ATOM 4703 C C . GLU A 1 603 ? 17.515 -4.084 -28.615 1.00 54.19 603 GLU A C 1
ATOM 4705 O O . GLU A 1 603 ? 18.289 -4.467 -29.491 1.00 54.19 603 GLU A O 1
ATOM 4710 N N . LYS A 1 604 ? 16.202 -3.990 -28.860 1.00 52.06 604 LYS A N 1
ATOM 4711 C CA . LYS A 1 604 ? 15.606 -4.287 -30.178 1.00 52.06 604 LYS A CA 1
ATOM 4712 C C . LYS A 1 604 ? 15.622 -3.071 -31.106 1.00 52.06 604 LYS A C 1
ATOM 4714 O O . LYS A 1 604 ? 15.447 -1.938 -30.664 1.00 52.06 604 LYS A O 1
ATOM 4719 N N . GLY A 1 605 ? 15.751 -3.309 -32.413 1.00 53.28 605 GLY A N 1
ATOM 4720 C CA . GLY A 1 605 ? 15.551 -2.275 -33.435 1.00 53.28 605 GLY A CA 1
ATOM 4721 C C . GLY A 1 605 ? 14.125 -1.707 -33.398 1.00 53.28 605 GLY A C 1
ATOM 4722 O O . GLY A 1 605 ? 13.173 -2.427 -33.094 1.00 53.28 605 GLY A O 1
ATOM 4723 N N . TRP A 1 606 ? 13.970 -0.413 -33.695 1.00 54.38 606 TRP A N 1
ATOM 4724 C CA . TRP A 1 606 ? 12.700 0.329 -33.595 1.00 54.38 606 TRP A CA 1
ATOM 4725 C C . TRP A 1 606 ? 11.548 -0.286 -34.409 1.00 54.38 606 TRP A C 1
ATOM 4727 O O . TRP A 1 606 ? 10.395 -0.171 -34.006 1.00 54.38 606 TRP A O 1
ATOM 4737 N N . GLU A 1 607 ? 11.846 -1.000 -35.499 1.00 52.59 607 GLU A N 1
ATOM 4738 C CA . GLU A 1 607 ? 10.858 -1.691 -36.344 1.00 52.59 607 GLU A CA 1
ATOM 4739 C C . GLU A 1 607 ? 10.065 -2.772 -35.593 1.00 52.59 607 GLU A C 1
ATOM 4741 O O . GLU A 1 607 ? 8.956 -3.118 -35.990 1.00 52.59 607 GLU A O 1
ATOM 4746 N N . GLN A 1 608 ? 10.609 -3.285 -34.485 1.00 56.47 608 GLN A N 1
ATOM 4747 C CA . GLN A 1 608 ? 9.973 -4.309 -33.651 1.00 56.47 608 GLN A CA 1
ATOM 4748 C C . GLN A 1 608 ? 9.293 -3.732 -32.399 1.00 56.47 608 GLN A C 1
ATOM 4750 O O . GLN A 1 608 ? 8.755 -4.493 -31.591 1.00 56.47 608 GLN A O 1
ATOM 4755 N N . LYS A 1 609 ? 9.328 -2.406 -32.197 1.00 63.88 609 LYS A N 1
ATOM 4756 C CA . LYS A 1 609 ? 8.781 -1.753 -31.001 1.00 63.88 609 LYS A CA 1
ATOM 4757 C C . LYS A 1 609 ? 7.366 -1.245 -31.278 1.00 63.88 609 LYS A C 1
ATOM 4759 O O . LYS A 1 609 ? 7.175 -0.312 -32.049 1.00 63.88 609 LYS A O 1
ATOM 4764 N N . GLU A 1 610 ? 6.362 -1.813 -30.610 1.00 68.88 610 GLU A N 1
ATOM 4765 C CA . GLU A 1 610 ? 4.983 -1.288 -30.643 1.00 68.88 610 GLU A CA 1
ATOM 4766 C C . GLU A 1 610 ? 4.683 -0.271 -29.529 1.00 68.88 610 GLU A C 1
ATOM 4768 O O . GLU A 1 610 ? 3.586 0.284 -29.482 1.00 68.88 610 GLU A O 1
ATOM 4773 N N . GLY A 1 611 ? 5.633 0.005 -28.631 1.00 69.62 611 GLY A N 1
ATOM 4774 C CA . GLY A 1 611 ? 5.383 0.858 -27.465 1.00 69.62 611 GLY A CA 1
ATOM 4775 C C . GLY A 1 611 ? 5.092 2.330 -27.778 1.00 69.62 611 GLY A C 1
ATOM 4776 O O . GLY A 1 611 ? 4.501 3.017 -26.952 1.00 69.62 611 GLY A O 1
ATOM 4777 N N . TRP A 1 612 ? 5.349 2.800 -29.005 1.00 72.62 612 TRP A N 1
ATOM 4778 C CA . TRP A 1 612 ? 4.846 4.097 -29.481 1.00 72.62 612 TRP A CA 1
ATOM 4779 C C . TRP A 1 612 ? 3.309 4.174 -29.445 1.00 72.62 612 TRP A C 1
ATOM 4781 O O . TRP A 1 612 ? 2.753 5.241 -29.202 1.00 72.62 612 TRP A O 1
ATOM 4791 N N . LYS A 1 613 ? 2.600 3.045 -29.625 1.00 76.12 613 LYS A N 1
ATOM 4792 C CA . LYS A 1 613 ? 1.131 2.989 -29.503 1.00 76.12 613 LYS A CA 1
ATOM 4793 C C . LYS A 1 613 ? 0.689 3.287 -28.076 1.00 76.12 613 LYS A C 1
ATOM 4795 O O . LYS A 1 613 ? -0.374 3.863 -27.867 1.00 76.12 613 LYS A O 1
ATOM 4800 N N . GLU A 1 614 ? 1.471 2.848 -27.094 1.00 74.12 614 GLU A N 1
ATOM 4801 C CA . GLU A 1 614 ? 1.230 3.151 -25.687 1.00 74.12 614 GLU A CA 1
ATOM 4802 C C . GLU A 1 614 ? 1.605 4.598 -25.377 1.00 74.12 614 GLU A C 1
ATOM 4804 O O . GLU A 1 614 ? 0.785 5.328 -24.816 1.00 74.12 614 GLU A O 1
ATOM 4809 N N . TYR A 1 615 ? 2.771 5.042 -25.848 1.00 76.12 615 TYR A N 1
ATOM 4810 C CA . TYR A 1 615 ? 3.205 6.425 -25.722 1.00 76.12 615 TYR A CA 1
ATOM 4811 C C . TYR A 1 615 ? 2.152 7.393 -26.268 1.00 76.12 615 TYR A C 1
ATOM 4813 O O . TYR A 1 615 ? 1.709 8.262 -25.529 1.00 76.12 615 TYR A O 1
ATOM 4821 N N . HIS A 1 616 ? 1.609 7.176 -27.471 1.00 77.56 616 HIS A N 1
ATOM 4822 C CA . HIS A 1 616 ? 0.596 8.046 -28.089 1.00 77.56 616 HIS A CA 1
ATOM 4823 C C . HIS A 1 616 ? -0.762 8.087 -27.373 1.00 77.56 616 HIS A C 1
ATOM 4825 O O . HIS A 1 616 ? -1.506 9.060 -27.536 1.00 77.56 616 HIS A O 1
ATOM 4831 N N . LYS A 1 617 ? -1.093 7.090 -26.536 1.00 74.81 617 LYS A N 1
ATOM 4832 C CA . LYS A 1 617 ? -2.258 7.189 -25.633 1.00 74.81 617 LYS A CA 1
ATOM 4833 C C . LYS A 1 617 ? -2.045 8.272 -24.572 1.00 74.81 617 LYS A C 1
ATOM 4835 O O . LYS A 1 617 ? -3.008 8.886 -24.116 1.00 74.81 617 LYS A O 1
ATOM 4840 N N . THR A 1 618 ? -0.792 8.515 -24.191 1.00 72.12 618 THR A N 1
ATOM 4841 C CA . THR A 1 618 ? -0.403 9.488 -23.160 1.00 72.12 618 THR A CA 1
ATOM 4842 C C . THR A 1 618 ? 0.147 10.800 -23.753 1.00 72.12 618 THR A C 1
ATOM 4844 O O . THR A 1 618 ? -0.056 11.888 -23.213 1.00 72.12 618 THR A O 1
ATOM 4847 N N . TRP A 1 619 ? 0.781 10.746 -24.916 1.00 76.88 619 TRP A N 1
ATOM 4848 C CA . TRP A 1 619 ? 1.445 11.854 -25.596 1.00 76.88 619 TRP A CA 1
ATOM 4849 C C . TRP A 1 619 ? 0.981 11.884 -27.046 1.00 76.88 619 TRP A C 1
ATOM 4851 O O . TRP A 1 619 ? 1.630 11.384 -27.957 1.00 76.88 619 TRP A O 1
ATOM 4861 N N . THR A 1 620 ? -0.224 12.410 -27.242 1.00 77.56 620 THR A N 1
ATOM 4862 C CA . THR A 1 620 ? -0.865 12.448 -28.556 1.00 77.56 620 THR A CA 1
ATOM 4863 C C . THR A 1 620 ? -0.088 13.361 -29.507 1.00 77.56 620 THR A C 1
ATOM 4865 O O . THR A 1 620 ? 0.126 14.528 -29.159 1.00 77.56 620 THR A O 1
ATOM 4868 N N . PRO A 1 621 ? 0.293 12.870 -30.700 1.00 76.06 621 PRO A N 1
ATOM 4869 C CA . PRO A 1 621 ? 0.922 13.693 -31.719 1.00 76.06 621 PRO A CA 1
ATOM 4870 C C . PRO A 1 621 ? 0.061 14.886 -32.111 1.00 76.06 621 PRO A C 1
ATOM 4872 O O . PRO A 1 621 ? -1.172 14.817 -32.149 1.00 76.06 621 PRO A O 1
ATOM 4875 N N . ASN A 1 622 ? 0.723 15.987 -32.441 1.00 73.19 622 ASN A N 1
ATOM 4876 C CA . ASN A 1 622 ? 0.046 17.151 -32.987 1.00 73.19 622 ASN A CA 1
ATOM 4877 C C . ASN A 1 622 ? -0.205 16.930 -34.482 1.00 73.19 622 ASN A C 1
ATOM 4879 O O . ASN A 1 622 ? 0.710 16.621 -35.240 1.00 73.19 622 ASN A O 1
ATOM 4883 N N . THR A 1 623 ? -1.448 17.104 -34.917 1.00 71.62 623 THR A N 1
ATOM 4884 C CA . THR A 1 623 ? -1.860 16.865 -36.308 1.00 71.62 623 THR A CA 1
ATOM 4885 C C . THR A 1 623 ? -1.760 18.110 -37.195 1.00 71.62 623 THR A C 1
ATOM 4887 O O . THR A 1 623 ? -2.294 18.116 -38.305 1.00 71.62 623 THR A O 1
ATOM 4890 N N . GLY A 1 624 ? -1.115 19.180 -36.711 1.00 68.38 624 GLY A N 1
ATOM 4891 C CA . GLY A 1 624 ? -0.865 20.401 -37.480 1.00 68.38 624 GLY A CA 1
ATOM 4892 C C . GLY A 1 624 ? -2.135 21.146 -37.901 1.00 68.38 624 GLY A C 1
ATOM 4893 O O . GLY A 1 624 ? -2.135 21.850 -38.903 1.00 68.38 624 GLY A O 1
ATOM 4894 N N . ASN A 1 625 ? -3.234 20.978 -37.153 1.00 68.62 625 ASN A N 1
ATOM 4895 C CA . ASN A 1 625 ? -4.568 21.501 -37.476 1.00 68.62 625 ASN A CA 1
ATOM 4896 C C . ASN A 1 625 ? -5.114 21.048 -38.844 1.00 68.62 625 ASN A C 1
ATOM 4898 O O . ASN A 1 625 ? -5.588 21.856 -39.640 1.00 68.62 625 ASN A O 1
ATOM 4902 N N . GLY A 1 626 ? -5.130 19.734 -39.087 1.00 65.62 626 GLY A N 1
ATOM 4903 C CA . GLY A 1 626 ? -5.896 19.155 -40.198 1.00 65.62 626 GLY A CA 1
ATOM 4904 C C . GLY A 1 626 ? -5.157 19.146 -41.533 1.00 65.62 626 GLY A C 1
ATOM 4905 O O . GLY A 1 626 ? -5.785 19.315 -42.579 1.00 65.62 626 GLY A O 1
ATOM 4906 N N . CYS A 1 627 ? -3.838 18.937 -41.501 1.00 71.44 627 CYS A N 1
ATOM 4907 C CA . CYS A 1 627 ? -3.023 18.799 -42.702 1.00 71.44 627 CYS A CA 1
ATOM 4908 C C . CYS A 1 627 ? -3.622 17.776 -43.693 1.00 71.44 627 CYS A C 1
ATOM 4910 O O . CYS A 1 627 ? -4.059 16.697 -43.272 1.00 71.44 627 CYS A O 1
ATOM 4912 N N . PRO A 1 628 ? -3.669 18.094 -45.003 1.00 63.12 628 PRO A N 1
ATOM 4913 C CA . PRO A 1 628 ? -4.267 17.224 -46.009 1.00 63.12 628 PRO A CA 1
ATOM 4914 C C . PRO A 1 628 ? -3.502 15.896 -46.102 1.00 63.12 628 PRO A C 1
ATOM 4916 O O . PRO A 1 628 ? -2.316 15.885 -46.402 1.00 63.12 628 PRO A O 1
ATOM 4919 N N . LEU A 1 629 ? -4.239 14.822 -45.789 1.00 54.34 629 LEU A N 1
ATOM 4920 C CA . LEU A 1 629 ? -3.876 13.411 -45.595 1.00 54.34 629 LEU A CA 1
ATOM 4921 C C . LEU A 1 629 ? -2.416 13.101 -45.189 1.00 54.34 629 LEU A C 1
ATOM 4923 O O . LEU A 1 629 ? -1.499 13.210 -46.002 1.00 54.34 629 LEU A O 1
ATOM 4927 N N . PRO A 1 630 ? -2.210 12.605 -43.955 1.00 52.41 630 PRO A N 1
ATOM 4928 C CA . PRO A 1 630 ? -0.886 12.324 -43.431 1.00 52.41 630 PRO A CA 1
ATOM 4929 C C . PRO A 1 630 ? -0.223 11.184 -44.185 1.00 52.41 630 PRO A C 1
ATOM 4931 O O . PRO A 1 630 ? -0.883 10.229 -44.605 1.00 52.41 630 PRO A O 1
ATOM 4934 N N . TRP A 1 631 ? 1.102 11.240 -44.272 1.00 49.34 631 TRP A N 1
ATOM 4935 C CA . TRP A 1 631 ? 1.881 10.057 -44.587 1.00 49.34 631 TRP A CA 1
ATOM 4936 C C . TRP A 1 631 ? 1.663 9.034 -43.464 1.00 49.34 631 TRP A C 1
ATOM 4938 O O . TRP A 1 631 ? 2.312 9.075 -42.422 1.00 49.34 631 TRP A O 1
ATOM 4948 N N . ARG A 1 632 ? 0.688 8.140 -43.645 1.00 52.03 632 ARG A N 1
ATOM 4949 C CA . ARG A 1 632 ? 0.610 6.893 -42.892 1.00 52.03 632 ARG A CA 1
ATOM 4950 C C . ARG A 1 632 ? 1.556 5.947 -43.590 1.00 52.03 632 ARG A C 1
ATOM 4952 O O . ARG A 1 632 ? 1.380 5.658 -44.770 1.00 52.03 632 ARG A O 1
ATOM 4959 N N . ARG A 1 633 ? 2.547 5.448 -42.867 1.00 46.78 633 ARG A N 1
ATOM 4960 C CA . ARG A 1 633 ? 3.285 4.278 -43.319 1.00 46.78 633 ARG A CA 1
ATOM 4961 C C . ARG A 1 633 ? 2.282 3.122 -43.343 1.00 46.78 633 ARG A C 1
ATOM 4963 O O . ARG A 1 633 ? 2.026 2.507 -42.311 1.00 46.78 633 ARG A O 1
ATOM 4970 N N . GLU A 1 634 ? 1.622 2.894 -44.478 1.00 41.75 634 GLU A N 1
ATOM 4971 C CA . GLU A 1 634 ? 0.850 1.672 -44.674 1.00 41.75 634 GLU A CA 1
ATOM 4972 C C . GLU A 1 634 ? 1.825 0.513 -44.479 1.00 41.75 634 GLU A C 1
ATOM 4974 O O . GLU A 1 634 ? 2.920 0.493 -45.039 1.00 41.75 634 GLU A O 1
ATOM 4979 N N . SER A 1 635 ? 1.465 -0.409 -43.596 1.00 40.19 635 SER A N 1
ATOM 4980 C CA . SER A 1 635 ? 2.351 -1.387 -42.969 1.00 40.19 635 SER A CA 1
ATOM 4981 C C . SER A 1 635 ? 2.908 -2.474 -43.906 1.00 40.19 635 SER A C 1
ATOM 4983 O O . SER A 1 635 ? 3.258 -3.537 -43.415 1.00 40.19 635 SER A O 1
ATOM 4985 N N . ASN A 1 636 ? 2.984 -2.262 -45.225 1.00 34.72 636 ASN A N 1
ATOM 4986 C CA . ASN A 1 636 ? 3.212 -3.332 -46.206 1.00 34.72 636 ASN A CA 1
ATOM 4987 C C . ASN A 1 636 ? 4.195 -3.014 -47.351 1.00 34.72 636 ASN A C 1
ATOM 4989 O O . ASN A 1 636 ? 4.155 -3.703 -48.367 1.00 34.72 636 ASN A O 1
ATOM 4993 N N . GLN A 1 637 ? 5.099 -2.038 -47.233 1.00 34.66 637 GLN A N 1
ATOM 4994 C CA . GLN A 1 637 ? 6.202 -1.916 -48.200 1.00 34.66 637 GLN A CA 1
ATOM 4995 C C . GLN A 1 637 ? 7.549 -1.757 -47.492 1.00 34.66 637 GLN A C 1
ATOM 4997 O O . GLN A 1 637 ? 7.880 -0.680 -46.993 1.00 34.66 637 GLN A O 1
ATOM 5002 N N . ILE A 1 638 ? 8.281 -2.875 -47.450 1.00 34.62 638 ILE A N 1
ATOM 5003 C CA . ILE A 1 638 ? 9.744 -2.957 -47.362 1.00 34.62 638 ILE A CA 1
ATOM 5004 C C . ILE A 1 638 ? 10.234 -3.323 -48.757 1.00 34.62 638 ILE A C 1
ATOM 5006 O O . ILE A 1 638 ? 9.635 -4.262 -49.337 1.00 34.62 638 ILE A O 1
#

Foldseek 3Di:
DVVVVVVVVVVVVVVVVVVCVVVDPDPVCVVVVVVVVVVVVVVVVVVVVPDDDDDDDDDDDDDDDDDDDDDDDFDWDDDPRDTDRDDPPPDPDDPVVVVVLLVVVLVVLVVVLQQLQLWDDQPVFFFDWDQADFPHDADEDEDALLVDDQFAFDDFHKYKFKWAKAFQFFAFEFAFQFFFTKGFTDHLNLVVQLQLQLQVLNDLQDPLLSNLLSLCSNLFPALVLDDPSSVVSCVPRPVVCNVVSHDGSVRVSQVVVVVVCVVDVDDDPLVSLVVSPPSSVRNVSSPVSNVQCSVVVSDSVSRCVRTYHYDHDNDPPGLVSRTWGPLDLFKIWTDRDRRGHRGMDIIMIGGDDPVRSVVVVVVVVVVPDPPPPPPVPPDPDPDDDPDDRCGSNNVSSSQSRMWTDTPDRGTIIGIRGDGDPLVVLQSVLLVLLVLVVVCCVLVVVEAFADFFQVVLVVLADFFKDWPNDTDDPVRVVVDDDDDDDDDDDDDGTDTDRPDQKHKHFPPPVVVVVPCQQAPQFPGKIKIDGNPQDFDQGPVRDTWRKIWIWTAGPRGGTAQDDRNFIWIFRADPPPPPPDDDDPSVCVRCSNPVSSQVSQQVDPPDRPLPTPSVVVVCVSTPGRPSVCRDDHPDPPPDDD

Sequence (638 aa):
MKNFAKNKFRKLVVRIFEFFKNLLIGKFALRFLGGFLAITLLALIEVTLSTAPVTGTVTREQNETMNPKVINPEVAICLLGFCVDVPPILKPLEKPIENEINEVIKNQLRSFLADEIPISGTEHQLYPTTSQLPGGQFTSQTLYLNALNASQVIPSGDYEIPVHFYCTKVYTLNGGGNRYRLARLNGRLSDALSALYQRASVSDAPIQDVQVLSWSIQSGVSYDNLSSSSKQLVNQLIPDYKQKLDGSFIDKTIKYWNDLSRLTSLPSLDSTLNSLGDTGTFVKSLFRARDEIIRTNFNYRNLANAFVIPQDVNLPGGVETTPWSKINDQVYLRFMAPKGALNDGVVQVRILGQGQTNEFNRINLLQNNTDSNQLIASLPNNNSLGASSVTAEALLSNISQSVGIPEQNGQALTATVTPAPENRELQEAREIARQLQAEPTWKEMLDPCPCTLEEARKLSAPIYSLNGKELSPSQSSQIHYKIETRTGILPEGELILIRDRVFVESSQLALSFELPYHPGASYVFRSHSSRVGYFKLKSGKVIKPGQQCTYNAQGQLITDGPGAGTPDAYSSEVTATAQGWRSEDSHTFWDTNPFDAMTNNREKGWEQKEGWKEYHKTWTPNTGNGCPLPWRRESNQI